Protein AF-A0A6V7JZY3-F1 (afdb_monomer_lite)

Foldseek 3Di:
DKDDDFDFPDPVPDDDQFDDRFFIKDFAQDKDKDKDQAQQAFAWWKKKWFWAFPDAFKLFWKKKAKDWPDDDDCVDNCVVPDNVQRIWTWMDHNVAGMTIIPDIDTDHGRTMIIIMIGRHDTDPPDDDRPGIITTRDMDTHGDLCRPVCLDDPDRNVVLVCQCVVVVLVCVVRTPDDDDPVPDPSSVVVCQVVCCVRNVHDDQLQADQQFAPDSQADPPPSAGHGAPQFDDSRSPAGHFQWADRGNRHTHGLQADPLFAPDSGADRHQSAGHGDPQFDDSRSQFGDFQWADPPVTDGQQQLPQARGADRYQSAGDPGHQQFDDRNSQAHHFQWEFGSHPPRRGGTDGQPLVHGVVLVQHQARHWYQDPPPRDIAGPGDQQFDDRSSQFGDFQWAWGSVDSPIDTDGQQLLPQADSVDGPQADRHPSFGDGGHLQFDDRNSQFHHFQWADGSNVSPTDGLQADQLFADVVVGGADRHQSQGHGAPQQDDSNSPHGHPQWDDSNVSRHTDGVPDDPVPDPPD

InterPro domains:
  IPR000742 EGF-like domain [SM00181] (205-250)
  IPR000742 EGF-like domain [SM00181] (251-296)
  IPR000742 EGF-like domain [SM00181] (363-405)
  IPR000742 EGF-like domain [SM00181] (420-457)
  IPR002049 Laminin-type EGF domain [PF00053] (204-249)
  IPR002049 Laminin-type EGF domain [PF00053] (252-294)
  IPR002049 Laminin-type EGF domain [PF00053] (348-404)
  IPR002049 Laminin-type EGF domain [PF00053] (407-456)
  IPR002049 Laminin-type EGF domain [PF00053] (459-507)
  IPR002049 Laminin-type EGF domain [PS01248] (223-254)
  IPR002049 Laminin-type EGF domain [PS01248] (480-512)
  IPR002049 Laminin-type EGF domain [PS50027] (204-251)
  IPR002049 Laminin-type EGF domain [PS50027] (252-297)
  IPR002049 Laminin-type EGF domain [PS50027] (298-347)
  IPR002049 Laminin-type EGF domain [PS50027] (407-458)
  IPR002049 Laminin-type EGF domain [PS50027] (459-509)
  IPR002049 Laminin-type EGF domain [SM00180] (204-249)
  IPR002049 Laminin-type EGF domain [SM00180] (252-295)
  IPR002049 Laminin-type EGF domain [SM00180] (298-345)
  IPR002049 Laminin-type EGF domain [SM00180] (348-404)

Organism: NCBI:txid1563983

Radius of gyration: 58.04 Å; chains: 1; bounding box: 140×50×166 Å

Structure (mmCIF, N/CA/C/O backbone):
data_AF-A0A6V7JZY3-F1
#
_entry.id   AF-A0A6V7JZY3-F1
#
loop_
_atom_site.group_PDB
_atom_site.id
_atom_site.type_symbol
_atom_site.label_atom_id
_atom_site.label_alt_id
_atom_site.label_comp_id
_atom_site.label_asym_id
_atom_site.label_entity_id
_atom_site.label_seq_id
_atom_site.pdbx_PDB_ins_code
_atom_site.Cartn_x
_atom_site.Cartn_y
_atom_site.Cartn_z
_atom_site.occupancy
_atom_site.B_iso_or_equiv
_atom_site.auth_seq_id
_atom_site.auth_comp_id
_atom_site.auth_asym_id
_atom_site.auth_atom_id
_atom_site.pdbx_PDB_model_num
ATOM 1 N N . ASN A 1 1 ? -30.242 6.341 15.946 1.00 65.25 1 ASN A N 1
ATOM 2 C CA . ASN A 1 1 ? -28.999 7.103 15.671 1.00 65.25 1 ASN A CA 1
ATOM 3 C C . ASN A 1 1 ? -27.957 6.971 16.783 1.00 65.25 1 ASN A C 1
ATOM 5 O O . ASN A 1 1 ? -27.212 7.913 17.013 1.00 65.25 1 ASN A O 1
ATOM 9 N N . ALA A 1 2 ? -27.869 5.820 17.454 1.00 80.12 2 ALA A N 1
ATOM 10 C CA . ALA A 1 2 ? -26.758 5.533 18.356 1.00 80.12 2 ALA A CA 1
ATOM 11 C C . ALA A 1 2 ? -25.673 4.773 17.576 1.00 80.12 2 ALA A C 1
ATOM 13 O O . ALA A 1 2 ? -26.003 3.981 16.690 1.00 80.12 2 ALA A O 1
ATOM 14 N N . GLN A 1 3 ? -24.401 5.042 17.860 1.00 87.38 3 GLN A N 1
ATOM 15 C CA . GLN A 1 3 ? -23.265 4.433 17.169 1.00 87.38 3 GLN A CA 1
ATOM 16 C C . GLN A 1 3 ? -22.332 3.770 18.177 1.00 87.38 3 GLN A C 1
ATOM 18 O O . GLN A 1 3 ? -21.899 4.404 19.136 1.00 87.38 3 GLN A O 1
ATOM 23 N N . VAL A 1 4 ? -21.960 2.514 17.934 1.00 88.75 4 VAL A N 1
ATOM 24 C CA . VAL A 1 4 ? -20.946 1.834 18.747 1.00 88.75 4 VAL A CA 1
ATOM 25 C C . VAL A 1 4 ? -19.587 2.499 18.522 1.00 88.75 4 VAL A C 1
ATOM 27 O O . VAL A 1 4 ? -19.129 2.636 17.388 1.00 88.75 4 VAL A O 1
ATOM 30 N N . VAL A 1 5 ? -18.935 2.893 19.611 1.00 90.56 5 VAL A N 1
ATOM 31 C CA . VAL A 1 5 ? -17.578 3.437 19.640 1.00 90.56 5 VAL A CA 1
ATOM 32 C C . VAL A 1 5 ? -16.693 2.440 20.363 1.00 90.56 5 VAL A C 1
ATOM 34 O O . VAL A 1 5 ? -16.683 2.366 21.589 1.00 90.56 5 VAL A O 1
ATOM 37 N N . ILE A 1 6 ? -15.948 1.661 19.589 1.00 87.38 6 ILE A N 1
ATOM 38 C CA . ILE A 1 6 ? -14.990 0.695 20.121 1.00 87.38 6 ILE A CA 1
ATOM 39 C C . ILE A 1 6 ? -13.747 1.451 20.608 1.00 87.38 6 ILE A C 1
ATOM 41 O O . ILE A 1 6 ? -13.269 2.364 19.932 1.00 87.38 6 ILE A O 1
ATOM 45 N N . ARG A 1 7 ? -13.223 1.082 21.778 1.00 86.50 7 ARG A N 1
ATOM 46 C CA . ARG A 1 7 ? -12.003 1.654 22.362 1.00 86.50 7 ARG A CA 1
ATOM 47 C C . ARG A 1 7 ? -10.981 0.557 22.604 1.00 86.50 7 ARG A C 1
ATOM 49 O O . ARG A 1 7 ? -11.302 -0.508 23.126 1.00 86.50 7 ARG A O 1
ATOM 56 N N . GLU A 1 8 ? -9.741 0.844 22.237 1.00 83.38 8 GLU A N 1
ATOM 57 C CA . GLU A 1 8 ? -8.616 -0.023 22.564 1.00 83.38 8 GLU A CA 1
ATOM 58 C C . GLU A 1 8 ? -8.284 0.097 24.053 1.00 83.38 8 GLU A C 1
ATOM 60 O O . GLU A 1 8 ? -8.273 1.216 24.583 1.00 83.38 8 GLU A O 1
ATOM 65 N N . PRO A 1 9 ? -7.984 -1.020 24.733 1.00 80.38 9 PRO A N 1
ATOM 66 C CA . PRO A 1 9 ? -7.388 -0.962 26.052 1.00 80.38 9 PRO A CA 1
ATOM 67 C C . PRO A 1 9 ? -6.079 -0.184 26.029 1.00 80.38 9 PRO A C 1
ATOM 69 O O . PRO A 1 9 ? -5.369 -0.109 25.021 1.00 80.38 9 PRO A O 1
ATOM 72 N N . TYR A 1 10 ? -5.742 0.390 27.169 1.00 80.25 10 TYR A N 1
ATOM 73 C CA . TYR A 1 10 ? -4.535 1.180 27.272 1.00 80.25 10 TYR A CA 1
ATOM 74 C C . TYR A 1 10 ? -3.269 0.316 27.202 1.00 80.25 10 TYR A C 1
ATOM 76 O O . TYR A 1 10 ? -3.097 -0.645 27.950 1.00 80.25 10 TYR A O 1
ATOM 84 N N . ARG A 1 11 ? -2.358 0.679 26.290 1.00 72.06 11 ARG A N 1
ATOM 85 C CA . ARG A 1 11 ? -1.138 -0.095 25.996 1.00 72.06 11 ARG A CA 1
ATOM 86 C C . ARG A 1 11 ? -0.109 -0.100 27.129 1.00 72.06 11 ARG A C 1
ATOM 88 O O . ARG A 1 11 ? 0.740 -0.981 27.166 1.00 72.06 11 ARG A O 1
ATOM 95 N N . ASP A 1 12 ? -0.169 0.878 28.028 1.00 76.12 12 ASP A N 1
ATOM 96 C CA . ASP A 1 12 ? 0.697 0.994 29.208 1.00 76.12 12 ASP A CA 1
ATOM 97 C C . ASP A 1 12 ? 0.248 0.094 30.374 1.00 76.12 12 ASP A C 1
ATOM 99 O O . ASP A 1 12 ? 0.868 0.108 31.435 1.00 76.12 12 ASP A O 1
ATOM 103 N N . GLY A 1 13 ? -0.811 -0.702 30.183 1.00 68.19 13 GLY A N 1
ATOM 104 C CA . GLY A 1 13 ? -1.324 -1.632 31.185 1.00 68.19 13 GLY A CA 1
ATOM 105 C C . GLY A 1 13 ? -2.178 -0.974 32.268 1.00 68.19 13 GLY A C 1
ATOM 106 O O . GLY A 1 13 ? -2.549 -1.649 33.227 1.00 68.19 13 GLY A O 1
ATOM 107 N N . ARG A 1 14 ? -2.513 0.319 32.144 1.00 76.38 14 ARG A N 1
ATOM 108 C CA . ARG A 1 14 ? -3.457 0.964 33.068 1.00 76.38 14 ARG A CA 1
ATOM 109 C C . ARG A 1 14 ? -4.869 0.397 32.873 1.00 76.38 14 ARG A C 1
ATOM 111 O O . ARG A 1 14 ? -5.276 0.080 31.755 1.00 76.38 14 ARG A O 1
ATOM 118 N N . ASN A 1 15 ? -5.633 0.317 33.961 1.00 75.31 15 ASN A N 1
ATOM 119 C CA . ASN A 1 15 ? -7.009 -0.178 33.919 1.00 75.31 15 ASN A CA 1
ATOM 120 C C . ASN A 1 15 ? -7.896 0.703 33.026 1.00 75.31 15 ASN A C 1
ATOM 122 O O . ASN A 1 15 ? -7.790 1.932 33.028 1.00 75.31 15 ASN A O 1
ATOM 126 N N . ASN A 1 16 ? -8.799 0.064 32.283 1.00 80.50 16 ASN A N 1
ATOM 127 C CA . ASN A 1 16 ? -9.787 0.768 31.472 1.00 80.50 16 ASN A CA 1
ATOM 128 C C . ASN A 1 16 ? -10.822 1.458 32.371 1.00 80.50 16 ASN A C 1
ATOM 130 O O . ASN A 1 16 ? -11.194 0.943 33.424 1.00 80.50 16 ASN A O 1
ATOM 134 N N . SER A 1 17 ? -11.324 2.609 31.925 1.00 83.56 17 SER A N 1
ATOM 135 C CA . SER A 1 17 ? -12.398 3.352 32.598 1.00 83.56 17 SER A CA 1
ATOM 136 C C . SER A 1 17 ? -13.801 2.979 32.100 1.00 83.56 17 SER A C 1
ATOM 138 O O . SER A 1 17 ? -14.762 3.661 32.439 1.00 83.56 17 SER A O 1
ATOM 140 N N . TRP A 1 18 ? -13.915 1.933 31.278 1.00 87.88 18 TRP A N 1
ATOM 141 C CA . TRP A 1 18 ? -15.155 1.451 30.662 1.00 87.88 18 TRP A CA 1
ATOM 142 C C . TRP A 1 18 ? -15.192 -0.077 30.640 1.00 87.88 18 TRP A C 1
ATOM 144 O O . TRP A 1 18 ? -14.163 -0.747 30.789 1.00 87.88 18 TRP A O 1
ATOM 154 N N . THR A 1 19 ? -16.384 -0.626 30.454 1.00 83.50 19 THR A N 1
ATOM 155 C CA . THR A 1 19 ? -16.645 -2.060 30.384 1.00 83.50 19 THR A CA 1
ATOM 156 C C . THR A 1 19 ? -16.825 -2.527 28.940 1.00 83.50 19 THR A C 1
ATOM 158 O O . THR A 1 19 ? -17.140 -1.763 28.031 1.00 83.50 19 THR A O 1
ATOM 161 N N . GLY A 1 20 ? -16.595 -3.817 28.691 1.00 81.31 20 GLY A N 1
ATOM 162 C CA . GLY A 1 20 ? -16.756 -4.382 27.352 1.00 81.31 20 GLY A CA 1
ATOM 163 C C . GLY A 1 20 ? -15.797 -3.776 26.318 1.00 81.31 20 GLY A C 1
ATOM 164 O O . GLY A 1 20 ? -14.619 -3.553 26.590 1.00 81.31 20 GLY A O 1
ATOM 165 N N . THR A 1 21 ? -16.288 -3.574 25.095 1.00 82.06 21 THR A N 1
ATOM 166 C CA . THR A 1 21 ? -15.469 -3.167 23.939 1.00 82.06 21 THR A CA 1
ATOM 167 C C . THR A 1 21 ? -15.359 -1.654 23.754 1.00 82.06 21 THR A C 1
ATOM 169 O O . THR A 1 21 ? -14.651 -1.212 22.852 1.00 82.06 21 THR A O 1
ATOM 172 N N . GLY A 1 22 ? -16.061 -0.847 24.549 1.00 89.06 22 GLY A N 1
ATOM 173 C CA . GLY A 1 22 ? -16.101 0.604 24.380 1.00 89.06 22 GLY A CA 1
ATOM 174 C C . GLY A 1 22 ? -17.412 1.195 24.876 1.00 89.06 22 GLY A C 1
ATOM 175 O O . GLY A 1 22 ? -17.882 0.839 25.946 1.00 89.06 22 GLY A O 1
ATOM 176 N N . PHE A 1 23 ? -17.999 2.085 24.083 1.00 93.56 23 PHE A N 1
ATOM 177 C CA . PHE A 1 23 ? -19.175 2.865 24.450 1.00 93.56 23 PHE A CA 1
ATOM 178 C C . PHE A 1 23 ? -20.228 2.856 23.344 1.00 93.56 23 PHE A C 1
ATOM 180 O O . PHE A 1 23 ? -19.940 2.588 22.177 1.00 93.56 23 PHE A O 1
ATOM 187 N N . MET A 1 24 ? -21.443 3.256 23.689 1.00 94.31 24 MET A N 1
ATOM 188 C CA . MET A 1 24 ? -22.460 3.686 22.745 1.00 94.31 24 MET A CA 1
ATOM 189 C C . MET A 1 24 ? -22.457 5.214 22.671 1.00 94.31 24 MET A C 1
ATOM 191 O O . MET A 1 24 ? -22.797 5.887 23.641 1.00 94.31 24 MET A O 1
ATOM 195 N N . LYS A 1 25 ? -22.086 5.782 21.522 1.00 94.06 25 LYS A N 1
ATOM 196 C CA . LYS A 1 25 ? -22.244 7.214 21.265 1.00 94.06 25 LYS A CA 1
ATOM 197 C C . LYS A 1 25 ? -23.699 7.512 20.960 1.00 94.06 25 LYS A C 1
ATOM 199 O O . LYS A 1 25 ? -24.256 6.999 19.988 1.00 94.06 25 LYS A O 1
ATOM 204 N N . VAL A 1 26 ? -24.278 8.382 21.767 1.00 92.81 26 VAL A N 1
ATOM 205 C CA . VAL A 1 26 ? -25.650 8.858 21.627 1.00 92.81 26 VAL A CA 1
ATOM 206 C C . VAL A 1 26 ? -25.636 10.362 21.415 1.00 92.81 26 VAL A C 1
ATOM 208 O O . VAL A 1 26 ? -24.728 11.060 21.867 1.00 92.81 26 VAL A O 1
ATOM 211 N N . VAL A 1 27 ? -26.629 10.838 20.681 1.00 91.06 27 VAL A N 1
ATOM 212 C CA . VAL A 1 27 ? -26.871 12.257 20.406 1.00 91.06 27 VAL A CA 1
ATOM 213 C C . VAL A 1 27 ? -28.239 12.650 20.950 1.00 91.06 27 VAL A C 1
ATOM 215 O O . VAL A 1 27 ? -29.023 11.794 21.372 1.00 91.06 27 VAL A O 1
ATOM 218 N N . GLU A 1 28 ? -28.547 13.936 20.933 1.00 88.44 28 GLU A N 1
ATOM 219 C CA . GLU A 1 28 ? -29.862 14.424 21.332 1.00 88.44 28 GLU A CA 1
ATOM 220 C C . GLU A 1 28 ? -30.980 13.792 20.481 1.00 88.44 28 GLU A C 1
ATOM 222 O O . GLU A 1 28 ? -30.800 13.472 19.304 1.00 88.44 28 GLU A O 1
ATOM 227 N N . SER A 1 29 ? -32.136 13.548 21.099 1.00 86.44 29 SER A N 1
ATOM 228 C CA . SER A 1 29 ? -33.280 12.818 20.533 1.00 86.44 29 SER A CA 1
ATOM 229 C C . SER A 1 29 ? -33.006 11.360 20.125 1.00 86.44 29 SER A C 1
ATOM 231 O O . SER A 1 29 ? -33.809 10.755 19.412 1.00 86.44 29 SER A O 1
ATOM 233 N N . SER A 1 30 ? -31.897 10.760 20.569 1.00 90.81 30 SER A N 1
ATOM 234 C CA . SER A 1 30 ? -31.626 9.329 20.379 1.00 90.81 30 SER A CA 1
ATOM 235 C C . SER A 1 30 ? -31.935 8.506 21.632 1.00 90.81 30 SER A C 1
ATOM 237 O O . SER A 1 30 ? -32.090 9.044 22.731 1.00 90.81 30 SER A O 1
ATOM 239 N N . SER A 1 31 ? -32.039 7.188 21.463 1.00 92.81 31 SER A N 1
ATOM 240 C CA . SER A 1 31 ? -32.268 6.250 22.557 1.00 92.81 31 SER A CA 1
ATOM 241 C C . SER A 1 31 ? -31.349 5.033 22.484 1.00 92.81 31 SER A C 1
ATOM 243 O O . SER A 1 31 ? -30.860 4.663 21.412 1.00 92.81 31 SER A O 1
ATOM 245 N N . VAL A 1 32 ? -31.113 4.423 23.645 1.00 94.56 32 VAL A N 1
ATOM 246 C CA . VAL A 1 32 ? -30.383 3.161 23.817 1.00 94.56 32 VAL A CA 1
ATOM 247 C C . VAL A 1 32 ? -31.254 2.215 24.622 1.00 94.56 32 VAL A C 1
ATOM 249 O O . VAL A 1 32 ? -31.833 2.621 25.625 1.00 94.56 32 VAL A O 1
ATOM 252 N N . ASN A 1 33 ? -31.338 0.966 24.178 1.00 95.38 33 ASN A N 1
ATOM 253 C CA . ASN A 1 33 ? -32.081 -0.085 24.857 1.00 95.38 33 ASN A CA 1
ATOM 254 C C . ASN A 1 33 ? -31.105 -1.094 25.475 1.00 95.38 33 ASN A C 1
ATOM 256 O O . ASN A 1 33 ? -30.229 -1.604 24.773 1.00 95.38 33 ASN A O 1
ATOM 260 N N . PHE A 1 34 ? -31.279 -1.381 26.762 1.00 95.69 34 PHE A N 1
ATOM 261 C CA . PHE A 1 34 ? -30.606 -2.465 27.468 1.00 95.69 34 PHE A CA 1
ATOM 262 C C . PHE A 1 34 ? -31.623 -3.551 27.808 1.00 95.69 34 PHE A C 1
ATOM 264 O O . PHE A 1 34 ? -32.587 -3.295 28.525 1.00 95.69 34 PHE A O 1
ATOM 271 N N . THR A 1 35 ? -31.383 -4.772 27.343 1.00 96.50 35 THR A N 1
ATOM 272 C CA . THR A 1 35 ? -32.160 -5.937 27.774 1.00 96.50 35 THR A CA 1
ATOM 273 C C . THR A 1 35 ? -31.565 -6.486 29.066 1.00 96.50 35 THR A C 1
ATOM 275 O O . THR A 1 35 ? -30.360 -6.723 29.148 1.00 96.50 35 THR A O 1
ATOM 278 N N . VAL A 1 36 ? -32.413 -6.659 30.075 1.00 96.06 36 VAL A N 1
ATOM 279 C CA . VAL A 1 36 ? -32.071 -7.175 31.400 1.00 96.06 36 VAL A CA 1
ATOM 280 C C . VAL A 1 36 ? -32.895 -8.433 31.640 1.00 96.06 36 VAL A C 1
ATOM 282 O O . VAL A 1 36 ? -34.108 -8.349 31.790 1.00 96.06 36 VAL A O 1
ATOM 285 N N . ASP A 1 37 ? -32.244 -9.589 31.681 1.00 93.81 37 ASP A N 1
ATOM 286 C CA . ASP A 1 37 ? -32.881 -10.911 31.731 1.00 93.81 37 ASP A CA 1
ATOM 287 C C . ASP A 1 37 ? -32.385 -11.806 32.884 1.00 93.81 37 ASP A C 1
ATOM 289 O O . ASP A 1 37 ? -32.893 -12.911 33.064 1.00 93.81 37 ASP A O 1
ATOM 293 N N . ASP A 1 38 ? -31.435 -11.331 33.699 1.00 89.88 38 ASP A N 1
ATOM 294 C CA . ASP A 1 38 ? -30.834 -12.094 34.807 1.00 89.88 38 ASP A CA 1
ATOM 295 C C . ASP A 1 38 ? -31.091 -11.466 36.192 1.00 89.88 38 ASP A C 1
ATOM 297 O O . ASP A 1 38 ? -30.196 -11.360 37.036 1.00 89.88 38 ASP A O 1
ATOM 301 N N . ILE A 1 39 ? -32.324 -11.016 36.453 1.00 93.56 39 ILE A N 1
ATOM 302 C CA . ILE A 1 39 ? -32.715 -10.566 37.798 1.00 93.56 39 ILE A CA 1
ATOM 303 C C . ILE A 1 39 ? -32.845 -11.783 38.719 1.00 93.56 39 ILE A C 1
ATOM 305 O O . ILE A 1 39 ? -33.678 -12.663 38.501 1.00 93.56 39 ILE A O 1
ATOM 309 N N . ARG A 1 40 ? -32.026 -11.830 39.776 1.00 91.06 40 ARG A N 1
ATOM 310 C CA . ARG A 1 40 ? -31.981 -12.959 40.728 1.00 91.06 40 ARG A CA 1
ATOM 311 C C . ARG A 1 40 ? -32.935 -12.829 41.905 1.00 91.06 40 ARG A C 1
ATOM 313 O O . ARG A 1 40 ? -33.388 -13.841 42.434 1.00 91.06 40 ARG A O 1
ATOM 320 N N . ARG A 1 41 ? -33.249 -11.602 42.318 1.00 93.81 41 ARG A N 1
ATOM 321 C CA . ARG A 1 41 ? -34.089 -11.331 43.485 1.00 93.81 41 ARG A CA 1
ATOM 322 C C . ARG A 1 41 ? -35.138 -10.285 43.146 1.00 93.81 41 ARG A C 1
ATOM 324 O O . ARG A 1 41 ? -34.818 -9.269 42.549 1.00 93.81 41 ARG A O 1
ATOM 331 N N . SER A 1 42 ? -36.377 -10.521 43.567 1.00 95.06 42 SER A N 1
ATOM 332 C CA . SER A 1 42 ? -37.427 -9.508 43.475 1.00 95.06 42 SER A CA 1
ATOM 333 C C . SER A 1 42 ? -37.236 -8.455 44.567 1.00 95.06 42 SER A C 1
ATOM 335 O O . SER A 1 42 ? -37.345 -8.802 45.744 1.00 95.06 42 SER A O 1
ATOM 337 N N . MET A 1 43 ? -36.918 -7.212 44.197 1.00 94.94 43 MET A N 1
ATOM 338 C CA . MET A 1 43 ? -36.718 -6.083 45.121 1.00 94.94 43 MET A CA 1
ATOM 339 C C . MET A 1 43 ? -36.613 -4.742 44.372 1.00 94.94 43 MET A C 1
ATOM 341 O O . MET A 1 43 ? -36.633 -4.698 43.140 1.00 94.94 43 MET A O 1
ATOM 345 N N . TRP A 1 44 ? -36.441 -3.649 45.119 1.00 95.44 44 TRP A N 1
ATOM 346 C CA . TRP A 1 44 ? -36.134 -2.331 44.566 1.00 95.44 44 TRP A CA 1
ATOM 347 C C . TRP A 1 44 ? -34.643 -2.164 44.246 1.00 95.44 44 TRP A C 1
ATOM 349 O O . TRP A 1 44 ? -33.762 -2.496 45.047 1.00 95.44 44 TRP A O 1
ATOM 359 N N . TYR A 1 45 ? -34.370 -1.593 43.077 1.00 95.31 45 TYR A N 1
ATOM 360 C CA . TYR A 1 45 ? -33.046 -1.321 42.537 1.00 95.31 45 TYR A CA 1
ATOM 361 C C . TYR A 1 45 ? -32.910 0.153 42.160 1.00 95.31 45 TYR A C 1
ATOM 363 O O . TYR A 1 45 ? -33.821 0.758 41.592 1.00 95.31 45 TYR A O 1
ATOM 371 N N . ASP A 1 46 ? -31.734 0.716 42.415 1.00 95.44 46 ASP A N 1
ATOM 372 C CA . ASP A 1 46 ? -31.318 1.973 41.806 1.00 95.44 46 ASP A CA 1
ATOM 373 C C . ASP A 1 46 ? -30.635 1.680 40.467 1.00 95.44 46 ASP A C 1
ATOM 375 O O . ASP A 1 46 ? -29.765 0.805 40.383 1.00 95.44 46 ASP A O 1
ATOM 379 N N . ILE A 1 47 ? -30.990 2.432 39.423 1.00 96.19 47 ILE A N 1
ATOM 380 C CA . ILE A 1 47 ? -30.306 2.359 38.129 1.00 96.19 47 ILE A CA 1
ATOM 381 C C . ILE A 1 47 ? -29.193 3.402 38.107 1.00 96.19 47 ILE A C 1
ATOM 383 O O . ILE A 1 47 ? -29.449 4.605 38.108 1.00 96.19 47 ILE A O 1
ATOM 387 N N . LEU A 1 48 ? -27.948 2.941 38.058 1.00 95.25 48 LEU A N 1
ATOM 388 C CA . LEU A 1 48 ? -26.781 3.784 37.831 1.00 95.25 48 LEU A CA 1
ATOM 389 C C . LEU A 1 48 ? -26.409 3.740 36.346 1.00 95.25 48 LEU A C 1
ATOM 391 O O . LEU A 1 48 ? -26.185 2.668 35.793 1.00 95.25 48 LEU A O 1
ATOM 395 N N . VAL A 1 49 ? -26.283 4.901 35.715 1.00 95.81 49 VAL A N 1
ATOM 396 C CA . VAL A 1 49 ? -25.802 5.039 34.336 1.00 95.81 49 VAL A CA 1
ATOM 397 C C . VAL A 1 49 ? -24.334 5.441 34.370 1.00 95.81 49 VAL A C 1
ATOM 399 O O . VAL A 1 49 ? -24.007 6.473 34.955 1.00 95.81 49 VAL A O 1
ATOM 402 N N . ARG A 1 50 ? -23.451 4.658 33.741 1.00 94.69 50 ARG A N 1
ATOM 403 C CA . ARG A 1 50 ? -22.026 4.979 33.557 1.00 94.69 50 ARG A CA 1
ATOM 404 C C . ARG A 1 50 ? -21.791 5.575 32.174 1.00 94.69 50 ARG A C 1
ATOM 406 O O . ARG A 1 50 ? -22.312 5.073 31.176 1.00 94.69 50 ARG A O 1
ATOM 413 N N . TYR A 1 51 ? -21.016 6.652 32.109 1.00 94.62 51 TYR A N 1
ATOM 414 C CA . TYR A 1 51 ? -20.839 7.427 30.886 1.00 94.62 51 TYR A CA 1
ATOM 415 C C . TYR A 1 51 ? -19.526 8.221 30.858 1.00 94.62 51 TYR A C 1
ATOM 417 O O . TYR A 1 51 ? -18.905 8.496 31.884 1.00 94.62 51 TYR A O 1
ATOM 425 N N . GLU A 1 52 ? -19.127 8.639 29.659 1.00 94.56 52 GLU A N 1
ATOM 426 C CA . GLU A 1 52 ? -18.021 9.560 29.413 1.00 94.56 52 GLU A CA 1
ATOM 427 C C . GLU A 1 52 ? -18.543 10.820 28.688 1.00 94.56 52 GLU A C 1
ATOM 429 O O . GLU A 1 52 ? -19.051 10.733 27.562 1.00 94.56 52 GLU A O 1
ATOM 434 N N . PRO A 1 53 ? -18.453 12.002 29.328 1.00 92.62 53 PRO A N 1
ATOM 435 C CA . PRO A 1 53 ? -18.781 13.283 28.707 1.00 92.62 53 PRO A CA 1
ATOM 436 C C . PRO A 1 53 ? -17.870 13.592 27.516 1.00 92.62 53 PRO A C 1
ATOM 438 O O . PRO A 1 53 ? -16.655 13.433 27.608 1.00 92.62 53 PRO A O 1
ATOM 441 N N . VAL A 1 54 ? -18.452 14.087 26.420 1.00 91.19 54 VAL A N 1
ATOM 442 C CA . VAL A 1 54 ? -17.703 14.520 25.219 1.00 91.19 54 VAL A CA 1
ATOM 443 C C . VAL A 1 54 ? -17.626 16.044 25.117 1.00 91.19 54 VAL A C 1
ATOM 445 O O . VAL A 1 54 ? -16.644 16.583 24.609 1.00 91.19 54 VAL A O 1
ATOM 448 N N . HIS A 1 55 ? -18.644 16.743 25.617 1.00 85.56 55 HIS A N 1
ATOM 449 C CA . HIS A 1 55 ? -18.751 18.199 25.586 1.00 85.56 55 HIS A CA 1
ATOM 450 C C . HIS A 1 55 ? -18.898 18.748 27.011 1.00 85.56 55 HIS A C 1
ATOM 452 O O . HIS A 1 55 ? -19.511 18.071 27.842 1.00 85.56 55 HIS A O 1
ATOM 458 N N . PRO A 1 56 ? -18.368 19.951 27.300 1.00 86.38 56 PRO A N 1
ATOM 459 C CA . PRO A 1 56 ? -18.649 20.637 28.556 1.00 86.38 56 PRO A CA 1
ATOM 460 C C . PRO A 1 56 ? -20.140 20.990 28.620 1.00 86.38 56 PRO A C 1
ATOM 462 O O . PRO A 1 56 ? -20.694 21.484 27.638 1.00 86.38 56 PRO A O 1
ATOM 465 N N . GLY A 1 57 ? -20.786 20.721 29.751 1.00 85.62 57 GLY A N 1
ATOM 466 C CA . GLY A 1 57 ? -22.226 20.900 29.930 1.00 85.62 57 GLY A CA 1
ATOM 467 C C . GLY A 1 57 ? -22.921 19.756 30.671 1.00 85.62 57 GLY A C 1
ATOM 468 O O . GLY A 1 57 ? -22.301 18.876 31.266 1.00 85.62 57 GLY A O 1
ATOM 469 N N . LEU A 1 58 ? -24.253 19.783 30.649 1.00 89.12 58 LEU A N 1
ATOM 470 C CA . LEU A 1 58 ? -25.108 18.871 31.407 1.00 89.12 58 LEU A CA 1
ATOM 471 C C . LEU A 1 58 ? -26.195 18.293 30.503 1.00 89.12 58 LEU A C 1
ATOM 473 O O . LEU A 1 58 ? -26.998 19.038 29.938 1.00 89.12 58 LEU A O 1
ATOM 477 N N . TRP A 1 59 ? -26.296 16.965 30.444 1.00 89.88 59 TRP A N 1
ATOM 478 C CA . TRP A 1 59 ? -27.515 16.328 29.943 1.00 89.88 59 TRP A CA 1
ATOM 479 C C . TRP A 1 59 ? -28.593 16.430 31.014 1.00 89.88 59 TRP A C 1
ATOM 481 O O . TRP A 1 59 ? -28.525 15.747 32.038 1.00 89.88 59 TRP A O 1
ATOM 491 N N . GLN A 1 60 ? -29.552 17.328 30.797 1.00 86.00 60 GLN A N 1
ATOM 492 C CA . GLN A 1 60 ? -30.559 17.682 31.798 1.00 86.00 60 GLN A CA 1
ATOM 493 C C . GLN A 1 60 ? -31.733 16.707 31.832 1.00 86.00 60 GLN A C 1
ATOM 495 O O . GLN A 1 60 ? -32.275 16.446 32.903 1.00 86.00 60 GLN A O 1
ATOM 500 N N . GLU A 1 61 ? -32.126 16.185 30.670 1.00 86.94 61 GLU A N 1
ATOM 501 C CA . GLU A 1 61 ? -33.294 15.317 30.533 1.00 86.94 61 GLU A CA 1
ATOM 502 C C . GLU A 1 61 ? -32.905 14.009 29.845 1.00 86.94 61 GLU A C 1
ATOM 504 O O . GLU A 1 61 ? -33.056 13.846 28.630 1.00 86.94 61 GLU A O 1
ATOM 509 N N . VAL A 1 62 ? -32.409 13.058 30.635 1.00 94.75 62 VAL A N 1
ATOM 510 C CA . VAL A 1 62 ? -32.303 11.661 30.209 1.00 94.75 62 VAL A CA 1
ATOM 511 C C . VAL A 1 62 ? -33.422 10.886 30.884 1.00 94.75 62 VAL A C 1
ATOM 513 O O . VAL A 1 62 ? -33.427 10.701 32.101 1.00 94.75 62 VAL A O 1
ATOM 516 N N . GLN A 1 63 ? -34.399 10.471 30.082 1.00 96.25 63 GLN A N 1
ATOM 517 C CA . GLN A 1 63 ? -35.534 9.689 30.552 1.00 96.25 63 GLN A CA 1
ATOM 518 C C . GLN A 1 63 ? -35.216 8.203 30.430 1.00 96.25 63 GLN A C 1
ATOM 520 O O . GLN A 1 63 ? -34.785 7.760 29.369 1.00 96.25 63 GLN A O 1
ATOM 525 N N . ILE A 1 64 ? -35.486 7.432 31.475 1.00 97.31 64 ILE A N 1
ATOM 526 C CA . ILE A 1 64 ? -35.403 5.975 31.457 1.00 97.31 64 ILE A CA 1
ATOM 527 C C . ILE A 1 64 ? -36.819 5.415 31.538 1.00 97.31 64 ILE A C 1
ATOM 529 O O . ILE A 1 64 ? -37.583 5.783 32.429 1.00 97.31 64 ILE A O 1
ATOM 533 N N . ILE A 1 65 ? -37.170 4.545 30.597 1.00 97.25 65 ILE A N 1
ATOM 534 C CA . ILE A 1 65 ? -38.444 3.827 30.577 1.00 97.25 65 ILE A CA 1
ATOM 535 C C . ILE A 1 65 ? -38.156 2.342 30.752 1.00 97.25 65 ILE A C 1
ATOM 537 O O . ILE A 1 65 ? -37.302 1.793 30.055 1.00 97.25 65 ILE A O 1
ATOM 541 N N . ILE A 1 66 ? -38.873 1.712 31.675 1.00 97.31 66 ILE A N 1
ATOM 542 C CA . ILE A 1 66 ? -38.820 0.271 31.910 1.00 97.31 66 ILE A CA 1
ATOM 543 C C . ILE A 1 66 ? -40.012 -0.367 31.205 1.00 97.31 66 ILE A C 1
ATOM 545 O O . ILE A 1 66 ? -41.162 -0.082 31.531 1.00 97.31 66 ILE A O 1
ATOM 549 N N . GLU A 1 67 ? -39.746 -1.227 30.228 1.00 96.94 67 GLU A N 1
ATOM 550 C CA . GLU A 1 67 ? -40.773 -2.074 29.628 1.00 96.94 67 GLU A CA 1
ATOM 551 C C . GLU A 1 67 ? -40.711 -3.461 30.263 1.00 96.94 67 GLU A C 1
ATOM 553 O O . GLU A 1 67 ? -39.664 -4.116 30.251 1.00 96.94 67 GLU A O 1
ATOM 558 N N . ARG A 1 68 ? -41.841 -3.896 30.825 1.00 95.19 68 ARG A N 1
ATOM 559 C CA . ARG A 1 68 ? -42.003 -5.203 31.470 1.00 95.19 68 ARG A CA 1
ATOM 560 C C . ARG A 1 68 ? -42.566 -6.217 30.478 1.00 95.19 68 ARG A C 1
ATOM 562 O O . ARG A 1 68 ? -43.446 -5.882 29.686 1.00 95.19 68 ARG A O 1
ATOM 569 N N . ASP A 1 69 ? -42.108 -7.460 30.561 1.00 89.94 69 ASP A N 1
ATOM 570 C CA . ASP A 1 69 ? -42.604 -8.584 29.755 1.00 89.94 69 ASP A CA 1
ATOM 571 C C . ASP A 1 69 ? -43.943 -9.176 30.249 1.00 89.94 69 ASP A C 1
ATOM 573 O O . ASP A 1 69 ? -44.581 -9.955 29.538 1.00 89.94 69 ASP A O 1
ATOM 577 N N . GLY A 1 70 ? -44.406 -8.784 31.439 1.00 89.38 70 GLY A N 1
ATOM 578 C CA . GLY A 1 70 ? -45.637 -9.279 32.048 1.00 89.38 70 GLY A CA 1
ATOM 579 C C . GLY A 1 70 ? -46.122 -8.445 33.241 1.00 89.38 70 GLY A C 1
ATOM 580 O O . GLY A 1 70 ? -45.481 -7.463 33.627 1.00 89.38 70 GLY A O 1
ATOM 581 N N . PRO A 1 71 ? -47.276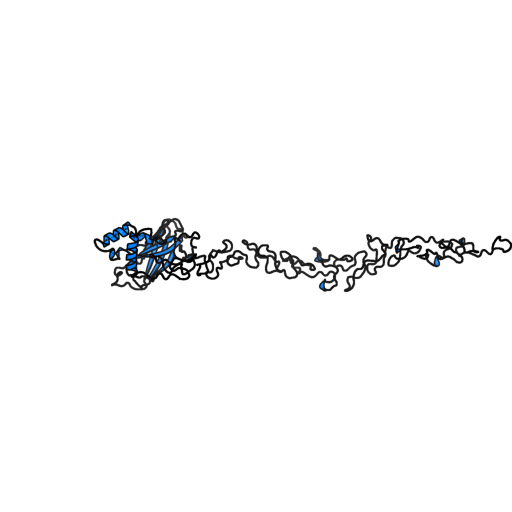 -8.812 33.833 1.00 91.06 71 PRO A N 1
ATOM 582 C CA . PRO A 1 71 ? -47.824 -8.121 34.998 1.00 91.06 71 PRO A CA 1
ATOM 583 C C . PRO A 1 71 ? -46.946 -8.334 36.236 1.00 91.06 71 PRO A C 1
ATOM 585 O O . PRO A 1 71 ? -46.293 -9.372 36.361 1.00 91.06 71 PRO A O 1
ATOM 588 N N . VAL A 1 72 ? -46.961 -7.370 37.158 1.00 93.44 72 VAL A N 1
ATOM 589 C CA . VAL A 1 72 ? -46.299 -7.475 38.469 1.00 93.44 72 VAL A CA 1
ATOM 590 C C . VAL A 1 72 ? -47.068 -8.444 39.369 1.00 93.44 72 VAL A C 1
ATOM 592 O O . VAL A 1 72 ? -48.299 -8.464 39.335 1.00 93.44 72 VAL A O 1
ATOM 595 N N . ASP A 1 73 ? -46.349 -9.261 40.141 1.00 93.94 73 ASP A N 1
ATOM 596 C CA . ASP A 1 73 ? -46.938 -10.172 41.123 1.00 93.94 73 ASP A CA 1
ATOM 597 C C . ASP A 1 73 ? -47.606 -9.381 42.269 1.00 93.94 73 ASP A C 1
ATOM 599 O O . ASP A 1 73 ? -46.907 -8.664 42.994 1.00 93.94 73 ASP A O 1
ATOM 603 N N . PRO A 1 74 ? -48.938 -9.489 42.453 1.00 92.75 74 PRO A N 1
ATOM 604 C CA . PRO A 1 74 ? -49.662 -8.731 43.472 1.00 92.75 74 PRO A CA 1
ATOM 605 C C . PRO A 1 74 ? -49.342 -9.162 44.909 1.00 92.75 74 PRO A C 1
ATOM 607 O O . PRO A 1 74 ? -49.593 -8.387 45.826 1.00 92.75 74 PRO A O 1
ATOM 610 N N . ASP A 1 75 ? -48.796 -10.364 45.113 1.00 94.00 75 ASP A N 1
ATOM 611 C CA . ASP A 1 75 ? -48.420 -10.883 46.435 1.00 94.00 75 ASP A CA 1
ATOM 612 C C . ASP A 1 75 ? -46.894 -10.822 46.669 1.00 94.00 75 ASP A C 1
ATOM 614 O O . ASP A 1 75 ? -46.384 -11.265 47.703 1.00 94.00 75 ASP A O 1
ATOM 618 N N . GLY A 1 76 ? -46.148 -10.285 45.697 1.00 92.00 76 GLY A N 1
ATOM 619 C CA . GLY A 1 76 ? -44.691 -10.235 45.701 1.00 92.00 76 GLY A CA 1
ATOM 620 C C . GLY A 1 76 ? -44.097 -8.965 46.333 1.00 92.00 76 GLY A C 1
ATOM 621 O O . GLY A 1 76 ? -44.808 -8.018 46.667 1.00 92.00 76 GLY A O 1
ATOM 622 N N . PRO A 1 77 ? -42.755 -8.876 46.437 1.00 92.38 77 PRO A N 1
ATOM 623 C CA . PRO A 1 77 ? -42.058 -7.694 46.967 1.00 92.38 77 PRO A CA 1
ATOM 624 C C . PRO A 1 77 ? -42.297 -6.396 46.179 1.00 92.38 77 PRO A C 1
ATOM 626 O O . PRO A 1 77 ? -42.022 -5.312 46.681 1.00 92.38 77 PRO A O 1
ATOM 629 N N . CYS A 1 78 ? -42.795 -6.506 44.945 1.00 94.81 78 CYS A N 1
ATOM 630 C CA . CYS A 1 78 ? -43.135 -5.377 44.086 1.00 94.81 78 CYS A CA 1
ATOM 631 C C . CYS A 1 78 ? -44.633 -5.028 44.103 1.00 94.81 78 CYS A C 1
ATOM 633 O O . CYS A 1 78 ? -45.062 -4.258 43.254 1.00 94.81 78 CYS A O 1
ATOM 635 N N . ALA A 1 79 ? -45.435 -5.553 45.038 1.00 93.12 79 ALA A N 1
ATOM 636 C CA . ALA A 1 79 ? -46.884 -5.319 45.082 1.00 93.12 79 ALA A CA 1
ATOM 637 C C . ALA A 1 79 ? -47.278 -3.828 45.155 1.00 93.12 79 ALA A C 1
ATOM 639 O O . ALA A 1 79 ? -48.294 -3.427 44.590 1.00 93.12 79 ALA A O 1
ATOM 640 N N . ASP A 1 80 ? -46.452 -3.000 45.803 1.00 91.81 80 ASP A N 1
ATOM 641 C CA . ASP A 1 80 ? -46.681 -1.554 45.948 1.00 91.81 80 ASP A CA 1
ATOM 642 C C . ASP A 1 80 ? -46.240 -0.724 44.725 1.00 91.81 80 ASP A C 1
ATOM 644 O O . ASP A 1 80 ? -46.409 0.500 44.713 1.00 91.81 80 ASP A O 1
ATOM 648 N N . TRP A 1 81 ? -45.674 -1.368 43.696 1.00 94.38 81 TRP A N 1
ATOM 649 C CA . TRP A 1 81 ? -45.238 -0.717 42.460 1.00 94.38 81 TRP A CA 1
ATOM 650 C C . TRP A 1 81 ? -46.398 -0.036 41.724 1.00 94.38 81 TRP A C 1
ATOM 652 O O . TRP A 1 81 ? -47.525 -0.540 41.665 1.00 94.38 81 TRP A O 1
ATOM 662 N N . ARG A 1 82 ? -46.103 1.098 41.084 1.00 93.56 82 ARG A N 1
ATOM 663 C CA . ARG A 1 82 ? -47.031 1.838 40.225 1.00 93.56 82 ARG A CA 1
ATOM 664 C C . ARG A 1 82 ? -46.443 2.021 38.825 1.00 93.56 82 ARG A C 1
ATOM 666 O O . ARG A 1 82 ? -45.240 2.215 38.696 1.00 93.56 82 ARG A O 1
ATOM 673 N N . PRO A 1 83 ? -47.274 2.120 37.767 1.00 92.25 83 PRO A N 1
ATOM 674 C CA . PRO A 1 83 ? -46.800 2.400 36.404 1.00 92.25 83 PRO A CA 1
ATOM 675 C C . PRO A 1 83 ? -45.945 3.669 36.247 1.00 92.25 83 PRO A C 1
ATOM 677 O O . PRO A 1 83 ? -45.225 3.818 35.262 1.00 92.25 83 PRO A O 1
ATOM 680 N N . GLU A 1 84 ? -46.045 4.608 37.186 1.00 93.69 84 GLU A N 1
ATOM 681 C CA . GLU A 1 84 ? -45.228 5.824 37.221 1.00 93.69 84 GLU A CA 1
ATOM 682 C C . GLU A 1 84 ? -43.781 5.549 37.662 1.00 93.69 84 GLU A C 1
ATOM 684 O O . GLU A 1 84 ? -42.881 6.252 37.206 1.00 93.69 84 GLU A O 1
ATOM 689 N N . ASP A 1 85 ? -43.543 4.500 38.457 1.00 93.06 85 ASP A N 1
ATOM 690 C CA . ASP A 1 85 ? -42.214 4.109 38.953 1.00 93.06 85 ASP A CA 1
ATOM 691 C C . ASP A 1 85 ? -41.319 3.534 37.839 1.00 93.06 85 ASP A C 1
ATOM 693 O O . ASP A 1 85 ? -40.098 3.498 37.968 1.00 93.06 85 ASP A O 1
ATOM 697 N N . ASP A 1 86 ? -41.908 3.145 36.703 1.00 95.88 86 ASP A N 1
ATOM 698 C CA . ASP A 1 86 ? -41.186 2.704 35.499 1.00 95.88 86 ASP A CA 1
ATOM 699 C C . ASP A 1 86 ? -40.699 3.874 34.625 1.00 95.88 86 ASP A C 1
ATOM 701 O O . ASP A 1 86 ? -40.133 3.660 33.548 1.00 95.88 86 ASP A O 1
ATOM 705 N N . ARG A 1 87 ? -40.910 5.123 35.066 1.00 97.19 87 ARG A N 1
ATOM 706 C CA . ARG A 1 87 ? -40.431 6.344 34.403 1.00 97.19 87 ARG A CA 1
ATOM 707 C C . ARG A 1 87 ? -39.426 7.066 35.292 1.00 97.19 87 ARG A C 1
ATOM 709 O O . ARG A 1 87 ? -39.797 7.900 36.115 1.00 97.19 87 ARG A O 1
ATOM 716 N N . LEU A 1 88 ? -38.147 6.787 35.074 1.00 96.38 88 LEU A N 1
ATOM 717 C CA . LEU A 1 88 ? -37.058 7.384 35.836 1.00 96.38 88 LEU A CA 1
ATOM 718 C C . LEU A 1 88 ? -36.406 8.525 35.051 1.00 96.38 88 LEU A C 1
ATOM 720 O O . LEU A 1 88 ? -36.491 8.608 33.822 1.00 96.38 88 LEU A O 1
ATOM 724 N N . TRP A 1 89 ? -35.709 9.391 35.774 1.00 96.12 89 TRP A N 1
ATOM 725 C CA . TRP A 1 89 ? -34.965 10.514 35.223 1.00 96.12 89 TRP A CA 1
ATOM 726 C C . TRP A 1 89 ? -33.553 10.533 35.784 1.00 96.12 89 TRP A C 1
ATOM 728 O O . TRP A 1 89 ? -33.329 10.231 36.956 1.00 96.12 89 TRP A O 1
ATOM 738 N N . VAL A 1 90 ? -32.590 10.908 34.948 1.00 95.88 90 VAL A N 1
ATOM 739 C CA . VAL A 1 90 ? -31.201 11.082 35.364 1.00 95.88 90 VAL A CA 1
ATOM 740 C C . VAL A 1 90 ? -30.594 12.311 34.697 1.00 95.88 90 VAL A C 1
ATOM 742 O O . VAL A 1 90 ? -30.874 12.623 33.539 1.00 95.88 90 VAL A O 1
ATOM 745 N N . GLN A 1 91 ? -29.760 13.015 35.456 1.00 95.38 91 GLN A N 1
ATOM 746 C CA . GLN A 1 91 ? -28.943 14.123 34.977 1.00 95.38 91 GLN A CA 1
ATOM 747 C C . GLN A 1 91 ? -27.495 13.653 34.849 1.00 95.38 91 GLN A C 1
ATOM 749 O O . GLN A 1 91 ? -26.963 13.067 35.792 1.00 95.38 91 GLN A O 1
ATOM 754 N N . LEU A 1 92 ? -26.859 13.904 33.700 1.00 95.25 92 LEU A N 1
ATOM 755 C CA . LEU A 1 92 ? -25.487 13.453 33.426 1.00 95.25 92 LEU A CA 1
ATOM 756 C C . LEU A 1 92 ? -24.543 14.663 33.319 1.00 95.25 92 LEU A C 1
ATOM 758 O O . LEU A 1 92 ? -24.384 15.211 32.222 1.00 95.25 92 LEU A O 1
ATOM 762 N N . PRO A 1 93 ? -23.956 15.135 34.437 1.00 93.81 93 PRO A N 1
ATOM 763 C CA . PRO A 1 93 ? -23.006 16.247 34.425 1.00 93.81 93 PRO A CA 1
ATOM 764 C C . PRO A 1 93 ? -21.656 15.863 33.806 1.00 93.81 93 PRO A C 1
ATOM 766 O O . PRO A 1 93 ? -21.211 14.716 33.907 1.00 93.81 93 PRO A O 1
ATOM 769 N N . ASP A 1 94 ? -20.975 16.838 33.207 1.00 92.19 94 ASP A N 1
ATOM 770 C CA . ASP A 1 94 ? -19.650 16.701 32.581 1.00 92.19 94 ASP A CA 1
ATOM 771 C C . ASP A 1 94 ? -18.493 16.428 33.560 1.00 92.19 94 ASP A C 1
ATOM 773 O O . ASP A 1 94 ? -17.448 15.888 33.180 1.00 92.19 94 ASP A O 1
ATOM 777 N N . ASN A 1 95 ? -18.669 16.755 34.837 1.00 92.44 95 ASN A N 1
ATOM 778 C CA . ASN A 1 95 ? -17.681 16.513 35.886 1.00 92.44 95 ASN A CA 1
ATOM 779 C C . ASN A 1 95 ? -17.801 15.132 36.558 1.00 92.44 95 ASN A C 1
ATOM 781 O O . ASN A 1 95 ? -17.017 14.829 37.457 1.00 92.44 95 ASN A O 1
ATOM 785 N N . ALA A 1 96 ? -18.740 14.287 36.124 1.00 92.25 96 ALA A N 1
ATOM 786 C CA . ALA A 1 96 ? -18.914 12.933 36.639 1.00 92.25 96 ALA A CA 1
ATOM 787 C C . ALA A 1 96 ? -18.741 11.873 35.539 1.00 92.25 96 ALA A C 1
ATOM 789 O O . ALA A 1 96 ? -18.587 12.171 34.351 1.00 92.25 96 ALA A O 1
ATOM 790 N N . ARG A 1 97 ? -18.688 10.608 35.961 1.00 92.12 97 ARG A N 1
ATOM 791 C CA . ARG A 1 97 ? -18.630 9.425 35.078 1.00 92.12 97 ARG A CA 1
ATOM 792 C C . ARG A 1 97 ? -19.764 8.438 35.328 1.00 92.12 97 ARG A C 1
ATOM 794 O O . ARG A 1 97 ? -19.866 7.411 34.664 1.00 92.12 97 ARG A O 1
ATOM 801 N N . SER A 1 98 ? -20.613 8.744 36.298 1.00 94.19 98 SER A N 1
ATOM 802 C CA . SER A 1 98 ? -21.756 7.925 36.651 1.00 94.19 98 SER A CA 1
ATOM 803 C C . SER A 1 98 ? -22.811 8.772 37.347 1.00 94.19 98 SER A C 1
ATOM 805 O O . SER A 1 98 ? -22.452 9.667 38.114 1.00 94.19 98 SER A O 1
ATOM 807 N N . ALA A 1 99 ? -24.086 8.464 37.137 1.00 94.94 99 ALA A N 1
ATOM 808 C CA . ALA A 1 99 ? -25.197 9.135 37.803 1.00 94.94 99 ALA A CA 1
ATOM 809 C C . ALA A 1 99 ? -26.326 8.147 38.106 1.00 94.94 99 ALA A C 1
ATOM 811 O O . ALA A 1 99 ? -26.543 7.194 37.358 1.00 94.94 99 ALA A O 1
ATOM 812 N N . ILE A 1 100 ? -27.026 8.367 39.218 1.00 95.06 100 ILE A N 1
ATOM 813 C CA . ILE A 1 100 ? -28.115 7.505 39.687 1.00 95.06 100 ILE A CA 1
ATOM 814 C C . ILE A 1 100 ? -29.443 8.098 39.217 1.00 95.06 100 ILE A C 1
ATOM 816 O O . ILE A 1 100 ? -29.688 9.289 39.413 1.00 95.06 100 ILE A O 1
ATOM 820 N N . ALA A 1 101 ? -30.284 7.273 38.602 1.00 96.31 101 ALA A N 1
ATOM 821 C CA . ALA A 1 101 ? -31.626 7.651 38.186 1.00 96.31 101 ALA A CA 1
ATOM 822 C C . ALA A 1 101 ? -32.608 7.643 39.367 1.00 96.31 101 ALA A C 1
ATOM 824 O O . ALA A 1 101 ? -32.456 6.860 40.305 1.00 96.31 101 ALA A O 1
ATOM 825 N N . THR A 1 102 ? -33.621 8.507 39.308 1.00 94.81 102 THR A N 1
ATOM 826 C CA . THR A 1 102 ? -34.686 8.597 40.315 1.00 94.81 102 THR A CA 1
ATOM 827 C C . THR A 1 102 ? -36.076 8.593 39.659 1.00 94.81 102 THR A C 1
ATOM 829 O O . THR A 1 102 ? -36.222 9.149 38.565 1.00 94.81 102 THR A O 1
ATOM 832 N N . PRO A 1 103 ? -37.111 8.002 40.292 1.00 95.00 103 PRO A N 1
ATOM 833 C CA . PRO A 1 103 ? -37.071 7.188 41.520 1.00 95.00 103 PRO A CA 1
ATOM 834 C C . PRO A 1 103 ? -36.390 5.817 41.299 1.00 95.00 103 PRO A C 1
ATOM 836 O O . PRO A 1 103 ? -35.871 5.553 40.222 1.00 95.00 103 PRO A O 1
ATOM 839 N N . SER A 1 104 ? -36.332 4.964 42.326 1.00 95.06 104 SER A N 1
ATOM 840 C CA . SER A 1 104 ? -35.886 3.564 42.193 1.00 95.06 104 SER A CA 1
ATOM 841 C C . SER A 1 104 ? -36.930 2.730 41.437 1.00 95.06 104 SER A C 1
ATOM 843 O O . SER A 1 104 ? -38.099 3.102 41.401 1.00 95.06 104 SER A O 1
ATOM 845 N N . VAL A 1 105 ? -36.543 1.567 40.906 1.00 96.25 105 VAL A N 1
ATOM 846 C CA . VAL A 1 105 ? -37.457 0.639 40.213 1.00 96.25 105 VAL A CA 1
ATOM 847 C C . VAL A 1 105 ? -37.536 -0.708 40.929 1.00 96.25 105 VAL A C 1
ATOM 849 O O . VAL A 1 105 ? -36.515 -1.240 41.357 1.00 96.25 105 VAL A O 1
ATOM 852 N N . CYS A 1 106 ? -38.729 -1.297 41.030 1.00 96.06 106 CYS A N 1
ATOM 853 C CA . CYS A 1 106 ? -38.887 -2.671 41.509 1.00 96.06 106 CYS A CA 1
ATOM 854 C C . CYS A 1 106 ? -38.822 -3.675 40.353 1.00 96.06 106 CYS A C 1
ATOM 856 O O . CYS A 1 106 ? -39.635 -3.608 39.428 1.00 96.06 106 CYS A O 1
ATOM 858 N N . LEU A 1 107 ? -37.873 -4.609 40.401 1.00 96.19 107 LEU A N 1
ATOM 859 C CA . LEU A 1 107 ? -37.687 -5.658 39.392 1.00 96.19 107 LEU A CA 1
ATOM 860 C C . LEU A 1 107 ? -37.873 -7.024 40.049 1.00 96.19 107 LEU A C 1
ATOM 862 O O . LEU A 1 107 ? -37.497 -7.205 41.205 1.00 96.19 107 LEU A O 1
ATOM 866 N N . GLU A 1 108 ? -38.451 -7.977 39.324 1.00 95.56 108 GLU A N 1
ATOM 867 C CA . GLU A 1 108 ? -38.800 -9.309 39.816 1.00 95.56 108 GLU A CA 1
ATOM 868 C C . GLU A 1 108 ? -37.860 -10.373 39.254 1.00 95.56 108 GLU A C 1
ATOM 870 O O . GLU A 1 108 ? -37.428 -10.313 38.101 1.00 95.56 108 GLU A O 1
ATOM 875 N N . ALA A 1 109 ? -37.555 -11.370 40.082 1.00 94.56 109 ALA A N 1
ATOM 876 C CA . ALA A 1 109 ? -36.679 -12.464 39.708 1.00 94.56 109 ALA A CA 1
ATOM 877 C C . ALA A 1 109 ? -37.231 -13.268 38.519 1.00 94.56 109 ALA A C 1
ATOM 879 O O . ALA A 1 109 ? -38.413 -13.611 38.484 1.00 94.56 109 ALA A O 1
ATOM 880 N N . GLY A 1 110 ? -36.354 -13.602 37.570 1.00 91.44 110 GLY A N 1
ATOM 881 C CA . GLY A 1 110 ? -36.683 -14.429 36.404 1.00 91.44 110 GLY A CA 1
ATOM 882 C C . GLY A 1 110 ? -37.524 -13.752 35.315 1.00 91.44 110 GLY A C 1
ATOM 883 O O . GLY A 1 110 ? -37.925 -14.440 34.378 1.00 91.44 110 GLY A O 1
ATOM 884 N N . LYS A 1 111 ? -37.792 -12.443 35.419 1.00 94.00 111 LYS A N 1
ATOM 885 C CA . LYS A 1 111 ? -38.455 -11.652 34.368 1.00 94.00 111 LYS A CA 1
ATOM 886 C C . LYS A 1 111 ? -37.450 -10.906 33.498 1.00 94.00 111 LYS A C 1
ATOM 888 O O . LYS A 1 111 ? -36.335 -10.612 33.935 1.00 94.00 111 LYS A O 1
ATOM 893 N N . VAL A 1 112 ? -37.872 -10.582 32.278 1.00 95.94 112 VAL A N 1
ATOM 894 C CA . VAL A 1 112 ? -37.091 -9.819 31.305 1.00 95.94 112 VAL A CA 1
ATOM 895 C C . VAL A 1 112 ? -37.621 -8.391 31.208 1.00 95.94 112 VAL A C 1
ATOM 897 O O . VAL A 1 112 ? -38.824 -8.150 31.112 1.00 95.94 112 VAL A O 1
ATOM 900 N N . TYR A 1 113 ? -36.702 -7.432 31.193 1.00 96.88 113 TYR A N 1
ATOM 901 C CA . TYR A 1 113 ? -36.997 -6.008 31.107 1.00 96.88 113 TYR A CA 1
ATOM 902 C C . TYR A 1 113 ? -36.213 -5.363 29.966 1.00 96.88 113 TYR A C 1
ATOM 904 O O . TYR A 1 113 ? -35.033 -5.660 29.771 1.00 96.88 113 TYR A O 1
ATOM 912 N N . ASN A 1 114 ? -36.841 -4.428 29.254 1.00 97.56 114 ASN A N 1
ATOM 913 C CA . ASN A 1 114 ? -36.123 -3.498 28.382 1.00 97.56 114 ASN A CA 1
ATOM 914 C C . ASN A 1 114 ? -36.000 -2.151 29.090 1.00 97.56 114 ASN A C 1
ATOM 916 O O . ASN A 1 114 ? -36.998 -1.522 29.439 1.00 97.56 114 ASN A O 1
ATOM 920 N N . VAL A 1 115 ? -34.767 -1.707 29.301 1.00 97.38 115 VAL A N 1
ATOM 921 C CA . VAL A 1 115 ? -34.440 -0.432 29.936 1.00 97.38 115 VAL A CA 1
ATOM 922 C C . VAL A 1 115 ? -34.030 0.544 28.840 1.00 97.38 115 VAL A C 1
ATOM 924 O O . VAL A 1 115 ? -32.923 0.476 28.302 1.00 97.38 115 VAL A O 1
ATOM 927 N N . ILE A 1 116 ? -34.943 1.446 28.486 1.00 97.12 116 ILE A N 1
ATOM 928 C CA . ILE A 1 116 ? -34.790 2.367 27.359 1.00 97.12 116 ILE A CA 1
ATOM 929 C C . ILE A 1 116 ? -34.401 3.747 27.878 1.00 97.12 116 ILE A C 1
ATOM 931 O O . ILE A 1 116 ? -35.211 4.449 28.479 1.00 97.12 116 ILE A O 1
ATOM 935 N N . LEU A 1 117 ? -33.167 4.164 27.602 1.00 96.81 117 LEU A N 1
ATOM 936 C CA . LEU A 1 117 ? -32.662 5.499 27.913 1.00 96.81 117 LEU A CA 1
ATOM 937 C C . LEU A 1 117 ? -32.894 6.402 26.704 1.00 96.81 117 LEU A C 1
ATOM 939 O O . LEU A 1 117 ? -32.385 6.118 25.624 1.00 96.81 117 LEU A O 1
ATOM 943 N N . THR A 1 118 ? -33.628 7.496 26.882 1.00 95.06 118 THR A N 1
ATOM 944 C CA . THR A 1 118 ? -33.922 8.500 25.852 1.00 95.06 118 THR A CA 1
ATOM 945 C C . THR A 1 118 ? -33.278 9.831 26.222 1.00 95.06 118 THR A C 1
ATOM 947 O O . THR A 1 118 ? -33.609 10.429 27.247 1.00 95.06 118 THR A O 1
ATOM 950 N N . PHE A 1 119 ? -32.377 10.311 25.367 1.00 93.06 119 PHE A N 1
ATOM 951 C CA . PHE A 1 119 ? -31.585 11.523 25.574 1.00 93.06 119 PHE A CA 1
ATOM 952 C C . PHE A 1 119 ? -32.319 12.715 24.971 1.00 93.06 119 PHE A C 1
ATOM 954 O O . PHE A 1 119 ? -32.185 12.988 23.782 1.00 93.06 119 PHE A O 1
ATOM 961 N N . ARG A 1 120 ? -33.152 13.395 25.762 1.00 88.62 120 ARG A N 1
ATOM 962 C CA . ARG A 1 120 ? -34.068 14.416 25.238 1.00 88.62 120 ARG A CA 1
ATOM 963 C C . ARG A 1 120 ? -33.417 15.779 25.069 1.00 88.62 120 ARG A C 1
ATOM 965 O O . ARG A 1 120 ? -33.734 16.443 24.090 1.00 88.62 120 ARG A O 1
ATOM 972 N N . ARG A 1 121 ? -32.559 16.186 26.014 1.00 85.12 121 ARG A N 1
ATOM 973 C CA . ARG A 1 121 ? -32.006 17.545 26.035 1.00 85.12 121 ARG A CA 1
ATOM 974 C C . ARG A 1 121 ? -30.577 17.649 26.571 1.00 85.12 121 ARG A C 1
ATOM 976 O O . ARG A 1 121 ? -30.320 17.202 27.696 1.00 85.12 121 ARG A O 1
ATOM 983 N N . PHE A 1 122 ? -29.687 18.296 25.815 1.00 84.12 122 PHE A N 1
ATOM 984 C CA . PHE A 1 122 ? -28.355 18.719 26.274 1.00 84.12 122 PHE A CA 1
ATOM 985 C C . PHE A 1 122 ? -28.319 20.233 26.500 1.00 84.12 122 PHE A C 1
ATOM 987 O O . PHE A 1 122 ? -28.432 20.993 25.550 1.00 84.12 122 PHE A O 1
ATOM 994 N N . ASP A 1 123 ? -28.129 20.646 27.758 1.00 79.12 123 ASP A N 1
ATOM 995 C CA . ASP A 1 123 ? -28.249 22.032 28.239 1.00 79.12 123 ASP A CA 1
ATOM 996 C C . ASP A 1 123 ? -29.615 22.703 27.937 1.00 79.12 123 ASP A C 1
ATOM 998 O O . ASP A 1 123 ? -30.215 22.604 26.870 1.00 79.12 123 ASP A O 1
ATOM 1002 N N . ALA A 1 124 ? -30.157 23.436 28.909 1.00 67.31 124 ALA A N 1
ATOM 1003 C CA . ALA A 1 124 ? -31.354 24.239 28.673 1.00 67.31 124 ALA A CA 1
ATOM 1004 C C . ALA A 1 124 ? -31.069 25.523 27.889 1.00 67.31 124 ALA A C 1
ATOM 1006 O O . ALA A 1 124 ? -31.990 26.078 27.285 1.00 67.31 124 ALA A O 1
ATOM 1007 N N . HIS A 1 125 ? -29.835 26.018 27.932 1.00 72.56 125 HIS A N 1
ATOM 1008 C CA . HIS A 1 125 ? -29.523 27.402 27.580 1.00 72.56 125 HIS A CA 1
ATOM 1009 C C . HIS A 1 125 ? -28.905 27.558 26.188 1.00 72.56 125 HIS A C 1
ATOM 1011 O O . HIS A 1 125 ? -28.780 28.686 25.712 1.00 72.56 125 HIS A O 1
ATOM 1017 N N . ALA A 1 126 ? -28.545 26.455 25.530 1.00 69.56 126 ALA A N 1
ATOM 1018 C CA . ALA A 1 126 ? -27.971 26.453 24.193 1.00 69.56 126 ALA A CA 1
ATOM 1019 C C . ALA A 1 126 ? -28.507 25.270 23.382 1.00 69.56 126 ALA A C 1
ATOM 1021 O O . ALA A 1 126 ? -28.503 24.140 23.856 1.00 69.56 126 ALA A O 1
ATOM 1022 N N . ASP A 1 127 ? -28.937 25.534 22.149 1.00 69.50 127 ASP A N 1
ATOM 1023 C CA . ASP A 1 127 ? -29.241 24.477 21.186 1.00 69.50 127 ASP A CA 1
ATOM 1024 C C . ASP A 1 127 ? -27.921 23.966 20.596 1.00 69.50 127 ASP A C 1
ATOM 1026 O O . ASP A 1 127 ? -27.136 24.732 20.024 1.00 69.50 127 ASP A O 1
ATOM 1030 N N . THR A 1 128 ? -27.636 22.683 20.793 1.00 71.19 128 THR A N 1
ATOM 1031 C CA . THR A 1 128 ? -26.375 22.063 20.374 1.00 71.19 128 THR A CA 1
ATOM 1032 C C . THR A 1 128 ? -26.666 20.732 19.683 1.00 71.19 128 THR A C 1
ATOM 1034 O O . THR A 1 128 ? -26.403 19.662 20.223 1.00 71.19 128 THR A O 1
ATOM 1037 N N . PRO A 1 129 ? -27.137 20.763 18.425 1.00 70.88 129 PRO A N 1
ATOM 1038 C CA . PRO A 1 129 ? -27.556 19.559 17.701 1.00 70.88 129 PRO A CA 1
ATOM 1039 C C . PRO A 1 129 ? -26.417 18.552 17.445 1.00 70.88 129 PRO A C 1
ATOM 1041 O O . PRO A 1 129 ? -26.655 17.425 17.016 1.00 70.88 129 PRO A O 1
ATOM 1044 N N . THR A 1 130 ? -25.161 18.943 17.685 1.00 80.00 130 THR A N 1
ATOM 1045 C CA . THR A 1 130 ? -23.978 18.072 17.618 1.00 80.00 130 THR A CA 1
ATOM 1046 C C . THR A 1 130 ? -23.588 17.461 18.966 1.00 80.00 130 THR A C 1
ATOM 1048 O O . THR A 1 130 ? -22.647 16.662 19.006 1.00 80.00 130 THR A O 1
ATOM 1051 N N . ALA A 1 131 ? -24.281 17.810 20.055 1.00 85.38 131 ALA A N 1
ATOM 1052 C CA . ALA A 1 131 ? -23.993 17.306 21.385 1.00 85.38 131 ALA A CA 1
ATOM 1053 C C . ALA A 1 131 ? -24.127 15.786 21.424 1.00 85.38 131 ALA A C 1
ATOM 1055 O O . ALA A 1 131 ? -25.110 15.187 20.978 1.00 85.38 131 ALA A O 1
ATOM 1056 N N . SER A 1 132 ? -23.096 15.154 21.969 1.00 92.00 132 SER A N 1
ATOM 1057 C CA . SER A 1 132 ? -23.031 13.711 22.116 1.00 92.00 132 SER A CA 1
ATOM 1058 C C . SER A 1 132 ? -22.468 13.302 23.468 1.00 92.00 132 SER A C 1
ATOM 1060 O O . SER A 1 132 ? -21.794 14.073 24.152 1.00 92.00 132 SER A O 1
ATOM 1062 N N . ILE A 1 133 ? -22.762 12.071 23.861 1.00 93.62 133 ILE A N 1
ATOM 1063 C CA . ILE A 1 133 ? -22.255 11.445 25.080 1.00 93.62 133 ILE A CA 1
ATOM 1064 C C . ILE A 1 133 ? -21.978 9.974 24.806 1.00 93.62 133 ILE A C 1
ATOM 1066 O O . ILE A 1 133 ? -22.584 9.364 23.924 1.00 93.62 133 ILE A O 1
ATOM 1070 N N . LEU A 1 134 ? -21.001 9.423 25.516 1.00 95.25 134 LEU A N 1
ATOM 1071 C CA . LEU A 1 134 ? -20.610 8.028 25.402 1.00 95.25 134 LEU A CA 1
ATOM 1072 C C . LEU A 1 134 ? -21.191 7.265 26.591 1.00 95.25 134 LEU A C 1
ATOM 1074 O O . LEU A 1 134 ? -20.787 7.497 27.725 1.00 95.25 134 LEU A O 1
ATOM 1078 N N . ILE A 1 135 ? -22.139 6.368 26.346 1.00 95.88 135 ILE A N 1
ATOM 1079 C CA . ILE A 1 135 ? -22.733 5.508 27.375 1.00 95.88 135 ILE A CA 1
ATOM 1080 C C . ILE A 1 135 ? -21.938 4.211 27.451 1.00 95.88 135 ILE A C 1
ATOM 1082 O O . ILE A 1 135 ? -21.760 3.544 26.435 1.00 95.88 135 ILE A O 1
ATOM 1086 N N . ASP A 1 136 ? -21.446 3.870 28.638 1.00 94.19 136 ASP A N 1
ATOM 1087 C CA . ASP A 1 136 ? -20.711 2.626 28.889 1.00 94.19 136 ASP A CA 1
ATOM 1088 C C . ASP A 1 136 ? -21.692 1.496 29.212 1.00 94.19 136 ASP A C 1
ATOM 1090 O O . ASP A 1 136 ? -21.875 0.560 28.437 1.00 94.19 136 ASP A O 1
ATOM 1094 N N . SER A 1 137 ? -22.365 1.611 30.356 1.00 93.31 137 SER A N 1
ATOM 1095 C CA . SER A 1 137 ? -23.200 0.550 30.909 1.00 93.31 137 SER A CA 1
ATOM 1096 C C . SER A 1 137 ? -24.259 1.109 31.859 1.00 93.31 137 SER A C 1
ATOM 1098 O O . SER A 1 137 ? -24.164 2.248 32.328 1.00 93.31 137 SER A O 1
ATOM 1100 N N . ILE A 1 138 ? -25.269 0.291 32.156 1.00 95.00 138 ILE A N 1
ATOM 1101 C CA . ILE A 1 138 ? -26.155 0.493 33.304 1.00 95.00 138 ILE A CA 1
ATOM 1102 C C . ILE A 1 138 ? -25.822 -0.533 34.387 1.00 95.00 138 ILE A C 1
ATOM 1104 O O . ILE A 1 138 ? -25.462 -1.670 34.085 1.00 95.00 138 ILE A O 1
ATOM 1108 N N . VAL A 1 139 ? -25.944 -0.134 35.649 1.00 92.94 139 VAL A N 1
ATOM 1109 C CA . VAL A 1 139 ? -25.730 -1.000 36.810 1.00 92.94 139 VAL A CA 1
ATOM 1110 C C . VAL A 1 139 ? -26.989 -0.987 37.661 1.00 92.94 139 VAL A C 1
ATOM 1112 O O . VAL A 1 139 ? -27.465 0.076 38.056 1.00 92.94 139 VAL A O 1
ATOM 1115 N N . LEU A 1 140 ? -27.513 -2.176 37.950 1.00 93.88 140 LEU A N 1
ATOM 1116 C CA . LEU A 1 140 ? -28.646 -2.365 38.849 1.00 93.88 140 LEU A CA 1
ATOM 1117 C C . LEU A 1 140 ? -28.115 -2.565 40.263 1.00 93.88 140 LEU A C 1
ATOM 1119 O O . LEU A 1 140 ? -27.560 -3.617 40.586 1.00 93.88 140 LEU A O 1
ATOM 1123 N N . ARG A 1 141 ? -28.250 -1.538 41.101 1.00 92.19 141 ARG A N 1
ATOM 1124 C CA . ARG A 1 141 ? -27.777 -1.566 42.485 1.00 92.19 141 ARG A CA 1
ATOM 1125 C C . ARG A 1 141 ? -28.936 -1.921 43.423 1.00 92.19 141 ARG A C 1
ATOM 1127 O O . ARG A 1 141 ? -29.882 -1.142 43.502 1.00 92.19 141 ARG A O 1
ATOM 1134 N N . PRO A 1 142 ? -28.868 -3.044 44.159 1.00 92.62 142 PRO A N 1
ATOM 1135 C CA . PRO A 1 142 ? -29.871 -3.394 45.164 1.00 92.62 142 PRO A CA 1
ATOM 1136 C C . PRO A 1 142 ? -30.012 -2.294 46.219 1.00 92.62 142 PRO A C 1
ATOM 1138 O O . PRO A 1 142 ? -29.002 -1.826 46.754 1.00 92.62 142 PRO A O 1
ATOM 1141 N N . ARG A 1 143 ? -31.244 -1.907 46.559 1.00 92.12 143 ARG A N 1
ATOM 1142 C CA . ARG A 1 143 ? -31.479 -0.979 47.667 1.00 92.12 143 ARG A CA 1
ATOM 1143 C C . ARG A 1 143 ? -31.297 -1.667 49.008 1.00 92.12 143 ARG A C 1
ATOM 1145 O O . ARG A 1 143 ? -31.944 -2.670 49.295 1.00 92.12 143 ARG A O 1
ATOM 1152 N N . ILE A 1 144 ? -30.429 -1.105 49.846 1.00 91.00 144 ILE A N 1
ATOM 1153 C CA . ILE A 1 144 ? -30.101 -1.694 51.148 1.00 91.00 144 ILE A CA 1
ATOM 1154 C C . ILE A 1 144 ? -31.282 -1.660 52.123 1.00 91.00 144 ILE A C 1
ATOM 1156 O O . ILE A 1 144 ? -31.339 -2.502 53.011 1.00 91.00 144 ILE A O 1
ATOM 1160 N N . GLU A 1 145 ? -32.239 -0.743 51.943 1.00 89.00 145 GLU A N 1
ATOM 1161 C CA . GLU A 1 145 ? -33.456 -0.673 52.766 1.00 89.00 145 GLU A CA 1
ATOM 1162 C C . GLU A 1 145 ? -34.410 -1.849 52.541 1.00 89.00 145 GLU A C 1
ATOM 1164 O O . GLU A 1 145 ? -35.286 -2.086 53.359 1.00 89.00 145 GLU A O 1
ATOM 1169 N N . GLU A 1 146 ? -34.243 -2.614 51.466 1.00 89.25 146 GLU A N 1
ATOM 1170 C CA . GLU A 1 146 ? -35.041 -3.819 51.209 1.00 89.25 146 GLU A CA 1
ATOM 1171 C C . GLU A 1 146 ? -34.397 -5.076 51.812 1.00 89.25 146 GLU A C 1
ATOM 1173 O O . GLU A 1 146 ? -34.956 -6.173 51.774 1.00 89.25 146 GLU A O 1
ATOM 1178 N N . ILE A 1 147 ? -33.191 -4.940 52.367 1.00 91.56 147 ILE A N 1
ATOM 1179 C CA . ILE A 1 147 ? -32.382 -6.064 52.816 1.00 91.56 147 ILE A CA 1
ATOM 1180 C C . ILE A 1 147 ? -32.599 -6.282 54.325 1.00 91.56 147 ILE A C 1
ATOM 1182 O O . ILE A 1 147 ? -32.243 -5.420 55.134 1.00 91.56 147 ILE A O 1
ATOM 1186 N N . PRO A 1 148 ? -33.095 -7.459 54.759 1.00 90.81 148 PRO A N 1
ATOM 1187 C CA . PRO A 1 148 ? -33.538 -7.683 56.136 1.00 90.81 148 PRO A CA 1
ATOM 1188 C C . PRO A 1 148 ? -32.500 -7.389 57.222 1.00 90.81 148 PRO A C 1
ATOM 1190 O O . PRO A 1 148 ? -32.861 -6.975 58.316 1.00 90.81 148 PRO A O 1
ATOM 1193 N N . PHE A 1 149 ? -31.207 -7.591 56.950 1.00 90.75 149 PHE A N 1
ATOM 1194 C CA . PHE A 1 149 ? -30.153 -7.377 57.947 1.00 90.75 149 PHE A CA 1
ATOM 1195 C C . PHE A 1 149 ? -29.699 -5.916 58.092 1.00 90.75 149 PHE A C 1
ATOM 1197 O O . PHE A 1 149 ? -28.925 -5.636 59.014 1.00 90.75 149 PHE A O 1
ATOM 1204 N N . PHE A 1 150 ? -30.172 -5.014 57.226 1.00 91.38 150 PHE A N 1
ATOM 1205 C CA . PHE A 1 150 ? -30.099 -3.559 57.403 1.00 91.38 150 PHE A CA 1
ATOM 1206 C C . PHE A 1 150 ? -31.374 -2.983 58.035 1.00 91.38 150 PHE A C 1
ATOM 1208 O O . PHE A 1 150 ? -31.334 -1.884 58.580 1.00 91.38 150 PHE A O 1
ATOM 1215 N N . ASN A 1 151 ? -32.473 -3.739 58.023 1.00 85.19 151 ASN A N 1
ATOM 1216 C CA . ASN A 1 151 ? -33.747 -3.333 58.604 1.00 85.19 151 ASN A CA 1
ATOM 1217 C C . ASN A 1 151 ? -33.874 -3.716 60.086 1.00 85.19 151 ASN A C 1
ATOM 1219 O O . ASN A 1 151 ? -33.277 -4.683 60.565 1.00 85.19 151 ASN A O 1
ATOM 1223 N N . GLY A 1 152 ? -34.705 -2.959 60.806 1.00 79.25 152 GLY A N 1
ATOM 1224 C CA . GLY A 1 152 ? -35.038 -3.193 62.213 1.00 79.25 152 GLY A CA 1
ATOM 1225 C C . GLY A 1 152 ? -34.244 -2.342 63.210 1.00 79.25 152 GLY A C 1
ATOM 1226 O O . GLY A 1 152 ? -33.179 -1.800 62.911 1.00 79.25 152 GLY A O 1
ATOM 1227 N N . GLU A 1 153 ? -34.784 -2.228 64.424 1.00 80.94 153 GLU A N 1
ATOM 1228 C CA . GLU A 1 153 ? -34.190 -1.429 65.499 1.00 80.94 153 GLU A CA 1
ATOM 1229 C C . GLU A 1 153 ? -32.913 -2.074 66.066 1.00 80.94 153 GLU A C 1
ATOM 1231 O O . GLU A 1 153 ? -32.793 -3.296 66.182 1.00 80.94 153 GLU A O 1
ATOM 1236 N N . GLY A 1 154 ? -31.944 -1.238 66.451 1.00 87.62 154 GLY A N 1
ATOM 1237 C CA . GLY A 1 154 ? -30.695 -1.667 67.078 1.00 87.62 154 GLY A CA 1
ATOM 1238 C C . GLY A 1 154 ? -29.641 -2.143 66.064 1.00 87.62 154 GLY A C 1
ATOM 1239 O O . GLY A 1 154 ? -29.026 -1.295 65.415 1.00 87.62 154 GLY A O 1
ATOM 1240 N N . PRO A 1 155 ? -29.358 -3.458 65.923 1.00 88.00 155 PRO A N 1
ATOM 1241 C CA . PRO A 1 155 ? -28.249 -3.935 65.088 1.00 88.00 155 PRO A CA 1
ATOM 1242 C C . PRO A 1 155 ? -28.381 -3.640 63.587 1.00 88.00 155 PRO A C 1
ATOM 1244 O O . PRO A 1 155 ? -27.356 -3.469 62.930 1.00 88.00 155 PRO A O 1
ATOM 1247 N N . GLY A 1 156 ? -29.602 -3.617 63.036 1.00 89.00 156 GLY A N 1
ATOM 1248 C CA . GLY A 1 156 ? -29.848 -3.308 61.619 1.00 89.00 156 GLY A CA 1
ATOM 1249 C C . GLY A 1 156 ? -29.496 -1.857 61.296 1.00 89.00 156 GLY A C 1
ATOM 1250 O O . GLY A 1 156 ? -28.627 -1.599 60.463 1.00 89.00 156 GLY A O 1
ATOM 1251 N N . GLU A 1 157 ? -30.065 -0.931 62.069 1.00 90.06 157 GLU A N 1
ATOM 1252 C CA . GLU A 1 157 ? -29.781 0.504 61.974 1.00 90.06 157 GLU A CA 1
ATOM 1253 C C . GLU A 1 157 ? -28.285 0.829 62.140 1.00 90.06 157 GLU A C 1
ATOM 1255 O O . GLU A 1 157 ? -27.723 1.592 61.357 1.00 90.06 157 GLU A O 1
ATOM 1260 N N . LEU A 1 158 ? -27.586 0.189 63.088 1.00 92.12 158 LEU A N 1
ATOM 1261 C CA . LEU A 1 158 ? -26.135 0.368 63.248 1.00 92.12 158 LEU A CA 1
ATOM 1262 C C . LEU A 1 158 ? -25.346 -0.058 62.001 1.00 92.12 158 LEU A C 1
ATOM 1264 O O . LEU A 1 158 ? -24.388 0.614 61.615 1.00 92.12 158 LEU A O 1
ATOM 1268 N N . ARG A 1 159 ? -25.742 -1.162 61.352 1.00 93.00 159 ARG A N 1
ATOM 1269 C CA . ARG A 1 159 ? -25.107 -1.608 60.103 1.00 93.00 159 ARG A CA 1
ATOM 1270 C C . ARG A 1 159 ? -25.380 -0.637 58.964 1.00 93.00 159 ARG A C 1
ATOM 1272 O O . ARG A 1 159 ? -24.468 -0.373 58.186 1.00 93.00 159 ARG A O 1
ATOM 1279 N N . LYS A 1 160 ? -26.606 -0.115 58.875 1.00 92.31 160 LYS A N 1
ATOM 1280 C CA . LYS A 1 160 ? -26.994 0.867 57.859 1.00 92.31 160 LYS A CA 1
ATOM 1281 C C . LYS A 1 160 ? -26.162 2.141 57.998 1.00 92.31 160 LYS A C 1
ATOM 1283 O O . LYS A 1 160 ? -25.519 2.555 57.037 1.00 92.31 160 LYS A O 1
ATOM 1288 N N . GLN A 1 161 ? -26.070 2.681 59.213 1.00 92.00 161 GLN A N 1
ATOM 1289 C CA . GLN A 1 161 ? -25.261 3.863 59.508 1.00 92.00 161 GLN A CA 1
ATOM 1290 C C . GLN A 1 161 ? -23.776 3.650 59.199 1.00 92.00 161 GLN A C 1
ATOM 1292 O O . GLN A 1 161 ? -23.138 4.542 58.647 1.00 92.00 161 GLN A O 1
ATOM 1297 N N . GLU A 1 162 ? -23.204 2.485 59.524 1.00 92.50 162 GLU A N 1
ATOM 1298 C CA . GLU A 1 162 ? -21.808 2.186 59.181 1.00 92.50 162 GLU A CA 1
ATOM 1299 C C . GLU A 1 162 ? -21.607 2.106 57.659 1.00 92.50 162 GLU A C 1
ATOM 1301 O O . GLU A 1 162 ? -20.680 2.718 57.125 1.00 92.50 162 GLU A O 1
ATOM 1306 N N . TYR A 1 163 ? -22.502 1.420 56.947 1.00 91.06 163 TYR A N 1
ATOM 1307 C CA . TYR A 1 163 ? -22.450 1.281 55.493 1.00 91.06 163 TYR A CA 1
ATOM 1308 C C . TYR A 1 163 ? -22.538 2.634 54.763 1.00 91.06 163 TYR A C 1
ATOM 1310 O O . TYR A 1 163 ? -21.765 2.899 53.837 1.00 91.06 163 TYR A O 1
ATOM 1318 N N . GLU A 1 164 ? -23.433 3.517 55.211 1.00 91.31 164 GLU A N 1
ATOM 1319 C CA . GLU A 1 164 ? -23.582 4.878 54.686 1.00 91.31 164 GLU A CA 1
ATOM 1320 C C . GLU A 1 164 ? -22.396 5.775 55.062 1.00 91.31 164 GLU A C 1
ATOM 1322 O O . GLU A 1 164 ? -21.861 6.483 54.206 1.00 91.31 164 GLU A O 1
ATOM 1327 N N . ARG A 1 165 ? -21.925 5.709 56.315 1.00 92.00 165 ARG A N 1
ATOM 1328 C CA . ARG A 1 165 ? -20.784 6.497 56.811 1.00 92.00 165 ARG A CA 1
ATOM 1329 C C . ARG A 1 165 ? -19.515 6.244 56.004 1.00 92.00 165 ARG A C 1
ATOM 1331 O O . ARG A 1 165 ? -18.784 7.190 55.717 1.00 92.00 165 ARG A O 1
ATOM 1338 N N . TYR A 1 166 ? -19.257 4.987 55.652 1.00 88.81 166 TYR A N 1
ATOM 1339 C CA . TYR A 1 166 ? -18.110 4.593 54.830 1.00 88.81 166 TYR A CA 1
ATOM 1340 C C . TYR A 1 166 ? -18.397 4.626 53.327 1.00 88.81 166 TYR A C 1
ATOM 1342 O O . TYR A 1 166 ? -17.534 4.238 52.543 1.00 88.81 166 TYR A O 1
ATOM 1350 N N . ARG A 1 167 ? -19.577 5.117 52.918 1.00 88.38 167 ARG A N 1
ATOM 1351 C CA . ARG A 1 167 ? -19.971 5.290 51.514 1.00 88.38 167 ARG A CA 1
ATOM 1352 C C . ARG A 1 167 ? -19.797 4.012 50.694 1.00 88.38 167 ARG A C 1
ATOM 1354 O O . ARG A 1 167 ? -19.417 4.053 49.528 1.00 88.38 167 ARG A O 1
ATOM 1361 N N . CYS A 1 168 ? -20.128 2.863 51.277 1.00 87.06 168 CYS A N 1
ATOM 1362 C CA . CYS A 1 168 ? -19.928 1.565 50.630 1.00 87.06 168 CYS A CA 1
ATOM 1363 C C . CYS A 1 168 ? -20.751 1.390 49.334 1.00 87.06 168 CYS A C 1
ATOM 1365 O O . CYS A 1 168 ? -20.443 0.517 48.522 1.00 87.06 168 CYS A O 1
ATOM 1367 N N . ASN A 1 169 ? -21.764 2.236 49.115 1.00 84.12 169 ASN A N 1
ATOM 1368 C CA . ASN A 1 169 ? -22.517 2.346 47.863 1.00 84.12 169 ASN A CA 1
ATOM 1369 C C . ASN A 1 169 ? -21.712 2.941 46.696 1.00 84.12 169 ASN A C 1
ATOM 1371 O O . ASN A 1 169 ? -22.008 2.630 45.543 1.00 84.12 169 ASN A O 1
ATOM 1375 N N . GLU A 1 170 ? -20.731 3.810 46.966 1.00 82.50 170 GLU A N 1
ATOM 1376 C CA . GLU A 1 170 ? -19.972 4.516 45.922 1.00 82.50 170 GLU A CA 1
ATOM 1377 C C . GLU A 1 170 ? -19.036 3.578 45.148 1.00 82.50 170 GLU A C 1
ATOM 1379 O O . GLU A 1 170 ? -18.618 3.908 44.041 1.00 82.50 170 GLU A O 1
ATOM 1384 N N . LEU A 1 171 ? -18.771 2.373 45.669 1.00 77.00 171 LEU A N 1
ATOM 1385 C CA . LEU A 1 171 ? -17.949 1.363 45.001 1.00 77.00 171 LEU A CA 1
ATOM 1386 C C . LEU A 1 171 ? -18.457 1.028 43.590 1.00 77.00 171 LEU A C 1
ATOM 1388 O O . LEU A 1 171 ? -17.680 0.847 42.657 1.00 77.00 171 LEU A O 1
ATOM 1392 N N . PHE A 1 172 ? -19.778 0.983 43.421 1.00 77.50 172 PHE A N 1
ATOM 1393 C CA . PHE A 1 172 ? -20.411 0.633 42.152 1.00 77.50 172 PHE A CA 1
ATOM 1394 C C . PHE A 1 172 ? -20.380 1.780 41.134 1.00 77.50 172 PHE A C 1
ATOM 1396 O O . PHE A 1 172 ? -20.740 1.572 39.975 1.00 77.50 172 PHE A O 1
ATOM 1403 N N . ASN A 1 173 ? -19.921 2.971 41.521 1.00 81.12 173 ASN A N 1
ATOM 1404 C CA . ASN A 1 173 ? -19.855 4.128 40.632 1.00 81.12 173 ASN A CA 1
ATOM 1405 C C . ASN A 1 173 ? -18.697 4.026 39.628 1.00 81.12 173 ASN A C 1
ATOM 1407 O O . ASN A 1 173 ? -18.801 4.560 38.526 1.00 81.12 173 ASN A O 1
ATOM 1411 N N . SER A 1 174 ? -17.620 3.307 39.973 1.00 77.62 174 SER A N 1
ATOM 1412 C CA . SER A 1 174 ? -16.441 3.143 39.114 1.00 77.62 174 SER A CA 1
ATOM 1413 C C . SER A 1 174 ? -16.379 1.774 38.436 1.00 77.62 174 SER A C 1
ATOM 1415 O O . SER A 1 174 ? -16.918 0.779 38.921 1.00 77.62 174 SER A O 1
ATOM 1417 N N . VAL A 1 175 ? -15.685 1.729 37.301 1.00 76.06 175 VAL A N 1
ATOM 1418 C CA . VAL A 1 175 ? -15.367 0.502 36.559 1.00 76.06 175 VAL A CA 1
ATOM 1419 C C . VAL A 1 175 ? -14.147 -0.219 37.142 1.00 76.06 175 VAL A C 1
ATOM 1421 O O . VAL A 1 175 ? -14.015 -1.429 36.966 1.00 76.06 175 VAL A O 1
ATOM 1424 N N . THR A 1 176 ? -13.255 0.498 37.832 1.00 68.00 176 THR A N 1
ATOM 1425 C CA . THR A 1 176 ? -12.012 -0.079 38.355 1.00 68.00 176 THR A CA 1
ATOM 1426 C C . THR A 1 176 ? -12.298 -1.224 39.336 1.00 68.00 176 THR A C 1
ATOM 1428 O O . THR A 1 176 ? -13.102 -1.031 40.251 1.00 68.00 176 THR A O 1
ATOM 1431 N N . PRO A 1 177 ? -11.646 -2.396 39.179 1.00 58.69 177 PRO A N 1
ATOM 1432 C CA . PRO A 1 177 ? -11.818 -3.513 40.098 1.00 58.69 177 PRO A CA 1
ATOM 1433 C C . PRO A 1 177 ? -11.445 -3.102 41.521 1.00 58.69 177 PRO A C 1
ATOM 1435 O O . PRO A 1 177 ? -10.419 -2.459 41.746 1.00 58.69 177 PRO A O 1
ATOM 1438 N N . TYR A 1 178 ? -12.292 -3.487 42.470 1.00 57.69 178 TYR A N 1
ATOM 1439 C CA . TYR A 1 178 ? -12.079 -3.280 43.895 1.00 57.69 178 TYR A CA 1
ATOM 1440 C C . TYR A 1 178 ? -10.834 -4.041 44.355 1.00 57.69 178 TYR A C 1
ATOM 1442 O O . TYR A 1 178 ? -10.825 -5.273 44.344 1.00 57.69 178 TYR A O 1
ATOM 1450 N N . SER A 1 179 ? -9.785 -3.329 44.774 1.00 54.03 179 SER A N 1
ATOM 1451 C CA . SER A 1 179 ? -8.652 -3.982 45.427 1.00 54.03 179 SER A CA 1
ATOM 1452 C C . SER A 1 179 ? -8.982 -4.201 46.905 1.00 54.03 179 SER A C 1
ATOM 1454 O O . SER A 1 179 ? -9.481 -3.312 47.597 1.00 54.03 179 SER A O 1
ATOM 1456 N N . ARG A 1 180 ? -8.716 -5.412 47.406 1.00 46.59 180 ARG A N 1
ATOM 1457 C CA . ARG A 1 180 ? -8.985 -5.815 48.799 1.00 46.59 180 ARG A CA 1
ATOM 1458 C C . ARG A 1 180 ? -8.309 -4.900 49.831 1.00 46.59 180 ARG A C 1
ATOM 1460 O O . ARG A 1 180 ? -8.753 -4.849 50.974 1.00 46.59 180 ARG A O 1
ATOM 1467 N N . ASP A 1 181 ? -7.267 -4.182 49.419 1.00 51.50 181 ASP A N 1
ATOM 1468 C CA . ASP A 1 181 ? -6.492 -3.280 50.266 1.00 51.50 181 ASP A CA 1
ATOM 1469 C C . ASP A 1 181 ? -7.253 -1.993 50.643 1.00 51.50 181 ASP A C 1
ATOM 1471 O O . ASP A 1 181 ? -6.814 -1.277 51.542 1.00 51.50 181 ASP A O 1
ATOM 1475 N N . GLU A 1 182 ? -8.404 -1.697 50.020 1.00 57.84 182 GLU A N 1
ATOM 1476 C CA . GLU A 1 182 ? -9.034 -0.378 50.156 1.00 57.84 182 GLU A CA 1
ATOM 1477 C C . GLU A 1 182 ? -10.078 -0.226 51.279 1.00 57.84 182 GLU A C 1
ATOM 1479 O O . GLU A 1 182 ? -10.179 0.888 51.790 1.00 57.84 182 GLU A O 1
ATOM 1484 N N . ASN A 1 183 ? -10.821 -1.258 51.741 1.00 65.00 183 ASN A N 1
ATOM 1485 C CA . ASN A 1 183 ? -11.628 -1.142 52.985 1.00 65.00 183 ASN A CA 1
ATOM 1486 C C . ASN A 1 183 ? -12.279 -2.456 53.497 1.00 65.00 183 ASN A C 1
ATOM 1488 O O . ASN A 1 183 ? -13.361 -2.830 53.037 1.00 65.00 183 ASN A O 1
ATOM 1492 N N . ASP A 1 184 ? -11.730 -3.096 54.537 1.00 77.69 184 ASP A N 1
ATOM 1493 C CA . ASP A 1 184 ? -12.305 -4.316 55.155 1.00 77.69 184 ASP A CA 1
ATOM 1494 C C . ASP A 1 184 ? -13.751 -4.115 55.693 1.00 77.69 184 ASP A C 1
ATOM 1496 O O . ASP A 1 184 ? -14.542 -5.054 55.807 1.00 77.69 184 ASP A O 1
ATOM 1500 N N . ILE A 1 185 ? -14.154 -2.863 55.956 1.00 86.75 185 ILE A N 1
ATOM 1501 C CA . ILE A 1 185 ? -15.494 -2.517 56.462 1.00 86.75 185 ILE A CA 1
ATOM 1502 C C . ILE A 1 185 ? -16.580 -2.696 55.395 1.00 86.75 185 ILE A C 1
ATOM 1504 O O . ILE A 1 185 ? -17.653 -3.211 55.703 1.00 86.75 185 ILE A O 1
ATOM 1508 N N . CYS A 1 186 ? -16.340 -2.285 54.148 1.00 86.38 186 CYS A N 1
ATOM 1509 C CA . CYS A 1 186 ? -17.340 -2.439 53.085 1.00 86.38 186 CYS A CA 1
ATOM 1510 C C . CYS A 1 186 ? -17.386 -3.881 52.564 1.00 86.38 186 CYS A C 1
ATOM 1512 O O . CYS A 1 186 ? -18.467 -4.404 52.287 1.00 86.38 186 CYS A O 1
ATOM 1514 N N . ALA A 1 187 ? -16.231 -4.549 52.545 1.00 83.94 187 ALA A N 1
ATOM 1515 C CA . ALA A 1 187 ? -16.060 -5.933 52.123 1.00 83.94 187 ALA A CA 1
ATOM 1516 C C . ALA A 1 187 ? -17.034 -6.909 52.818 1.00 83.94 187 ALA A C 1
ATOM 1518 O O . ALA A 1 187 ? -17.681 -7.721 52.149 1.00 83.94 187 ALA A O 1
ATOM 1519 N N . LYS A 1 188 ? -17.206 -6.806 54.148 1.00 86.94 188 LYS A N 1
ATOM 1520 C CA . LYS A 1 188 ? -18.162 -7.646 54.906 1.00 86.94 188 LYS A CA 1
ATOM 1521 C C . LYS A 1 188 ? -19.620 -7.434 54.478 1.00 86.94 188 LYS A C 1
ATOM 1523 O O . LYS A 1 188 ? -20.394 -8.393 54.419 1.00 86.94 188 LYS A O 1
ATOM 1528 N N . TYR A 1 189 ? -19.999 -6.195 54.163 1.00 89.44 189 TYR A N 1
ATOM 1529 C CA . TYR A 1 189 ? -21.358 -5.860 53.751 1.00 89.44 189 TYR A CA 1
ATOM 1530 C C . TYR A 1 189 ? -21.622 -6.322 52.330 1.00 89.44 189 TYR A C 1
ATOM 1532 O O . TYR A 1 189 ? -22.629 -6.979 52.095 1.00 89.44 189 TYR A O 1
ATOM 1540 N N . HIS A 1 190 ? -20.701 -6.064 51.401 1.00 87.31 190 HIS A N 1
ATOM 1541 C CA . HIS A 1 190 ? -20.832 -6.519 50.018 1.00 87.31 190 HIS A CA 1
ATOM 1542 C C . HIS A 1 190 ? -20.909 -8.042 49.914 1.00 87.31 190 HIS A C 1
ATOM 1544 O O . HIS A 1 190 ? -21.727 -8.537 49.148 1.00 87.31 190 HIS A O 1
ATOM 1550 N N . ASN A 1 191 ? -20.164 -8.786 50.740 1.00 86.44 191 ASN A N 1
ATOM 1551 C CA . ASN A 1 191 ? -20.298 -10.245 50.824 1.00 86.44 191 ASN A CA 1
ATOM 1552 C C . ASN A 1 191 ? -21.700 -10.676 51.272 1.00 86.44 191 ASN A C 1
ATOM 1554 O O . ASN A 1 191 ? -22.298 -11.567 50.675 1.00 86.44 191 ASN A O 1
ATOM 1558 N N . SER A 1 192 ? -22.231 -10.034 52.316 1.00 89.94 192 SER A N 1
ATOM 1559 C CA . SER A 1 192 ? -23.550 -10.367 52.871 1.00 89.94 192 SER A CA 1
ATOM 1560 C C . SER A 1 192 ? -24.683 -10.004 51.904 1.00 89.94 192 SER A C 1
ATOM 1562 O O . SER A 1 192 ? -25.622 -10.776 51.730 1.00 89.94 192 SER A O 1
ATOM 1564 N N . ILE A 1 193 ? -24.576 -8.845 51.244 1.00 90.38 193 ILE A N 1
ATOM 1565 C CA . ILE A 1 193 ? -25.510 -8.391 50.204 1.00 90.38 193 ILE A CA 1
ATOM 1566 C C . ILE A 1 193 ? -25.439 -9.332 49.006 1.00 90.38 193 ILE A C 1
ATOM 1568 O O . ILE A 1 193 ? -26.474 -9.803 48.554 1.00 90.38 193 ILE A O 1
ATOM 1572 N N . GLY A 1 194 ? -24.233 -9.650 48.528 1.00 88.75 194 GLY A N 1
ATOM 1573 C CA . GLY A 1 194 ? -24.022 -10.573 47.418 1.00 88.75 194 GLY A CA 1
ATOM 1574 C C . GLY A 1 194 ? -24.659 -11.933 47.687 1.00 88.75 194 GLY A C 1
ATOM 1575 O O . GLY A 1 194 ? -25.476 -12.390 46.896 1.00 88.75 194 GLY A O 1
ATOM 1576 N N . TYR A 1 195 ? -24.383 -12.521 48.853 1.00 89.75 195 TYR A N 1
ATOM 1577 C CA . TYR A 1 195 ? -24.994 -13.782 49.272 1.00 89.75 195 TYR A CA 1
ATOM 1578 C C . TYR A 1 195 ? -26.529 -13.718 49.265 1.00 89.75 195 TYR A C 1
ATOM 1580 O O . TYR A 1 195 ? -27.177 -14.624 48.755 1.00 89.75 195 TYR A O 1
ATOM 1588 N N . TRP A 1 196 ? -27.117 -12.647 49.804 1.00 91.38 196 TRP A N 1
ATOM 1589 C CA . TRP A 1 196 ? -28.571 -12.516 49.913 1.00 91.38 196 TRP A CA 1
ATOM 1590 C C . TRP A 1 196 ? -29.270 -12.232 48.573 1.00 91.38 196 TRP A C 1
ATOM 1592 O O . TRP A 1 196 ? -30.347 -12.770 48.321 1.00 91.38 196 TRP A O 1
ATOM 1602 N N . VAL A 1 197 ? -28.668 -11.411 47.705 1.00 90.81 197 VAL A N 1
ATOM 1603 C CA . VAL A 1 197 ? -29.232 -11.051 46.391 1.00 90.81 197 VAL A CA 1
ATOM 1604 C C . VAL A 1 197 ? -29.078 -12.191 45.383 1.00 90.81 197 VAL A C 1
ATOM 1606 O O . VAL A 1 197 ? -29.990 -12.440 44.600 1.00 90.81 197 VAL A O 1
ATOM 1609 N N . PHE A 1 198 ? -27.938 -12.879 45.396 1.00 88.44 198 PHE A N 1
ATOM 1610 C CA . PHE A 1 198 ? -27.571 -13.868 44.378 1.00 88.44 198 PHE A CA 1
ATOM 1611 C C . PHE A 1 198 ? -27.702 -15.328 44.849 1.00 88.44 198 PHE A C 1
ATOM 1613 O O . PHE A 1 198 ? -27.345 -16.241 44.109 1.00 88.44 198 PHE A O 1
ATOM 1620 N N . ASP A 1 199 ? -28.236 -15.549 46.056 1.00 88.44 199 ASP A N 1
ATOM 1621 C CA . ASP A 1 199 ? -28.383 -16.867 46.696 1.00 88.44 199 ASP A CA 1
ATOM 1622 C C . ASP A 1 199 ? -27.054 -17.639 46.801 1.00 88.44 199 ASP A C 1
ATOM 1624 O O . ASP A 1 199 ? -26.939 -18.831 46.511 1.00 88.44 199 ASP A O 1
ATOM 1628 N N . GLY A 1 200 ? -26.008 -16.918 47.206 1.00 87.88 200 GLY A N 1
ATOM 1629 C CA . GLY A 1 200 ? -24.667 -17.460 47.382 1.00 87.88 200 GLY A CA 1
ATOM 1630 C C . GLY A 1 200 ? -23.621 -16.866 46.447 1.00 87.88 200 GLY A C 1
ATOM 1631 O O . GLY A 1 200 ? -23.692 -15.710 46.035 1.00 87.88 200 GLY A O 1
ATOM 1632 N N . ALA A 1 201 ? -22.585 -17.663 46.187 1.00 86.88 201 ALA A N 1
ATOM 1633 C CA . ALA A 1 201 ? -21.490 -17.319 45.291 1.00 86.88 201 ALA A CA 1
ATOM 1634 C C . ALA A 1 201 ? -21.590 -18.136 43.999 1.00 86.88 201 ALA A C 1
ATOM 1636 O O . ALA A 1 201 ? -22.009 -19.294 44.013 1.00 86.88 201 ALA A O 1
ATOM 1637 N N . HIS A 1 202 ? -21.151 -17.547 42.890 1.00 86.50 202 HIS A N 1
ATOM 1638 C CA . HIS A 1 202 ? -21.177 -18.191 41.580 1.00 86.50 202 HIS A CA 1
ATOM 1639 C C . HIS A 1 202 ? -19.811 -18.743 41.174 1.00 86.50 202 HIS A C 1
ATOM 1641 O O . HIS A 1 202 ? -18.762 -18.275 41.619 1.00 86.50 202 HIS A O 1
ATOM 1647 N N . SER A 1 203 ? -19.837 -19.742 40.290 1.00 91.31 203 SER A N 1
ATOM 1648 C CA . SER A 1 203 ? -18.626 -20.290 39.683 1.00 91.31 203 SER A CA 1
ATOM 1649 C C . SER A 1 203 ? -17.917 -19.233 38.833 1.00 91.31 203 SER A C 1
ATOM 1651 O O . SER A 1 203 ? -18.552 -18.485 38.089 1.00 91.31 203 SER A O 1
ATOM 1653 N N . CYS A 1 204 ? -16.586 -19.200 38.908 1.00 93.31 204 CYS A N 1
ATOM 1654 C CA . CYS A 1 204 ? -15.772 -18.266 38.135 1.00 93.31 204 CYS A CA 1
ATOM 1655 C C . CYS A 1 204 ? -15.928 -18.462 36.619 1.00 93.31 204 CYS A C 1
ATOM 1657 O O . CYS A 1 204 ? -15.997 -17.484 35.876 1.00 93.31 204 CYS A O 1
ATOM 1659 N N . GLU A 1 205 ? -15.978 -19.717 36.160 1.00 96.12 205 GLU A N 1
ATOM 1660 C CA . GLU A 1 205 ? -16.013 -20.082 34.734 1.00 96.12 205 GLU A CA 1
ATOM 1661 C C . GLU A 1 205 ? -14.892 -19.441 33.891 1.00 96.12 205 GLU A C 1
ATOM 1663 O O . GLU A 1 205 ? -15.098 -19.071 32.737 1.00 96.12 205 GLU A O 1
ATOM 1668 N N . CYS A 1 206 ? -13.693 -19.274 34.451 1.00 96.62 206 CYS A N 1
ATOM 1669 C CA . CYS A 1 206 ? -12.572 -18.721 33.694 1.00 96.62 206 CYS A CA 1
ATOM 1670 C C . CYS A 1 206 ? -12.221 -19.611 32.497 1.00 96.62 206 CYS A C 1
ATOM 1672 O O . CYS A 1 206 ? -12.120 -20.833 32.617 1.00 96.62 206 CYS A O 1
ATOM 1674 N N . ASN A 1 207 ? -11.989 -18.993 31.341 1.00 97.50 207 ASN A N 1
ATOM 1675 C CA . ASN A 1 207 ? -11.581 -19.691 30.135 1.00 97.50 207 ASN A CA 1
ATOM 1676 C C . ASN A 1 207 ? -10.160 -20.256 30.327 1.00 97.50 207 ASN A C 1
ATOM 1678 O O . ASN A 1 207 ? -9.231 -19.477 30.561 1.00 97.50 207 ASN A O 1
ATOM 1682 N N . PRO A 1 208 ? -9.942 -21.576 30.198 1.00 96.94 208 PRO A N 1
ATOM 1683 C CA . PRO A 1 208 ? -8.646 -22.199 30.480 1.00 96.94 208 PRO A CA 1
ATOM 1684 C C . PRO A 1 208 ? -7.535 -21.753 29.518 1.00 96.94 208 PRO A C 1
ATOM 1686 O O . PRO A 1 208 ? -6.354 -21.803 29.857 1.00 96.94 208 PRO A O 1
ATOM 1689 N N . THR A 1 209 ? -7.895 -21.307 28.314 1.00 96.75 209 THR A N 1
ATOM 1690 C CA . THR A 1 209 ? -6.949 -20.826 27.307 1.00 96.75 209 THR A CA 1
ATOM 1691 C C . THR A 1 209 ? -6.574 -19.372 27.558 1.00 96.75 209 THR A C 1
ATOM 1693 O O . THR A 1 209 ? -5.386 -19.053 27.545 1.00 96.75 209 THR A O 1
ATOM 1696 N N . GLY A 1 210 ? -7.558 -18.506 27.810 1.00 95.50 210 GLY A N 1
ATOM 1697 C CA . GLY A 1 210 ? -7.359 -17.059 27.924 1.00 95.50 210 GLY A CA 1
ATOM 1698 C C . GLY A 1 210 ? -7.014 -16.546 29.324 1.00 95.50 210 GLY A C 1
ATOM 1699 O O . GLY A 1 210 ? -6.582 -15.404 29.453 1.00 95.50 210 GLY A O 1
ATOM 1700 N N . SER A 1 211 ? -7.171 -17.357 30.373 1.00 96.56 211 SER A N 1
ATOM 1701 C CA . SER A 1 211 ? -6.844 -16.981 31.757 1.00 96.56 211 SER A CA 1
ATOM 1702 C C . SER A 1 211 ? -5.521 -17.593 32.237 1.00 96.56 211 SER A C 1
ATOM 1704 O O . SER A 1 211 ? -5.092 -18.649 31.772 1.00 96.56 211 SER A O 1
ATOM 1706 N N . HIS A 1 212 ? -4.854 -16.918 33.174 1.00 94.94 212 HIS A N 1
ATOM 1707 C CA . HIS A 1 212 ? -3.687 -17.433 33.898 1.00 94.94 212 HIS A CA 1
ATOM 1708 C C . HIS A 1 212 ? -4.065 -18.461 34.972 1.00 94.94 212 HIS A C 1
ATOM 1710 O O . HIS A 1 212 ? -3.235 -19.282 35.356 1.00 94.94 212 HIS A O 1
ATOM 1716 N N . SER A 1 213 ? -5.300 -18.404 35.474 1.00 95.25 213 SER A N 1
ATOM 1717 C CA . SER A 1 213 ? -5.813 -19.266 36.534 1.00 95.25 213 SER A CA 1
ATOM 1718 C C . SER A 1 213 ? -7.319 -19.445 36.385 1.00 95.25 213 SER A C 1
ATOM 1720 O O . SER A 1 213 ? -8.020 -18.527 35.964 1.00 95.25 213 SER A O 1
ATOM 1722 N N . LEU A 1 214 ? -7.813 -20.613 36.801 1.00 95.31 214 LEU A N 1
ATOM 1723 C CA . LEU A 1 214 ? -9.249 -20.873 36.934 1.00 95.31 214 LEU A CA 1
ATOM 1724 C C . LEU A 1 214 ? -9.856 -20.246 38.200 1.00 95.31 214 LEU A C 1
ATOM 1726 O O . LEU A 1 214 ? -11.077 -20.227 38.352 1.00 95.31 214 LEU A O 1
ATOM 1730 N N . LEU A 1 215 ? -9.009 -19.738 39.100 1.00 94.94 215 LEU A N 1
ATOM 1731 C CA . LEU A 1 215 ? -9.417 -18.969 40.268 1.00 94.94 215 LEU A CA 1
ATOM 1732 C C . LEU A 1 215 ? -9.580 -17.497 39.871 1.00 94.94 215 LEU A C 1
ATOM 1734 O O . LEU A 1 215 ? -8.603 -16.842 39.504 1.00 94.94 215 LEU A O 1
ATOM 1738 N N . CYS A 1 216 ? -10.810 -16.996 39.950 1.00 91.62 216 CYS A N 1
ATOM 1739 C CA . CYS A 1 216 ? -11.129 -15.587 39.761 1.00 91.62 216 CYS A CA 1
ATOM 1740 C C . CYS A 1 216 ? -10.965 -14.784 41.056 1.00 91.62 216 CYS A C 1
ATOM 1742 O O . CYS A 1 216 ? -10.856 -15.339 42.152 1.00 91.62 216 CYS A O 1
ATOM 1744 N N . GLU A 1 217 ? -10.971 -13.462 40.923 1.00 86.00 217 GLU A N 1
ATOM 1745 C CA . GLU A 1 217 ? -11.039 -12.546 42.054 1.00 86.00 217 GLU A CA 1
ATOM 1746 C C . GLU A 1 217 ? -12.281 -12.817 42.910 1.00 86.00 217 GLU A C 1
ATOM 1748 O O . GLU A 1 217 ? -13.383 -13.028 42.400 1.00 86.00 217 GLU A O 1
ATOM 1753 N N . HIS A 1 218 ? -12.102 -12.778 44.234 1.00 79.56 218 HIS A N 1
ATOM 1754 C CA . HIS A 1 218 ? -13.178 -13.036 45.194 1.00 79.56 218 HIS A CA 1
ATOM 1755 C C . HIS A 1 218 ? -14.346 -12.047 45.063 1.00 79.56 218 HIS A C 1
ATOM 1757 O O . HIS A 1 218 ? -15.488 -12.412 45.325 1.00 79.56 218 HIS A O 1
ATOM 1763 N N . TYR A 1 219 ? -14.058 -10.810 44.648 1.00 76.12 219 TYR A N 1
ATOM 1764 C CA . TYR A 1 219 ? -15.048 -9.768 44.393 1.00 76.12 219 TYR A CA 1
ATOM 1765 C C . TYR A 1 219 ? -15.224 -9.585 42.886 1.00 76.12 219 TYR A C 1
ATOM 1767 O O . TYR A 1 219 ? -14.250 -9.489 42.148 1.00 76.12 219 TYR A O 1
ATOM 1775 N N . GLY A 1 220 ? -16.471 -9.570 42.412 1.00 77.94 220 GLY A N 1
ATOM 1776 C CA . GLY A 1 220 ? -16.803 -9.384 40.991 1.00 77.94 220 GLY A CA 1
ATOM 1777 C C . GLY A 1 220 ? -16.536 -10.595 40.085 1.00 77.94 220 GLY A C 1
ATOM 1778 O O . GLY A 1 220 ? -17.109 -10.676 38.999 1.00 77.94 220 GLY A O 1
ATOM 1779 N N . GLY A 1 221 ? -15.728 -11.565 40.523 1.00 87.25 221 GLY A N 1
ATOM 1780 C CA . GLY A 1 221 ? -15.485 -12.801 39.782 1.00 87.25 221 GLY A CA 1
ATOM 1781 C C . GLY A 1 221 ? -14.673 -12.603 38.501 1.00 87.25 221 GLY A C 1
ATOM 1782 O O . GLY A 1 221 ? -14.840 -13.370 37.549 1.00 87.25 221 GLY A O 1
ATOM 1783 N N . THR A 1 222 ? -13.831 -11.568 38.447 1.00 87.50 222 THR A N 1
ATOM 1784 C CA . THR A 1 222 ? -12.950 -11.278 37.308 1.00 87.50 222 THR A CA 1
ATOM 1785 C C . THR A 1 222 ? -11.813 -12.290 37.259 1.00 87.50 222 THR A C 1
ATOM 1787 O O . THR A 1 222 ? -11.091 -12.490 38.233 1.00 87.50 222 THR A O 1
ATOM 1790 N N . CYS A 1 223 ? -11.656 -12.965 36.128 1.00 92.19 223 CYS A N 1
ATOM 1791 C CA . CYS A 1 223 ? -10.569 -13.907 35.917 1.00 92.19 223 CYS A CA 1
ATOM 1792 C C . CYS A 1 223 ? -9.260 -13.171 35.574 1.00 92.19 223 CYS A C 1
ATOM 1794 O O . CYS A 1 223 ? -9.296 -12.154 34.879 1.00 92.19 223 CYS A O 1
ATOM 1796 N N . PRO A 1 224 ? -8.092 -13.684 36.002 1.00 92.06 224 PRO A N 1
ATOM 1797 C CA . PRO A 1 224 ? -6.806 -13.086 35.659 1.00 92.06 224 PRO A CA 1
ATOM 1798 C C . PRO A 1 224 ? -6.476 -13.375 34.190 1.00 92.06 224 PRO A C 1
ATOM 1800 O O . PRO A 1 224 ? -5.983 -14.454 33.851 1.00 92.06 224 PRO A O 1
ATOM 1803 N N . CYS A 1 225 ? -6.792 -12.435 33.303 1.00 91.81 225 CYS A N 1
ATOM 1804 C CA . CYS A 1 225 ? -6.643 -12.618 31.862 1.00 91.81 225 CYS A CA 1
ATOM 1805 C C . CYS A 1 225 ? -5.188 -12.537 31.402 1.00 91.81 225 CYS A C 1
ATOM 1807 O O . CYS A 1 225 ? -4.388 -11.770 31.934 1.00 91.81 225 CYS A O 1
ATOM 1809 N N . LYS A 1 226 ? -4.863 -13.335 30.383 1.00 93.88 226 LYS A N 1
ATOM 1810 C CA . LYS A 1 226 ? -3.592 -13.267 29.656 1.00 93.88 226 LYS A CA 1
ATOM 1811 C C . LYS A 1 226 ? -3.468 -11.958 28.871 1.00 93.88 226 LYS A C 1
ATOM 1813 O O . LYS A 1 226 ? -4.475 -11.279 28.657 1.00 93.88 226 LYS A O 1
ATOM 1818 N N . PRO A 1 227 ? -2.256 -11.600 28.403 1.00 92.38 227 PRO A N 1
ATOM 1819 C CA . PRO A 1 227 ? -2.051 -10.379 27.635 1.00 92.38 227 PRO A CA 1
ATOM 1820 C C . PRO A 1 227 ? -3.045 -10.246 26.478 1.00 92.38 227 PRO A C 1
ATOM 1822 O O . PRO A 1 227 ? -3.262 -11.196 25.723 1.00 92.38 227 PRO A O 1
ATOM 1825 N N . ASN A 1 228 ? -3.642 -9.058 26.346 1.00 89.88 228 ASN A N 1
ATOM 1826 C CA . ASN A 1 228 ? -4.621 -8.721 25.308 1.00 89.88 228 ASN A CA 1
ATOM 1827 C C . ASN A 1 228 ? -5.904 -9.573 25.302 1.00 89.88 228 ASN A C 1
ATOM 1829 O O . ASN A 1 228 ? -6.641 -9.565 24.319 1.00 89.88 228 ASN A O 1
ATOM 1833 N N . VAL A 1 229 ? -6.200 -10.297 26.379 1.00 91.19 229 VAL A N 1
ATOM 1834 C CA . VAL A 1 229 ? -7.467 -11.014 26.558 1.00 91.19 229 VAL A CA 1
ATOM 1835 C C . VAL A 1 229 ? -8.357 -10.216 27.505 1.00 91.19 229 VAL A C 1
ATOM 1837 O O . VAL A 1 229 ? -7.885 -9.691 28.510 1.00 91.19 229 VAL A O 1
ATOM 1840 N N . VAL A 1 230 ? -9.648 -10.113 27.189 1.00 88.44 230 VAL A N 1
ATOM 1841 C CA . VAL A 1 230 ? -10.619 -9.325 27.964 1.00 88.44 230 VAL A CA 1
ATOM 1842 C C . VAL A 1 230 ? -11.899 -10.111 28.247 1.00 88.44 230 VAL A C 1
ATOM 1844 O O . VAL A 1 230 ? -12.141 -11.187 27.699 1.00 88.44 230 VAL A O 1
ATOM 1847 N N . GLY A 1 231 ? -12.744 -9.533 29.101 1.00 88.19 231 GLY A N 1
ATOM 1848 C CA . GLY A 1 231 ? -14.001 -10.118 29.560 1.00 88.19 231 GLY A CA 1
ATOM 1849 C C . GLY A 1 231 ? -13.848 -10.807 30.913 1.00 88.19 231 GLY A C 1
ATOM 1850 O O . GLY A 1 231 ? -12.774 -11.295 31.251 1.00 88.19 231 GLY A O 1
ATOM 1851 N N . ARG A 1 232 ? -14.941 -10.879 31.685 1.00 89.44 232 ARG A N 1
ATOM 1852 C CA . ARG A 1 232 ? -14.938 -11.449 33.045 1.00 89.44 232 ARG A CA 1
ATOM 1853 C C . ARG A 1 232 ? -14.333 -12.858 33.091 1.00 89.44 232 ARG A C 1
ATOM 1855 O O . ARG A 1 232 ? -13.639 -13.185 34.042 1.00 89.44 232 ARG A O 1
ATOM 1862 N N . ARG A 1 233 ? -14.572 -13.663 32.048 1.00 94.19 233 ARG A N 1
ATOM 1863 C CA . ARG A 1 233 ? -14.073 -15.041 31.899 1.00 94.19 233 ARG A CA 1
ATOM 1864 C C . ARG A 1 233 ? -12.811 -15.162 31.038 1.00 94.19 233 ARG A C 1
ATOM 1866 O O . ARG A 1 233 ? -12.366 -16.279 30.810 1.00 94.19 233 ARG A O 1
ATOM 1873 N N . CYS A 1 234 ? -12.233 -14.062 30.555 1.00 93.81 234 CYS A N 1
ATOM 1874 C CA . CYS A 1 234 ? -11.083 -14.068 29.643 1.00 93.81 234 CYS A CA 1
ATOM 1875 C C . CYS A 1 234 ? -11.320 -14.894 28.365 1.00 93.81 234 CYS A C 1
ATOM 1877 O O . CYS A 1 234 ? -10.491 -15.714 27.976 1.00 93.81 234 CYS A O 1
ATOM 1879 N N . ASP A 1 235 ? -12.485 -14.729 27.743 1.00 94.50 235 ASP A N 1
ATOM 1880 C CA . ASP A 1 235 ? -12.981 -15.587 26.663 1.00 94.50 235 ASP A CA 1
ATOM 1881 C C . ASP A 1 235 ? -12.870 -14.971 25.260 1.00 94.50 235 ASP A C 1
ATOM 1883 O O . ASP A 1 235 ? -13.301 -15.590 24.289 1.00 94.50 235 ASP A O 1
ATOM 1887 N N . ARG A 1 236 ? -12.284 -13.774 25.130 1.00 92.88 236 ARG A N 1
ATOM 1888 C CA . ARG A 1 236 ? -12.122 -13.082 23.842 1.00 92.88 236 ARG A CA 1
ATOM 1889 C C . ARG A 1 236 ? -10.944 -12.111 23.832 1.00 92.88 236 ARG A C 1
ATOM 1891 O O . ARG A 1 236 ? -10.503 -11.640 24.879 1.00 92.88 236 ARG A O 1
ATOM 1898 N N . CYS A 1 237 ? -10.473 -11.771 22.638 1.00 92.62 237 CYS A N 1
ATOM 1899 C CA . CYS A 1 237 ? -9.430 -10.768 22.453 1.00 92.62 237 CYS A CA 1
ATOM 1900 C C . CYS A 1 237 ? -9.920 -9.345 22.745 1.00 92.62 237 CYS A C 1
ATOM 1902 O O . CYS A 1 237 ? -11.079 -8.997 22.501 1.00 92.62 237 CYS A O 1
ATOM 1904 N N . ALA A 1 238 ? -9.010 -8.517 23.253 1.00 90.25 238 ALA A N 1
ATOM 1905 C CA . ALA A 1 238 ? -9.171 -7.074 23.333 1.00 90.25 238 ALA A CA 1
ATOM 1906 C C . ALA A 1 238 ? -9.416 -6.479 21.935 1.00 90.25 238 ALA A C 1
ATOM 1908 O O . ALA A 1 238 ? -8.802 -6.941 20.966 1.00 90.25 238 ALA A O 1
ATOM 1909 N N . PRO A 1 239 ? -10.229 -5.416 21.805 1.00 91.31 239 PRO A N 1
ATOM 1910 C CA . PRO A 1 239 ? -10.270 -4.639 20.572 1.00 91.31 239 PRO A CA 1
ATOM 1911 C C . PRO A 1 239 ? -8.869 -4.191 20.134 1.00 91.31 239 PRO A C 1
ATOM 1913 O O . PRO A 1 239 ? -8.085 -3.731 20.962 1.00 91.31 239 PRO A O 1
ATOM 1916 N N . GLY A 1 240 ? -8.566 -4.334 18.842 1.00 92.31 240 GLY A N 1
ATOM 1917 C CA . GLY A 1 240 ? -7.237 -4.036 18.287 1.00 92.31 240 GLY A CA 1
ATOM 1918 C C . GLY A 1 240 ? -6.236 -5.191 18.410 1.00 92.31 240 GLY A C 1
ATOM 1919 O O . GLY A 1 240 ? -5.035 -5.000 18.199 1.00 92.31 240 GLY A O 1
ATOM 1920 N N . THR A 1 241 ? -6.712 -6.397 18.743 1.00 94.00 241 THR A N 1
ATOM 1921 C CA . THR A 1 241 ? -5.897 -7.614 18.869 1.00 94.00 241 THR A CA 1
ATOM 1922 C C . THR A 1 241 ? -6.626 -8.831 18.282 1.00 94.00 241 THR A C 1
ATOM 1924 O O . THR A 1 241 ? -7.849 -8.810 18.137 1.00 94.00 241 THR A O 1
ATOM 1927 N N . TYR A 1 242 ? -5.887 -9.879 17.914 1.00 95.81 242 TYR A N 1
ATOM 1928 C CA . TYR A 1 242 ? -6.399 -11.049 17.191 1.00 95.81 242 TYR A CA 1
ATOM 1929 C C . TYR A 1 242 ? -5.690 -12.347 17.613 1.00 95.81 242 TYR A C 1
ATOM 1931 O O . TYR A 1 242 ? -4.699 -12.316 18.346 1.00 95.81 242 TYR A O 1
ATOM 1939 N N . GLY A 1 243 ? -6.181 -13.496 17.141 1.00 95.69 243 GLY A N 1
ATOM 1940 C CA . GLY A 1 243 ? -5.508 -14.788 17.310 1.00 95.69 243 GLY A CA 1
ATOM 1941 C C . GLY A 1 243 ? -5.550 -15.313 18.746 1.00 95.69 243 GLY A C 1
ATOM 1942 O O . GLY A 1 243 ? -4.503 -15.567 19.342 1.00 95.69 243 GLY A O 1
ATOM 1943 N N . PHE A 1 244 ? -6.756 -15.467 19.301 1.00 96.38 244 PHE A N 1
ATOM 1944 C CA . PHE A 1 244 ? -6.968 -15.980 20.657 1.00 96.38 244 PHE A CA 1
ATOM 1945 C C . PHE A 1 244 ? -6.285 -17.339 20.862 1.00 96.38 244 PHE A C 1
ATOM 1947 O O . PHE A 1 244 ? -6.591 -18.315 20.175 1.00 96.38 244 PHE A O 1
ATOM 1954 N N . GLY A 1 245 ? -5.372 -17.420 21.831 1.00 95.12 245 GLY A N 1
ATOM 1955 C CA . GLY A 1 245 ? -4.586 -18.627 22.053 1.00 95.12 245 GLY A CA 1
ATOM 1956 C C . GLY A 1 245 ? -3.974 -18.737 23.451 1.00 95.12 245 GLY A C 1
ATOM 1957 O O . GLY A 1 245 ? -4.227 -17.915 24.333 1.00 95.12 245 GLY A O 1
ATOM 1958 N N . PRO A 1 246 ? -3.136 -19.764 23.686 1.00 94.75 246 PRO A N 1
ATOM 1959 C CA . PRO A 1 246 ? -2.574 -20.053 25.005 1.00 94.75 246 PRO A CA 1
ATOM 1960 C C . PRO A 1 246 ? -1.629 -18.965 25.532 1.00 94.75 246 PRO A C 1
ATOM 1962 O O . PRO A 1 246 ? -1.372 -18.942 26.732 1.00 94.75 246 PRO A O 1
ATOM 1965 N N . ASN A 1 247 ? -1.144 -18.061 24.677 1.00 94.44 247 ASN A N 1
ATOM 1966 C CA . ASN A 1 247 ? -0.297 -16.927 25.058 1.00 94.44 247 ASN A CA 1
ATOM 1967 C C . ASN A 1 247 ? -1.073 -15.598 25.140 1.00 94.44 247 ASN A C 1
ATOM 1969 O O . ASN A 1 247 ? -0.460 -14.545 25.288 1.00 94.44 247 ASN A O 1
ATOM 1973 N N . GLY A 1 248 ? -2.405 -15.639 25.050 1.00 94.44 248 GLY A N 1
ATOM 1974 C CA . GLY A 1 248 ? -3.252 -14.453 24.952 1.00 94.44 248 GLY A CA 1
ATOM 1975 C C . GLY A 1 248 ? -3.579 -14.100 23.500 1.00 94.44 248 GLY A C 1
ATOM 1976 O O . GLY A 1 248 ? -3.764 -15.004 22.684 1.00 94.44 248 GLY A O 1
ATOM 1977 N N . CYS A 1 249 ? -3.656 -12.803 23.195 1.00 95.12 249 CYS A N 1
ATOM 1978 C CA . CYS A 1 249 ? -3.913 -12.292 21.844 1.00 95.12 249 CYS A CA 1
ATOM 1979 C C . CYS A 1 249 ? -2.760 -11.424 21.324 1.00 95.12 249 CYS A C 1
ATOM 1981 O O . CYS A 1 249 ? -1.992 -10.829 22.086 1.00 95.12 249 CYS A O 1
ATOM 1983 N N . ILE A 1 250 ? -2.647 -11.341 20.003 1.00 95.06 250 ILE A N 1
ATOM 1984 C CA . ILE A 1 250 ? -1.583 -10.633 19.291 1.00 95.06 250 ILE A CA 1
ATOM 1985 C C . ILE A 1 250 ? -2.094 -9.246 18.876 1.00 95.06 250 ILE A C 1
ATOM 1987 O O . ILE A 1 250 ? -3.196 -9.155 18.335 1.00 95.06 250 ILE A O 1
ATOM 1991 N N . PRO A 1 251 ? -1.330 -8.159 19.085 1.00 94.44 251 PRO A N 1
ATOM 1992 C CA . PRO A 1 251 ? -1.696 -6.841 18.573 1.00 94.44 251 PRO A CA 1
ATOM 1993 C C . PRO A 1 251 ? -1.857 -6.823 17.047 1.00 94.44 251 PRO A C 1
ATOM 1995 O O . PRO A 1 251 ? -1.081 -7.446 16.318 1.00 94.44 251 PRO A O 1
ATOM 1998 N N . CYS A 1 252 ? -2.854 -6.088 16.548 1.00 95.50 252 CYS A N 1
ATOM 1999 C CA . CYS A 1 252 ? -3.062 -5.936 15.106 1.00 95.50 252 CYS A CA 1
ATOM 2000 C C . CYS A 1 252 ? -1.885 -5.216 14.424 1.00 95.50 252 CYS A C 1
ATOM 2002 O O . CYS A 1 252 ? -1.446 -5.636 13.349 1.00 95.50 252 CYS A O 1
ATOM 2004 N N . ASP A 1 253 ? -1.368 -4.161 15.068 1.00 95.19 253 ASP A N 1
ATOM 2005 C CA . ASP A 1 253 ? -0.305 -3.275 14.573 1.00 95.19 253 ASP A CA 1
ATOM 2006 C C . ASP A 1 253 ? -0.550 -2.782 13.138 1.00 95.19 253 ASP A C 1
ATOM 2008 O O . ASP A 1 253 ? 0.319 -2.830 12.263 1.00 95.19 253 ASP A O 1
ATOM 2012 N N . CYS A 1 254 ? -1.770 -2.308 12.888 1.00 96.56 254 CYS A N 1
ATOM 2013 C CA . CYS A 1 254 ? -2.131 -1.687 11.626 1.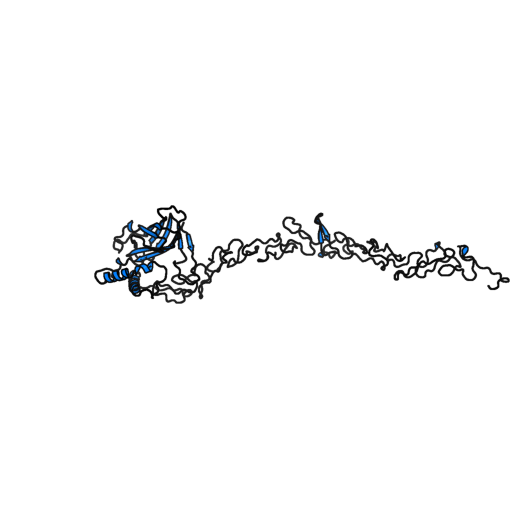00 96.56 254 CYS A CA 1
ATOM 2014 C C . CYS A 1 254 ? -1.334 -0.394 11.423 1.00 96.56 254 CYS A C 1
ATOM 2016 O O . CYS A 1 254 ? -1.144 0.406 12.341 1.00 96.56 254 CYS A O 1
ATOM 2018 N N . ASN A 1 255 ? -0.875 -0.162 10.196 1.00 96.75 255 ASN A N 1
ATOM 2019 C CA . ASN A 1 255 ? -0.144 1.042 9.847 1.00 96.75 255 ASN A CA 1
ATOM 2020 C C . ASN A 1 255 ? -1.073 2.261 9.940 1.00 96.75 255 ASN A C 1
ATOM 2022 O O . ASN A 1 255 ? -2.077 2.327 9.238 1.00 96.75 255 ASN A O 1
ATOM 2026 N N . ALA A 1 256 ? -0.711 3.248 10.761 1.00 94.81 256 ALA A N 1
ATOM 2027 C CA . ALA A 1 256 ? -1.550 4.420 11.021 1.00 94.81 256 ALA A CA 1
ATOM 2028 C C . ALA A 1 256 ? -1.858 5.268 9.771 1.00 94.81 256 ALA A C 1
ATOM 2030 O O . ALA A 1 256 ? -2.877 5.956 9.735 1.00 94.81 256 ALA A O 1
ATOM 2031 N N . VAL A 1 257 ? -0.991 5.228 8.752 1.00 95.50 257 VAL A N 1
ATOM 2032 C CA . VAL A 1 257 ? -1.201 5.948 7.489 1.00 95.50 257 VAL A CA 1
ATOM 2033 C C . VAL A 1 257 ? -1.986 5.091 6.504 1.00 95.50 257 VAL A C 1
ATOM 2035 O O . VAL A 1 257 ? -2.908 5.581 5.861 1.00 95.50 257 VAL A O 1
ATOM 2038 N N . GLY A 1 258 ? -1.635 3.810 6.392 1.00 95.25 258 GLY A N 1
ATOM 2039 C CA . GLY A 1 258 ? -2.211 2.923 5.387 1.00 95.25 258 GLY A CA 1
ATOM 2040 C C . GLY A 1 258 ? -3.532 2.258 5.776 1.00 95.25 258 GLY A C 1
ATOM 2041 O O . GLY A 1 258 ? -4.272 1.852 4.886 1.00 95.25 258 GLY A O 1
ATOM 2042 N N . ALA A 1 259 ? -3.860 2.151 7.062 1.00 96.75 259 ALA A N 1
ATOM 2043 C CA . ALA A 1 259 ? -5.112 1.575 7.550 1.00 96.75 259 ALA A CA 1
ATOM 2044 C C . ALA A 1 259 ? -6.151 2.655 7.907 1.00 96.75 259 ALA A C 1
ATOM 2046 O O . ALA A 1 259 ? -5.833 3.835 8.087 1.00 96.75 259 ALA A O 1
ATOM 2047 N N . LEU A 1 260 ? -7.420 2.250 7.989 1.00 94.12 260 LEU A N 1
ATOM 2048 C CA . LEU A 1 260 ? -8.518 3.105 8.453 1.00 94.12 260 LEU A CA 1
ATOM 2049 C C . LEU A 1 260 ? -8.477 3.311 9.973 1.00 94.12 260 LEU A C 1
ATOM 2051 O O . LEU A 1 260 ? -8.702 4.424 10.443 1.00 94.12 260 LEU A O 1
ATOM 2055 N N . ASP A 1 261 ? -8.162 2.249 10.710 1.00 91.94 261 ASP A N 1
ATOM 2056 C CA . ASP A 1 261 ? -8.042 2.188 12.165 1.00 91.94 261 ASP A CA 1
ATOM 2057 C C . ASP A 1 261 ? -7.119 1.011 12.559 1.00 91.94 261 ASP A C 1
ATOM 2059 O O . ASP A 1 261 ? -6.559 0.335 11.689 1.00 91.94 261 ASP A O 1
ATOM 2063 N N . ASN A 1 262 ? -6.919 0.782 13.862 1.00 92.38 262 ASN A N 1
ATOM 2064 C CA . ASN A 1 262 ? -6.115 -0.339 14.366 1.00 92.38 262 ASN A CA 1
ATOM 2065 C C . ASN A 1 262 ? -6.940 -1.616 14.629 1.00 92.38 262 ASN A C 1
ATOM 2067 O O . ASN A 1 262 ? -6.436 -2.566 15.226 1.00 92.38 262 ASN A O 1
ATOM 2071 N N . PHE A 1 263 ? -8.202 -1.665 14.191 1.00 92.69 263 PHE A N 1
ATOM 2072 C CA . PHE A 1 263 ? -9.033 -2.853 14.325 1.00 92.69 263 PHE A CA 1
ATOM 2073 C C . PHE A 1 263 ? -8.804 -3.785 13.137 1.00 92.69 263 PHE A C 1
ATOM 2075 O O . PHE A 1 263 ? -9.016 -3.441 11.971 1.00 92.69 263 PHE A O 1
ATOM 2082 N N . CYS A 1 264 ? -8.389 -5.007 13.448 1.00 94.38 264 CYS A N 1
ATOM 2083 C CA . CYS A 1 264 ? -8.199 -6.061 12.472 1.00 94.38 264 CYS A CA 1
ATOM 2084 C C . CYS A 1 264 ? -9.199 -7.199 12.672 1.00 94.38 264 CYS A C 1
ATOM 2086 O O . CYS A 1 264 ? -9.887 -7.290 13.689 1.00 94.38 264 CYS A O 1
ATOM 2088 N N . ASP A 1 265 ? -9.292 -8.051 11.659 1.00 94.88 265 ASP A N 1
ATOM 2089 C CA . ASP A 1 265 ? -10.040 -9.297 11.725 1.00 94.88 265 ASP A CA 1
ATOM 2090 C C . ASP A 1 265 ? -9.518 -10.196 12.863 1.00 94.88 265 ASP A C 1
ATOM 2092 O O . ASP A 1 265 ? -8.310 -10.396 12.997 1.00 94.88 265 ASP A O 1
ATOM 2096 N N . VAL A 1 266 ? -10.427 -10.718 13.692 1.00 91.06 266 VAL A N 1
ATOM 2097 C CA . VAL A 1 266 ? -10.087 -11.405 14.955 1.00 91.06 266 VAL A CA 1
ATOM 2098 C C . VAL A 1 266 ? -9.355 -12.733 14.758 1.00 91.06 266 VAL A C 1
ATOM 2100 O O . VAL A 1 266 ? -8.637 -13.163 15.663 1.00 91.06 266 VAL A O 1
ATOM 2103 N N . ASP A 1 267 ? -9.480 -13.346 13.581 1.00 91.38 267 ASP A N 1
ATOM 2104 C CA . ASP A 1 267 ? -8.863 -14.635 13.266 1.00 91.38 267 ASP A CA 1
ATOM 2105 C C . ASP A 1 267 ? -7.589 -14.456 12.432 1.00 91.38 267 ASP A C 1
ATOM 2107 O O . ASP A 1 267 ? -6.536 -15.013 12.745 1.00 91.38 267 ASP A O 1
ATOM 2111 N N . THR A 1 268 ? -7.655 -13.643 11.375 1.00 94.50 268 THR A N 1
ATOM 2112 C CA . THR A 1 268 ? -6.558 -13.466 10.408 1.00 94.50 268 THR A CA 1
ATOM 2113 C C . THR A 1 268 ? -5.598 -12.333 10.766 1.00 94.50 268 THR A C 1
ATOM 2115 O O . THR A 1 268 ? -4.475 -12.284 10.256 1.00 94.50 268 THR A O 1
ATOM 2118 N N . GLY A 1 269 ? -6.028 -11.391 11.605 1.00 95.88 269 GLY A N 1
ATOM 2119 C CA . GLY A 1 269 ? -5.263 -10.197 11.944 1.00 95.88 269 GLY A CA 1
ATOM 2120 C C . GLY A 1 269 ? -5.173 -9.167 10.821 1.00 95.88 269 GLY A C 1
ATOM 2121 O O . GLY A 1 269 ? -4.359 -8.247 10.902 1.00 95.88 269 GLY A O 1
ATOM 2122 N N . ARG A 1 270 ? -5.963 -9.312 9.746 1.00 96.69 270 ARG A N 1
ATOM 2123 C CA . ARG A 1 270 ? -5.935 -8.398 8.599 1.00 96.69 270 ARG A CA 1
ATOM 2124 C C . ARG A 1 270 ? -6.634 -7.081 8.929 1.00 96.69 270 ARG A C 1
ATOM 2126 O O . ARG A 1 270 ? -7.804 -7.062 9.304 1.00 96.69 270 ARG A O 1
ATOM 2133 N N . CYS A 1 271 ? -5.910 -5.984 8.758 1.00 96.88 271 CYS A N 1
ATOM 2134 C CA . CYS A 1 271 ? -6.399 -4.627 8.952 1.00 96.88 271 CYS A CA 1
ATOM 2135 C C . CYS A 1 271 ? -7.267 -4.158 7.779 1.00 96.88 271 CYS A C 1
ATOM 2137 O O . CYS A 1 271 ? -7.139 -4.631 6.645 1.00 96.88 271 CYS A O 1
ATOM 2139 N N . LYS A 1 272 ? -8.132 -3.177 8.046 1.00 95.62 272 LYS A N 1
ATOM 2140 C CA . LYS A 1 272 ? -8.924 -2.508 7.009 1.00 95.62 272 LYS A CA 1
ATOM 2141 C C . LYS A 1 272 ? -8.080 -1.430 6.334 1.00 95.62 272 LYS A C 1
ATOM 2143 O O . LYS A 1 272 ? -7.863 -0.359 6.900 1.00 95.62 272 LYS A O 1
ATOM 2148 N N . CYS A 1 273 ? -7.587 -1.734 5.139 1.00 96.31 273 CYS A N 1
ATOM 2149 C CA . CYS A 1 273 ? -6.701 -0.846 4.393 1.00 96.31 273 CYS A CA 1
ATOM 2150 C C . CYS A 1 273 ? -7.458 0.305 3.723 1.00 96.31 273 CYS A C 1
ATOM 2152 O O . CYS A 1 273 ? -8.622 0.172 3.341 1.00 96.31 273 CYS A O 1
ATOM 2154 N N . ARG A 1 274 ? -6.787 1.453 3.608 1.00 95.50 274 ARG A N 1
ATOM 2155 C CA . ARG A 1 274 ? -7.217 2.569 2.760 1.00 95.50 274 ARG A CA 1
ATOM 2156 C C . ARG A 1 274 ? -7.088 2.178 1.279 1.00 95.50 274 ARG A C 1
ATOM 2158 O O . ARG A 1 274 ? -6.420 1.196 0.965 1.00 95.50 274 ARG A O 1
ATOM 2165 N N . PRO A 1 275 ? -7.712 2.930 0.357 1.00 95.00 275 PRO A N 1
ATOM 2166 C CA . PRO A 1 275 ? -7.538 2.680 -1.071 1.00 95.00 275 PRO A CA 1
ATOM 2167 C C . PRO A 1 275 ? -6.057 2.643 -1.474 1.00 95.00 275 PRO A C 1
ATOM 2169 O O . PRO A 1 275 ? -5.275 3.473 -1.005 1.00 95.00 275 PRO A O 1
ATOM 2172 N N . ASN A 1 276 ? -5.697 1.710 -2.359 1.00 94.56 276 ASN A N 1
ATOM 2173 C CA . ASN A 1 276 ? -4.353 1.504 -2.911 1.00 94.56 276 ASN A CA 1
ATOM 2174 C C . ASN A 1 276 ? -3.291 0.999 -1.915 1.00 94.56 276 ASN A C 1
ATOM 2176 O O . ASN A 1 276 ? -2.128 0.858 -2.300 1.00 94.56 276 ASN A O 1
ATOM 2180 N N . THR A 1 277 ? -3.644 0.719 -0.654 1.00 96.25 277 THR A N 1
ATOM 2181 C CA . THR A 1 277 ? -2.735 0.109 0.329 1.00 96.25 277 THR A CA 1
ATOM 2182 C C . THR A 1 277 ? -3.111 -1.344 0.611 1.00 96.25 277 THR A C 1
ATOM 2184 O O . THR A 1 277 ? -4.269 -1.749 0.546 1.00 96.25 277 THR A O 1
ATOM 2187 N N . TYR A 1 278 ? -2.108 -2.162 0.922 1.00 94.00 278 TYR A N 1
ATOM 2188 C CA . TYR A 1 278 ? -2.223 -3.611 1.019 1.00 94.00 278 TYR A CA 1
ATOM 2189 C C . TYR A 1 278 ? -1.351 -4.202 2.131 1.00 94.00 278 TYR A C 1
ATOM 2191 O O . TYR A 1 278 ? -0.500 -3.542 2.734 1.00 94.00 278 TYR A O 1
ATOM 2199 N N . GLY A 1 279 ? -1.564 -5.491 2.385 1.00 94.38 279 GLY A N 1
ATOM 2200 C CA . GLY A 1 279 ? -0.856 -6.301 3.366 1.00 94.38 279 GLY A CA 1
ATOM 2201 C C . GLY A 1 279 ? -1.661 -6.467 4.650 1.00 94.38 279 GLY A C 1
ATOM 2202 O O . GLY A 1 279 ? -2.673 -5.801 4.858 1.00 94.38 279 GLY A O 1
ATOM 2203 N N . ARG A 1 280 ? -1.202 -7.356 5.542 1.00 95.62 280 ARG A N 1
ATOM 2204 C CA . ARG A 1 280 ? -1.872 -7.606 6.832 1.00 95.62 280 ARG A CA 1
ATOM 2205 C C . ARG A 1 280 ? -2.047 -6.313 7.629 1.00 95.62 280 ARG A C 1
ATOM 2207 O O . ARG A 1 280 ? -3.111 -6.084 8.184 1.00 95.62 280 ARG A O 1
ATOM 2214 N N . THR A 1 281 ? -1.010 -5.479 7.643 1.00 96.94 281 THR A N 1
ATOM 2215 C CA . THR A 1 281 ? -0.944 -4.219 8.392 1.00 96.94 281 THR A CA 1
ATOM 2216 C C . THR A 1 281 ? -1.176 -2.984 7.521 1.00 96.94 281 THR A C 1
ATOM 2218 O O . THR A 1 281 ? -1.026 -1.873 8.013 1.00 96.94 281 THR A O 1
ATOM 2221 N N . CYS A 1 282 ? -1.521 -3.135 6.236 1.00 97.06 282 CYS A N 1
ATOM 2222 C CA . CYS A 1 282 ? -1.697 -2.014 5.299 1.00 97.06 282 CYS A CA 1
ATOM 2223 C C . CYS A 1 282 ? -0.450 -1.121 5.128 1.00 97.06 282 CYS A C 1
ATOM 2225 O O . CYS A 1 282 ? -0.566 0.062 4.828 1.00 97.06 282 CYS A O 1
ATOM 2227 N N . GLY A 1 283 ? 0.749 -1.661 5.365 1.00 95.88 283 GLY A N 1
ATOM 2228 C CA . GLY A 1 283 ? 2.021 -0.930 5.283 1.00 95.88 283 GLY A CA 1
ATOM 2229 C C . GLY A 1 283 ? 2.704 -0.986 3.915 1.00 95.88 283 GLY A C 1
ATOM 2230 O O . GLY A 1 283 ? 3.905 -0.745 3.831 1.00 95.88 283 GLY A O 1
ATOM 2231 N N . GLN A 1 284 ? 1.987 -1.401 2.872 1.00 95.25 284 GLN A N 1
ATOM 2232 C CA . GLN A 1 284 ? 2.503 -1.584 1.516 1.00 95.25 284 GLN A CA 1
ATOM 2233 C C . GLN A 1 284 ? 1.488 -1.033 0.514 1.00 95.25 284 GLN A C 1
ATOM 2235 O O . GLN A 1 284 ? 0.324 -0.843 0.862 1.00 95.25 284 GLN A O 1
ATOM 2240 N N . CYS A 1 285 ? 1.912 -0.782 -0.721 1.00 95.62 285 CYS A N 1
ATOM 2241 C CA . CYS A 1 285 ? 0.979 -0.471 -1.801 1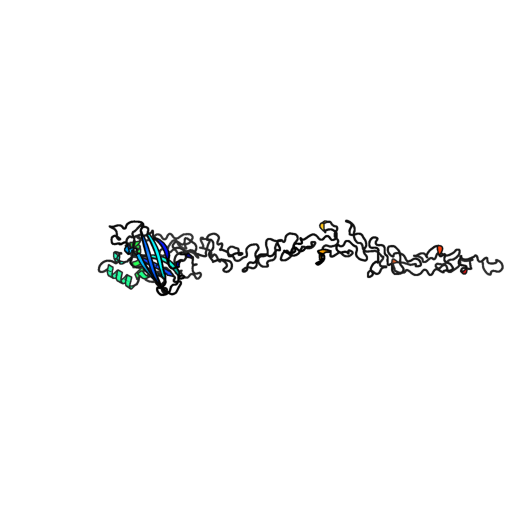.00 95.62 285 CYS A CA 1
ATOM 2242 C C . CYS A 1 285 ? 0.365 -1.750 -2.382 1.00 95.62 285 CYS A C 1
ATOM 2244 O O . CYS A 1 285 ? 0.975 -2.820 -2.327 1.00 95.62 285 CYS A O 1
ATOM 2246 N N . GLU A 1 286 ? -0.853 -1.645 -2.914 1.00 94.81 286 GLU A N 1
ATOM 2247 C CA . GLU A 1 286 ? -1.474 -2.717 -3.696 1.00 94.81 286 GLU A CA 1
ATOM 2248 C C . GLU A 1 286 ? -0.626 -3.065 -4.932 1.00 94.81 286 GLU A C 1
ATOM 2250 O O . GLU A 1 286 ? 0.072 -2.198 -5.464 1.00 94.81 286 GLU A O 1
ATOM 2255 N N . PRO A 1 287 ? -0.667 -4.321 -5.420 1.00 92.31 287 PRO A N 1
ATOM 2256 C CA . PRO A 1 287 ? -0.035 -4.677 -6.687 1.00 92.31 287 PRO A CA 1
ATOM 2257 C C . PRO A 1 287 ? -0.468 -3.727 -7.813 1.00 92.31 287 PRO A C 1
ATOM 2259 O O . PRO A 1 287 ? -1.656 -3.458 -7.980 1.00 92.31 287 PRO A O 1
ATOM 2262 N N . GLY A 1 288 ? 0.501 -3.207 -8.570 1.00 93.06 288 GLY A N 1
ATOM 2263 C CA . GLY A 1 288 ? 0.258 -2.161 -9.571 1.00 93.06 288 GLY A CA 1
ATOM 2264 C C . GLY A 1 288 ? 0.347 -0.728 -9.025 1.00 93.06 288 GLY A C 1
ATOM 2265 O O . GLY A 1 288 ? 0.080 0.215 -9.770 1.00 93.06 288 GLY A O 1
ATOM 2266 N N . PHE A 1 289 ? 0.745 -0.551 -7.760 1.00 95.38 289 PHE A N 1
ATOM 2267 C CA . PHE A 1 289 ? 1.035 0.740 -7.137 1.00 95.38 289 PHE A CA 1
ATOM 2268 C C . PHE A 1 289 ? 2.396 0.734 -6.420 1.00 95.38 289 PHE A C 1
ATOM 2270 O O . PHE A 1 289 ? 2.889 -0.309 -5.988 1.00 95.38 289 PHE A O 1
ATOM 2277 N N . TRP A 1 290 ? 2.992 1.914 -6.246 1.00 96.06 290 TRP A N 1
ATOM 2278 C CA . TRP A 1 290 ? 4.295 2.103 -5.601 1.00 96.06 290 TRP A CA 1
ATOM 2279 C C . TRP A 1 290 ? 4.342 3.398 -4.775 1.00 96.06 290 TRP A C 1
ATOM 2281 O O . TRP A 1 290 ? 3.401 4.186 -4.815 1.00 96.06 290 TRP A O 1
ATOM 2291 N N . ASN A 1 291 ? 5.434 3.620 -4.031 1.00 95.19 291 ASN A N 1
ATOM 2292 C CA . ASN A 1 291 ? 5.700 4.833 -3.233 1.00 95.19 291 ASN A CA 1
ATOM 2293 C C . ASN A 1 291 ? 4.898 4.970 -1.919 1.00 95.19 291 ASN A C 1
ATOM 2295 O O . ASN A 1 291 ? 4.353 6.030 -1.607 1.00 95.19 291 ASN A O 1
ATOM 2299 N N . PHE A 1 292 ? 4.820 3.912 -1.105 1.00 94.88 292 PHE A N 1
ATOM 2300 C CA . PHE A 1 292 ? 4.180 3.997 0.216 1.00 94.88 292 PHE A CA 1
ATOM 2301 C C . PHE A 1 292 ? 4.825 5.106 1.086 1.00 94.88 292 PHE A C 1
ATOM 2303 O O . PHE A 1 292 ? 6.053 5.138 1.194 1.00 94.88 292 PHE A O 1
ATOM 2310 N N . PRO A 1 293 ? 4.045 5.982 1.760 1.00 93.56 293 PRO A N 1
ATOM 2311 C CA . PRO A 1 293 ? 2.594 5.903 1.987 1.00 93.56 293 PRO A CA 1
ATOM 2312 C C . PRO A 1 293 ? 1.707 6.530 0.902 1.00 93.56 293 PRO A C 1
ATOM 2314 O O . PRO A 1 293 ? 0.487 6.385 0.957 1.00 93.56 293 PRO A O 1
ATOM 2317 N N . HIS A 1 294 ? 2.285 7.223 -0.074 1.00 93.62 294 HIS A N 1
ATOM 2318 C CA . HIS A 1 294 ? 1.559 7.890 -1.153 1.00 93.62 294 HIS A CA 1
ATOM 2319 C C . HIS A 1 294 ? 1.469 6.979 -2.375 1.00 93.62 294 HIS A C 1
ATOM 2321 O O . HIS A 1 294 ? 2.082 7.244 -3.404 1.00 93.62 294 HIS A O 1
ATOM 2327 N N . CYS A 1 295 ? 0.708 5.892 -2.237 1.00 95.38 295 CYS A N 1
ATOM 2328 C CA . CYS A 1 295 ? 0.606 4.871 -3.270 1.00 95.38 295 CYS A CA 1
ATOM 2329 C C . CYS A 1 295 ? 0.059 5.438 -4.587 1.00 95.38 295 CYS A C 1
ATOM 2331 O O . CYS A 1 295 ? -1.116 5.806 -4.681 1.00 95.38 295 CYS A O 1
ATOM 2333 N N . VAL A 1 296 ? 0.919 5.475 -5.603 1.00 94.62 296 VAL A N 1
ATOM 2334 C CA . VAL A 1 296 ? 0.625 5.916 -6.971 1.00 94.62 296 VAL A CA 1
ATOM 2335 C C . VAL A 1 296 ? 0.645 4.725 -7.916 1.00 94.62 296 VAL A C 1
ATOM 2337 O O . VAL A 1 296 ? 1.367 3.758 -7.685 1.00 94.62 296 VAL A O 1
ATOM 2340 N N . ARG A 1 297 ? -0.182 4.768 -8.960 1.00 95.38 297 ARG A N 1
ATOM 2341 C CA . ARG A 1 297 ? -0.275 3.682 -9.941 1.00 95.38 297 ARG A CA 1
ATOM 2342 C C . ARG A 1 297 ? 1.041 3.568 -10.718 1.00 95.38 297 ARG A C 1
ATOM 2344 O O . ARG A 1 297 ? 1.668 4.580 -11.008 1.00 95.38 297 ARG A O 1
ATOM 2351 N N . CYS A 1 298 ? 1.447 2.349 -11.059 1.00 95.25 298 CYS A N 1
ATOM 2352 C CA . CYS A 1 298 ? 2.576 2.113 -11.955 1.00 95.25 298 CYS A CA 1
ATOM 2353 C C . CYS A 1 298 ? 2.312 2.727 -13.341 1.00 95.25 298 CYS A C 1
ATOM 2355 O O . CYS A 1 298 ? 1.214 2.581 -13.888 1.00 95.25 298 CYS A O 1
ATOM 2357 N N . GLU A 1 299 ? 3.330 3.353 -13.928 1.00 95.31 299 GLU A N 1
ATOM 2358 C CA . GLU A 1 299 ? 3.263 4.014 -15.237 1.00 95.31 299 GLU A CA 1
ATOM 2359 C C . GLU A 1 299 ? 4.078 3.236 -16.279 1.00 95.31 299 GLU A C 1
ATOM 2361 O O . GLU A 1 299 ? 5.132 3.667 -16.722 1.00 95.31 299 GLU A O 1
ATOM 2366 N N . CYS A 1 300 ? 3.585 2.062 -16.680 1.00 95.88 300 CYS A N 1
ATOM 2367 C CA . CYS A 1 300 ? 4.323 1.146 -17.563 1.00 95.88 300 CYS A CA 1
ATOM 2368 C C . CYS A 1 300 ? 3.937 1.224 -19.044 1.00 95.88 300 CYS A C 1
ATOM 2370 O O . CYS A 1 300 ? 4.049 0.227 -19.753 1.00 95.88 300 CYS A O 1
ATOM 2372 N N . ASN A 1 301 ? 3.369 2.349 -19.488 1.00 94.31 301 ASN A N 1
ATOM 2373 C CA . ASN A 1 301 ? 2.878 2.561 -20.858 1.00 94.31 301 ASN A CA 1
ATOM 2374 C C . ASN A 1 301 ? 1.940 1.462 -21.420 1.00 94.31 301 ASN A C 1
ATOM 2376 O O . ASN A 1 301 ? 1.745 1.359 -22.620 1.00 94.31 301 ASN A O 1
ATOM 2380 N N . GLY A 1 302 ? 1.313 0.646 -20.561 1.00 92.88 302 GLY A N 1
ATOM 2381 C CA . GLY A 1 302 ? 0.492 -0.506 -20.972 1.00 92.88 302 GLY A CA 1
ATOM 2382 C C . GLY A 1 302 ? 1.278 -1.804 -21.215 1.00 92.88 302 GLY A C 1
ATOM 2383 O O . GLY A 1 302 ? 0.680 -2.872 -21.351 1.00 92.88 302 GLY A O 1
ATOM 2384 N N . HIS A 1 303 ? 2.608 -1.753 -21.163 1.00 94.81 303 HIS A N 1
ATOM 2385 C CA . HIS A 1 303 ? 3.489 -2.881 -21.468 1.00 94.81 303 HIS A CA 1
ATOM 2386 C C . HIS A 1 303 ? 3.896 -3.712 -20.245 1.00 94.81 303 HIS A C 1
ATOM 2388 O O . HIS A 1 303 ? 4.520 -4.757 -20.403 1.00 94.81 303 HIS A O 1
ATOM 2394 N N . ALA A 1 304 ? 3.496 -3.329 -19.032 1.00 95.38 304 ALA A N 1
ATOM 2395 C CA . ALA A 1 304 ? 3.594 -4.178 -17.844 1.00 95.38 304 ALA A CA 1
ATOM 2396 C C . ALA A 1 304 ? 2.430 -3.929 -16.875 1.00 95.38 304 ALA A C 1
ATOM 2398 O O . ALA A 1 304 ? 1.900 -2.821 -16.787 1.00 95.38 304 ALA A O 1
ATOM 2399 N N . ASP A 1 305 ? 2.055 -4.970 -16.127 1.00 91.50 305 ASP A N 1
ATOM 2400 C CA . ASP A 1 305 ? 0.943 -4.925 -15.165 1.00 91.50 305 ASP A CA 1
ATOM 2401 C C . ASP A 1 305 ? 1.418 -4.639 -13.725 1.00 91.50 305 ASP A C 1
ATOM 2403 O O . ASP A 1 305 ? 0.614 -4.367 -12.832 1.00 91.50 305 ASP A O 1
ATOM 2407 N N . SER A 1 306 ? 2.731 -4.696 -13.481 1.00 93.94 306 SER A N 1
ATOM 2408 C CA . SER A 1 306 ? 3.342 -4.529 -12.161 1.00 93.94 306 SER A CA 1
ATOM 2409 C C . SER A 1 306 ? 4.650 -3.750 -12.232 1.00 93.94 306 SER A C 1
ATOM 2411 O O . SER A 1 306 ? 5.400 -3.867 -13.201 1.00 93.94 306 SER A O 1
ATOM 2413 N N . CYS A 1 307 ? 4.957 -3.026 -11.162 1.00 95.62 307 CYS A N 1
ATOM 2414 C CA . CYS A 1 307 ? 6.226 -2.340 -10.975 1.00 95.62 307 CYS A CA 1
ATOM 2415 C C . CYS A 1 307 ? 6.785 -2.591 -9.572 1.00 95.62 307 CYS A C 1
ATOM 2417 O O . CYS A 1 307 ? 6.095 -3.091 -8.678 1.00 95.62 307 CYS A O 1
ATOM 2419 N N . ASP A 1 308 ? 8.054 -2.253 -9.381 1.00 95.44 308 ASP A N 1
ATOM 2420 C CA . ASP A 1 308 ? 8.703 -2.307 -8.085 1.00 95.44 308 ASP A CA 1
ATOM 2421 C C . ASP A 1 308 ? 8.030 -1.351 -7.089 1.00 95.44 308 ASP A C 1
ATOM 2423 O O . ASP A 1 308 ? 7.912 -0.149 -7.320 1.00 95.44 308 ASP A O 1
ATOM 2427 N N . SER A 1 309 ? 7.638 -1.891 -5.934 1.00 92.31 309 SER A N 1
ATOM 2428 C CA . SER A 1 309 ? 6.866 -1.166 -4.912 1.00 92.31 309 SER A CA 1
ATOM 2429 C C . SER A 1 309 ? 7.550 0.084 -4.335 1.00 92.31 309 SER A C 1
ATOM 2431 O O . SER A 1 309 ? 6.871 0.929 -3.744 1.00 92.31 309 SER A O 1
ATOM 2433 N N . LYS A 1 310 ? 8.878 0.212 -4.470 1.00 91.81 310 LYS A N 1
ATOM 2434 C CA . LYS A 1 310 ? 9.655 1.337 -3.926 1.00 91.81 310 LYS A CA 1
ATOM 2435 C C . LYS A 1 310 ? 10.082 2.323 -4.999 1.00 91.81 310 LYS A C 1
ATOM 2437 O O . LYS A 1 310 ? 10.010 3.523 -4.765 1.00 91.81 310 LYS A O 1
ATOM 2442 N N . THR A 1 311 ? 10.564 1.821 -6.127 1.00 94.81 311 THR A N 1
ATOM 2443 C CA . THR A 1 311 ? 11.164 2.644 -7.182 1.00 94.81 311 THR A CA 1
ATOM 2444 C C . THR A 1 311 ? 10.186 3.005 -8.290 1.00 94.81 311 THR A C 1
ATOM 2446 O O . THR A 1 311 ? 10.453 3.964 -8.999 1.00 94.81 311 THR A O 1
ATOM 2449 N N . GLY A 1 312 ? 9.092 2.254 -8.459 1.00 95.12 312 GLY A N 1
ATOM 2450 C CA . GLY A 1 312 ? 8.163 2.433 -9.576 1.00 95.12 312 GLY A CA 1
ATOM 2451 C C . GLY A 1 312 ? 8.621 1.795 -10.886 1.00 95.12 312 GLY A C 1
ATOM 2452 O O . GLY A 1 312 ? 7.870 1.821 -11.854 1.00 95.12 312 GLY A O 1
ATOM 2453 N N . ALA A 1 313 ? 9.801 1.160 -10.912 1.00 96.69 313 ALA A N 1
ATOM 2454 C CA . ALA A 1 313 ? 10.345 0.541 -12.116 1.00 96.69 313 ALA A CA 1
ATOM 2455 C C . ALA A 1 313 ? 9.490 -0.645 -12.567 1.00 96.69 313 ALA A C 1
ATOM 2457 O O . ALA A 1 313 ? 9.270 -1.590 -11.803 1.00 96.69 313 ALA A O 1
ATOM 2458 N N . CYS A 1 314 ? 9.021 -0.604 -13.804 1.00 96.75 314 CYS A N 1
ATOM 2459 C CA . CYS A 1 314 ? 8.185 -1.640 -14.383 1.00 96.75 314 CYS A CA 1
ATOM 2460 C C . CYS A 1 314 ? 8.912 -2.983 -14.459 1.00 96.75 314 CYS A C 1
ATOM 2462 O O . CYS A 1 314 ? 10.111 -3.064 -14.722 1.00 96.75 314 CYS A O 1
ATOM 2464 N N . GLN A 1 315 ? 8.171 -4.055 -14.188 1.00 95.56 315 GLN A N 1
ATOM 2465 C CA . GLN A 1 315 ? 8.699 -5.413 -14.161 1.00 95.56 315 GLN A CA 1
ATOM 2466 C C . GLN A 1 315 ? 8.093 -6.223 -15.300 1.00 95.56 315 GLN A C 1
ATOM 2468 O O . GLN A 1 315 ? 6.884 -6.182 -15.509 1.00 95.56 315 GLN A O 1
ATOM 2473 N N . ASN A 1 316 ? 8.929 -7.010 -15.982 1.00 94.75 316 ASN A N 1
ATOM 2474 C CA . ASN A 1 316 ? 8.523 -7.865 -17.100 1.00 94.75 316 ASN A CA 1
ATOM 2475 C C . ASN A 1 316 ? 7.834 -7.076 -18.228 1.00 94.75 316 ASN A C 1
ATOM 2477 O O . ASN A 1 316 ? 6.711 -7.403 -18.617 1.00 94.75 316 ASN A O 1
ATOM 2481 N N . CYS A 1 317 ? 8.508 -6.038 -18.738 1.00 96.38 317 CYS A N 1
ATOM 2482 C CA . CYS A 1 317 ? 8.056 -5.309 -19.923 1.00 96.38 317 CYS A CA 1
ATOM 2483 C C . CYS A 1 317 ? 7.774 -6.283 -21.085 1.00 96.38 317 CYS A C 1
ATOM 2485 O O . CYS A 1 317 ? 8.583 -7.164 -21.389 1.00 96.38 317 CYS A O 1
ATOM 2487 N N . ARG A 1 318 ? 6.594 -6.153 -21.695 1.00 95.69 318 ARG A N 1
ATOM 2488 C CA . ARG A 1 318 ? 6.117 -6.946 -22.838 1.00 95.69 318 ARG A CA 1
ATOM 2489 C C . ARG A 1 318 ? 6.407 -6.217 -24.150 1.00 95.69 318 ARG A C 1
ATOM 2491 O O . ARG A 1 318 ? 7.038 -5.167 -24.156 1.00 95.69 318 ARG A O 1
ATOM 2498 N N . ASP A 1 319 ? 5.970 -6.788 -25.269 1.00 95.25 319 ASP A N 1
ATOM 2499 C CA . ASP A 1 319 ? 5.965 -6.122 -26.581 1.00 95.25 319 ASP A CA 1
ATOM 2500 C C . ASP A 1 319 ? 7.338 -5.594 -27.035 1.00 95.25 319 ASP A C 1
ATOM 2502 O O . ASP A 1 319 ? 7.429 -4.594 -27.739 1.00 95.25 319 ASP A O 1
ATOM 2506 N N . TYR A 1 320 ? 8.413 -6.286 -26.632 1.00 95.12 320 TYR A N 1
ATOM 2507 C CA . TYR A 1 320 ? 9.804 -5.918 -26.930 1.00 95.12 320 TYR A CA 1
ATOM 2508 C C . TYR A 1 320 ? 10.192 -4.525 -26.409 1.00 95.12 320 TYR A C 1
ATOM 2510 O O . TYR A 1 320 ? 11.057 -3.858 -26.974 1.00 95.12 320 TYR A O 1
ATOM 2518 N N . THR A 1 321 ? 9.563 -4.098 -25.315 1.00 95.69 321 THR A N 1
ATOM 2519 C CA . THR A 1 321 ? 9.877 -2.846 -24.625 1.00 95.69 321 THR A CA 1
ATOM 2520 C C . THR A 1 321 ? 10.830 -3.062 -23.447 1.00 95.69 321 THR A C 1
ATOM 2522 O O . THR A 1 321 ? 10.990 -4.168 -22.928 1.00 95.69 321 THR A O 1
ATOM 2525 N N . THR A 1 322 ? 11.489 -1.991 -23.026 1.00 95.44 322 THR A N 1
ATOM 2526 C CA . THR A 1 322 ? 12.403 -1.910 -21.887 1.00 95.44 322 THR A CA 1
ATOM 2527 C C . THR A 1 322 ? 12.416 -0.478 -21.341 1.00 95.44 322 THR A C 1
ATOM 2529 O O . THR A 1 322 ? 11.654 0.375 -21.794 1.00 95.44 322 THR A O 1
ATOM 2532 N N . GLY A 1 323 ? 13.256 -0.213 -20.344 1.00 94.88 323 GLY A N 1
ATOM 2533 C CA . GLY A 1 323 ? 13.306 1.068 -19.642 1.00 94.88 323 GLY A CA 1
ATOM 2534 C C . GLY A 1 323 ? 12.479 1.066 -18.358 1.00 94.88 323 GLY A C 1
ATOM 2535 O O . GLY A 1 323 ? 11.800 0.094 -18.026 1.00 94.88 323 GLY A O 1
ATOM 2536 N N . HIS A 1 324 ? 12.565 2.159 -17.597 1.00 95.44 324 HIS A N 1
ATOM 2537 C CA . HIS A 1 324 ? 11.906 2.270 -16.290 1.00 95.44 324 HIS A CA 1
ATOM 2538 C C . HIS A 1 324 ? 10.382 2.158 -16.407 1.00 95.44 324 HIS A C 1
ATOM 2540 O O . HIS A 1 324 ? 9.752 1.537 -15.553 1.00 95.44 324 HIS A O 1
ATOM 2546 N N . ASN A 1 325 ? 9.828 2.700 -17.494 1.00 96.00 325 ASN A N 1
ATOM 2547 C CA . ASN A 1 325 ? 8.396 2.770 -17.760 1.00 96.00 325 ASN A CA 1
ATOM 2548 C C . ASN A 1 325 ? 7.979 1.895 -18.952 1.00 96.00 325 ASN A C 1
ATOM 2550 O O . ASN A 1 325 ? 6.889 2.087 -19.492 1.00 96.00 325 ASN A O 1
ATOM 2554 N N . CYS A 1 326 ? 8.832 0.957 -19.382 1.00 96.25 326 CYS A N 1
ATOM 2555 C CA . CYS A 1 326 ? 8.652 0.224 -20.639 1.00 96.25 326 CYS A CA 1
ATOM 2556 C C . CYS A 1 326 ? 8.460 1.180 -21.840 1.00 96.25 326 CYS A C 1
ATOM 2558 O O . CYS A 1 326 ? 7.576 0.998 -22.673 1.00 96.25 326 CYS A O 1
ATOM 2560 N N . ASP A 1 327 ? 9.236 2.263 -21.854 1.00 94.19 327 ASP A N 1
ATOM 2561 C CA . ASP A 1 327 ? 9.105 3.430 -22.726 1.00 94.19 327 ASP A CA 1
ATOM 2562 C C . ASP A 1 327 ? 10.113 3.462 -23.881 1.00 94.19 327 ASP A C 1
ATOM 2564 O O . ASP A 1 327 ? 10.056 4.358 -24.723 1.00 94.19 327 ASP A O 1
ATOM 2568 N N . THR A 1 328 ? 11.004 2.475 -23.961 1.00 93.62 328 THR A N 1
ATOM 2569 C CA . THR A 1 328 ? 11.920 2.289 -25.090 1.00 93.62 328 THR A CA 1
ATOM 2570 C C . THR A 1 328 ? 11.815 0.871 -25.630 1.00 93.62 328 THR A C 1
ATOM 2572 O O . THR A 1 328 ? 11.366 -0.035 -24.933 1.00 93.62 328 THR A O 1
ATOM 2575 N N . CYS A 1 329 ? 12.244 0.645 -26.867 1.00 93.62 329 CYS A N 1
ATOM 2576 C CA . CYS A 1 329 ? 12.396 -0.713 -27.382 1.00 93.62 329 CYS A CA 1
ATOM 2577 C C . CYS A 1 329 ? 13.677 -1.357 -26.837 1.00 93.62 329 CYS A C 1
ATOM 2579 O O . CYS A 1 329 ? 14.625 -0.656 -26.480 1.00 93.62 329 CYS A O 1
ATOM 2581 N N . ILE A 1 330 ? 13.693 -2.687 -26.735 1.00 93.75 330 ILE A N 1
ATOM 2582 C CA . ILE A 1 330 ? 14.933 -3.440 -26.505 1.00 93.75 330 ILE A CA 1
ATOM 2583 C C . ILE A 1 330 ? 15.905 -3.232 -27.672 1.00 93.75 330 ILE A C 1
ATOM 2585 O O . ILE A 1 330 ? 15.484 -2.911 -28.785 1.00 93.75 330 ILE A O 1
ATOM 2589 N N . ASP A 1 331 ? 17.189 -3.495 -27.432 1.00 88.12 331 ASP A N 1
ATOM 2590 C CA . ASP A 1 331 ? 18.204 -3.518 -28.486 1.00 88.12 331 ASP A CA 1
ATOM 2591 C C . ASP A 1 331 ? 17.733 -4.396 -29.656 1.00 88.12 331 ASP A C 1
ATOM 2593 O O . ASP A 1 331 ? 17.066 -5.414 -29.444 1.00 88.12 331 ASP A O 1
ATOM 2597 N N . THR A 1 332 ? 18.087 -4.025 -30.890 1.00 90.56 332 THR A N 1
ATOM 2598 C CA . THR A 1 332 ? 17.637 -4.654 -32.152 1.00 90.56 332 THR A CA 1
ATOM 2599 C C . THR A 1 332 ? 16.199 -4.367 -32.587 1.00 90.56 332 THR A C 1
ATOM 2601 O O . THR A 1 332 ? 15.773 -4.850 -33.642 1.00 90.56 332 THR A O 1
ATOM 2604 N N . PHE A 1 333 ? 15.453 -3.560 -31.829 1.00 93.25 333 PHE A N 1
ATOM 2605 C CA . PHE A 1 333 ? 14.109 -3.109 -32.182 1.00 93.25 333 PHE A CA 1
ATOM 2606 C C . PHE A 1 333 ? 14.039 -1.580 -32.220 1.00 93.25 333 PHE A C 1
ATOM 2608 O O . PHE A 1 333 ? 14.641 -0.897 -31.398 1.00 93.25 333 PHE A O 1
ATOM 2615 N N . TYR A 1 334 ? 13.242 -1.046 -33.143 1.00 92.44 334 TYR A N 1
ATOM 2616 C CA . TYR A 1 334 ? 12.917 0.376 -33.228 1.00 92.44 334 TYR A CA 1
ATOM 2617 C C . TYR A 1 334 ? 11.426 0.606 -33.010 1.00 92.44 334 TYR A C 1
ATOM 2619 O O . TYR A 1 334 ? 10.598 -0.266 -33.285 1.00 92.44 334 TYR A O 1
ATOM 2627 N N . GLY A 1 335 ? 11.079 1.802 -32.549 1.00 91.81 335 GLY A N 1
ATOM 2628 C CA . GLY A 1 335 ? 9.705 2.197 -32.279 1.00 91.81 335 GLY A CA 1
ATOM 2629 C C . GLY A 1 335 ? 9.638 3.315 -31.249 1.00 91.81 335 GLY A C 1
ATOM 2630 O O . GLY A 1 335 ? 10.663 3.822 -30.794 1.00 91.81 335 GLY A O 1
ATOM 2631 N N . ASP A 1 336 ? 8.415 3.675 -30.881 1.00 91.94 336 ASP A N 1
ATOM 2632 C CA . ASP A 1 336 ? 8.112 4.601 -29.795 1.00 91.94 336 ASP A CA 1
ATOM 2633 C C . ASP A 1 336 ? 6.883 4.066 -29.033 1.00 91.94 336 ASP A C 1
ATOM 2635 O O . ASP A 1 336 ? 5.743 4.367 -29.407 1.00 91.94 336 ASP A O 1
ATOM 2639 N N . PRO A 1 337 ? 7.099 3.231 -27.996 1.00 92.50 337 PRO A N 1
ATOM 2640 C CA . PRO A 1 337 ? 6.033 2.531 -27.275 1.00 92.50 337 PRO A CA 1
ATOM 2641 C C . PRO A 1 337 ? 5.304 3.418 -26.249 1.00 92.50 337 PRO A C 1
ATOM 2643 O O . PRO A 1 337 ? 4.518 2.936 -25.436 1.00 92.50 337 PRO A O 1
ATOM 2646 N N . ARG A 1 338 ? 5.563 4.730 -26.224 1.00 92.12 338 ARG A N 1
ATOM 2647 C CA . ARG A 1 338 ? 4.920 5.631 -25.260 1.00 92.12 338 ARG A CA 1
ATOM 2648 C C . ARG A 1 338 ? 3.439 5.811 -25.585 1.00 92.12 338 ARG A C 1
ATOM 2650 O O . ARG A 1 338 ? 3.050 6.006 -26.743 1.00 92.12 338 ARG A O 1
ATOM 2657 N N . ILE A 1 339 ? 2.612 5.845 -24.537 1.00 85.94 339 ILE A N 1
ATOM 2658 C CA . ILE A 1 339 ? 1.176 6.119 -24.672 1.00 85.94 339 ILE A CA 1
ATOM 2659 C C . ILE A 1 339 ? 0.980 7.489 -25.339 1.00 85.94 339 ILE A C 1
ATOM 2661 O O . ILE A 1 339 ? 1.451 8.511 -24.841 1.00 85.94 339 ILE A O 1
ATOM 2665 N N . GLY A 1 340 ? 0.248 7.507 -26.455 1.00 84.38 340 GLY A N 1
ATOM 2666 C CA . GLY A 1 340 ? -0.051 8.709 -27.243 1.00 84.38 340 GLY A CA 1
ATOM 2667 C C . GLY A 1 340 ? 0.712 8.808 -28.567 1.00 84.38 340 GLY A C 1
ATOM 2668 O O . GLY A 1 340 ? 0.244 9.513 -29.457 1.00 84.38 340 GLY A O 1
ATOM 2669 N N . VAL A 1 341 ? 1.824 8.078 -28.716 1.00 84.31 341 VAL A N 1
ATOM 2670 C CA . VAL A 1 341 ? 2.529 7.896 -30.000 1.00 84.31 341 VAL A CA 1
ATOM 2671 C C . VAL A 1 341 ? 2.211 6.515 -30.579 1.00 84.31 341 VAL A C 1
ATOM 2673 O O . VAL A 1 341 ? 1.805 6.427 -31.734 1.00 84.31 341 VAL A O 1
ATOM 2676 N N . ASP A 1 342 ? 2.313 5.472 -29.744 1.00 77.31 342 ASP A N 1
ATOM 2677 C CA . ASP A 1 342 ? 1.924 4.079 -30.031 1.00 77.31 342 ASP A CA 1
ATOM 2678 C C . ASP A 1 342 ? 2.533 3.507 -31.329 1.00 77.31 342 ASP A C 1
ATOM 2680 O O . ASP A 1 342 ? 1.863 2.854 -32.133 1.00 77.31 342 ASP A O 1
ATOM 2684 N N . ILE A 1 343 ? 3.828 3.767 -31.561 1.00 89.56 343 ILE A N 1
ATOM 2685 C CA . ILE A 1 343 ? 4.583 3.107 -32.632 1.00 89.56 343 ILE A CA 1
ATOM 2686 C C . ILE A 1 343 ? 5.180 1.822 -32.041 1.00 89.56 343 ILE A C 1
ATOM 2688 O O . ILE A 1 343 ? 6.155 1.894 -31.288 1.00 89.56 343 ILE A O 1
ATOM 2692 N N . PRO A 1 344 ? 4.640 0.637 -32.374 1.00 91.44 344 PRO A N 1
ATOM 2693 C CA . PRO A 1 344 ? 5.048 -0.608 -31.738 1.00 91.44 344 PRO A CA 1
ATOM 2694 C C . PRO A 1 344 ? 6.500 -0.950 -32.066 1.00 91.44 344 PRO A C 1
ATOM 2696 O O . PRO A 1 344 ? 6.954 -0.728 -33.192 1.00 91.44 344 PRO A O 1
ATOM 2699 N N . CYS A 1 345 ? 7.190 -1.570 -31.110 1.00 94.06 345 CYS A N 1
ATOM 2700 C CA . CYS A 1 345 ? 8.555 -2.038 -31.306 1.00 94.06 345 CYS A CA 1
ATOM 2701 C C . CYS A 1 345 ? 8.615 -3.127 -32.385 1.00 94.06 345 CYS A C 1
ATOM 2703 O O . CYS A 1 345 ? 7.950 -4.164 -32.297 1.00 94.06 345 CYS A O 1
ATOM 2705 N N . ARG A 1 346 ? 9.433 -2.898 -33.415 1.00 92.81 346 ARG A N 1
ATOM 2706 C CA . ARG A 1 346 ? 9.658 -3.817 -34.540 1.00 92.81 346 ARG A CA 1
ATOM 2707 C C . ARG A 1 346 ? 11.145 -4.055 -34.735 1.00 92.81 346 ARG A C 1
ATOM 2709 O O . ARG A 1 346 ? 11.946 -3.160 -34.507 1.00 92.81 346 ARG A O 1
ATOM 2716 N N . ALA A 1 347 ? 11.504 -5.257 -35.173 1.00 93.38 347 ALA A N 1
ATOM 2717 C CA . ALA A 1 347 ? 12.898 -5.607 -35.416 1.00 93.38 347 ALA A CA 1
ATOM 2718 C C . ALA A 1 347 ? 13.527 -4.690 -36.479 1.00 93.38 347 ALA A C 1
ATOM 2720 O O . ALA A 1 347 ? 12.893 -4.388 -37.495 1.00 93.38 347 ALA A O 1
ATOM 2721 N N . CYS A 1 348 ? 14.776 -4.289 -36.250 1.00 93.12 348 CYS A N 1
ATOM 2722 C CA . CYS A 1 348 ? 15.557 -3.452 -37.151 1.00 93.12 348 CYS A CA 1
ATOM 2723 C C . CYS A 1 348 ? 15.688 -4.093 -38.546 1.00 93.12 348 CYS A C 1
ATOM 2725 O O . CYS A 1 348 ? 16.176 -5.222 -38.643 1.00 93.12 348 CYS A O 1
ATOM 2727 N N . PRO A 1 349 ? 15.251 -3.412 -39.623 1.00 92.88 349 PRO A N 1
ATOM 2728 C CA . PRO A 1 349 ? 15.264 -3.941 -40.977 1.00 92.88 349 PRO A CA 1
ATOM 2729 C C . PRO A 1 349 ? 16.483 -3.408 -41.747 1.00 92.88 349 PRO A C 1
ATOM 2731 O O . PRO A 1 349 ? 16.327 -2.616 -42.675 1.00 92.88 349 PRO A O 1
ATOM 2734 N N . CYS A 1 350 ? 17.688 -3.823 -41.364 1.00 92.06 350 CYS A N 1
ATOM 2735 C CA . CYS A 1 350 ? 18.952 -3.237 -41.810 1.00 92.06 350 CYS A CA 1
ATOM 2736 C C . CYS A 1 350 ? 19.835 -4.212 -42.613 1.00 92.06 350 CYS A C 1
ATOM 2738 O O . CYS A 1 350 ? 20.859 -4.654 -42.081 1.00 92.06 350 CYS A O 1
ATOM 2740 N N . PRO A 1 351 ? 19.520 -4.590 -43.867 1.00 88.75 351 PRO A N 1
ATOM 2741 C CA . PRO A 1 351 ? 18.285 -4.460 -44.657 1.00 88.75 351 PRO A CA 1
ATOM 2742 C C . PRO A 1 351 ? 17.256 -5.567 -44.355 1.00 88.75 351 PRO A C 1
ATOM 2744 O O . PRO A 1 351 ? 16.054 -5.384 -44.556 1.00 88.75 351 PRO A O 1
ATOM 2747 N N . GLY A 1 352 ? 17.696 -6.710 -43.831 1.00 87.69 352 GLY A N 1
ATOM 2748 C CA . GLY A 1 352 ? 16.849 -7.720 -43.197 1.00 87.69 352 GLY A CA 1
ATOM 2749 C C . GLY A 1 352 ? 16.875 -7.600 -41.673 1.00 87.69 352 GLY A C 1
ATOM 2750 O O . GLY A 1 352 ? 17.340 -6.611 -41.115 1.00 87.69 352 GLY A O 1
ATOM 2751 N N . THR A 1 353 ? 16.360 -8.611 -40.977 1.00 89.31 353 THR A N 1
ATOM 2752 C CA . THR A 1 353 ? 16.421 -8.683 -39.507 1.00 89.31 353 THR A CA 1
ATOM 2753 C C . THR A 1 353 ? 17.547 -9.611 -39.066 1.00 89.31 353 THR A C 1
ATOM 2755 O O . THR A 1 353 ? 17.916 -10.529 -39.801 1.00 89.31 353 THR A O 1
ATOM 2758 N N . LEU A 1 354 ? 18.048 -9.471 -37.837 1.00 87.06 354 LEU A N 1
ATOM 2759 C CA . LEU A 1 354 ? 19.025 -10.419 -37.275 1.00 87.06 354 LEU A CA 1
ATOM 2760 C C . LEU A 1 354 ? 18.554 -11.881 -37.367 1.00 87.06 354 LEU A C 1
ATOM 2762 O O . LEU A 1 354 ? 19.339 -12.768 -37.693 1.00 87.06 354 LEU A O 1
ATOM 2766 N N . GLY A 1 355 ? 17.255 -12.131 -37.169 1.00 84.81 355 GLY A N 1
ATOM 2767 C CA . GLY A 1 355 ? 16.662 -13.466 -37.302 1.00 84.81 355 GLY A CA 1
ATOM 2768 C C . GLY A 1 355 ? 16.691 -14.033 -38.727 1.00 84.81 355 GLY A C 1
ATOM 2769 O O . GLY A 1 355 ? 16.618 -15.246 -38.896 1.00 84.81 355 GLY A O 1
ATOM 2770 N N . SER A 1 356 ? 16.821 -13.179 -39.746 1.00 86.56 356 SER A N 1
ATOM 2771 C CA . SER A 1 356 ? 16.965 -13.605 -41.143 1.00 86.56 356 SER A CA 1
ATOM 2772 C C . SER A 1 356 ? 18.399 -13.998 -41.520 1.00 86.56 356 SER A C 1
ATOM 2774 O O . SER A 1 356 ? 18.599 -14.624 -42.556 1.00 86.56 356 SER A O 1
ATOM 2776 N N . GLY A 1 357 ? 19.398 -13.643 -40.700 1.00 85.12 357 GLY A N 1
ATOM 2777 C CA . GLY A 1 357 ? 20.820 -13.822 -41.022 1.00 85.12 357 GLY A CA 1
ATOM 2778 C C . GLY A 1 357 ? 21.361 -12.848 -42.079 1.00 85.12 357 GLY A C 1
ATOM 2779 O O . GLY A 1 357 ? 22.523 -12.959 -42.464 1.00 85.12 357 GLY A O 1
ATOM 2780 N N . HIS A 1 358 ? 20.537 -11.899 -42.524 1.00 88.94 358 HIS A N 1
ATOM 2781 C CA . HIS A 1 358 ? 20.851 -10.880 -43.519 1.00 88.94 358 HIS A CA 1
ATOM 2782 C C . HIS A 1 358 ? 20.675 -9.487 -42.893 1.00 88.94 358 HIS A C 1
ATOM 2784 O O . HIS A 1 358 ? 19.697 -8.785 -43.143 1.00 88.94 358 HIS A O 1
ATOM 2790 N N . ALA A 1 359 ? 21.582 -9.135 -41.983 1.00 91.50 359 ALA A N 1
ATOM 2791 C CA . ALA A 1 359 ? 21.590 -7.845 -41.303 1.00 91.50 359 ALA A CA 1
ATOM 2792 C C . ALA A 1 359 ? 23.028 -7.345 -41.137 1.00 91.50 359 ALA A C 1
ATOM 2794 O O . ALA A 1 359 ? 23.917 -8.107 -40.750 1.00 91.50 359 ALA A O 1
ATOM 2795 N N . TYR A 1 360 ? 23.226 -6.060 -41.416 1.00 93.62 360 TYR A N 1
ATOM 2796 C CA . TYR A 1 360 ? 24.512 -5.360 -41.357 1.00 93.62 360 TYR A CA 1
ATOM 2797 C C . TYR A 1 360 ? 24.493 -4.196 -40.356 1.00 93.62 360 TYR A C 1
ATOM 2799 O O . TYR A 1 360 ? 25.313 -3.285 -40.436 1.00 93.62 360 TYR A O 1
ATOM 2807 N N . ALA A 1 361 ? 23.542 -4.244 -39.423 1.00 93.31 361 ALA A N 1
ATOM 2808 C CA . ALA A 1 361 ? 23.460 -3.441 -38.211 1.00 93.31 361 ALA A CA 1
ATOM 2809 C C . ALA A 1 361 ? 22.631 -4.206 -37.167 1.00 93.31 361 ALA A C 1
ATOM 2811 O O . ALA A 1 361 ? 21.703 -4.942 -37.517 1.00 93.31 361 ALA A O 1
ATOM 2812 N N . ASP A 1 362 ? 22.941 -4.012 -35.890 1.00 90.00 362 ASP A N 1
ATOM 2813 C CA . ASP A 1 362 ? 22.164 -4.491 -34.740 1.00 90.00 362 ASP A CA 1
ATOM 2814 C C . ASP A 1 362 ? 21.367 -3.373 -34.050 1.00 90.00 362 ASP A C 1
ATOM 2816 O O . ASP A 1 362 ? 20.437 -3.661 -33.300 1.00 90.00 362 ASP A O 1
ATOM 2820 N N . SER A 1 363 ? 21.681 -2.112 -34.342 1.00 90.81 363 SER A N 1
ATOM 2821 C CA . SER A 1 363 ? 21.037 -0.921 -33.788 1.00 90.81 363 SER A CA 1
ATOM 2822 C C . SER A 1 363 ? 20.387 -0.084 -34.893 1.00 90.81 363 SER A C 1
ATOM 2824 O O . SER A 1 363 ? 20.941 0.090 -35.983 1.00 90.81 363 SER A O 1
ATOM 2826 N N . CYS A 1 364 ? 19.186 0.427 -34.624 1.00 92.81 364 CYS A N 1
ATOM 2827 C CA . CYS A 1 364 ? 18.493 1.351 -35.510 1.00 92.81 364 CYS A CA 1
ATOM 2828 C C . CYS A 1 364 ? 17.532 2.261 -34.736 1.00 92.81 364 CYS A C 1
ATOM 2830 O O . CYS A 1 364 ? 17.062 1.927 -33.649 1.00 92.81 364 CYS A O 1
ATOM 2832 N N . SER A 1 365 ? 17.228 3.423 -35.309 1.00 91.25 365 SER A N 1
ATOM 2833 C CA . SER A 1 365 ? 16.369 4.442 -34.703 1.00 91.25 365 SER A CA 1
ATOM 2834 C C . SER A 1 365 ? 15.374 5.007 -35.713 1.00 91.25 365 SER A C 1
ATOM 2836 O O . SER A 1 365 ? 15.541 4.843 -36.921 1.00 91.25 365 SER A O 1
ATOM 2838 N N . LEU A 1 366 ? 14.316 5.650 -35.216 1.00 90.00 366 LEU A N 1
ATOM 2839 C CA . LEU A 1 366 ? 13.395 6.414 -36.054 1.00 90.00 366 LEU A CA 1
ATOM 2840 C C . LEU A 1 366 ? 13.915 7.831 -36.227 1.00 90.00 366 LEU A C 1
ATOM 2842 O O . LEU A 1 366 ? 14.161 8.531 -35.242 1.00 90.00 366 LEU A O 1
ATOM 2846 N N . ASP A 1 367 ? 14.007 8.274 -37.473 1.00 88.25 367 ASP A N 1
ATOM 2847 C CA . ASP A 1 367 ? 14.231 9.679 -37.763 1.00 88.25 367 ASP A CA 1
ATOM 2848 C C . ASP A 1 367 ? 13.015 10.505 -37.288 1.00 88.25 367 ASP A C 1
ATOM 2850 O O . ASP A 1 367 ? 11.875 10.203 -37.652 1.00 88.25 367 ASP A O 1
ATOM 2854 N N . PRO A 1 368 ? 13.215 11.560 -36.479 1.00 83.62 368 PRO A N 1
ATOM 2855 C CA . PRO A 1 368 ? 12.120 12.283 -35.829 1.00 83.62 368 PRO A CA 1
ATOM 2856 C C . PRO A 1 368 ? 11.253 13.108 -36.791 1.00 83.62 368 PRO A C 1
ATOM 2858 O O . PRO A 1 368 ? 10.207 13.615 -36.385 1.00 83.62 368 PRO A O 1
ATOM 2861 N N . VAL A 1 369 ? 11.683 13.301 -38.041 1.00 85.56 369 VAL A N 1
ATOM 2862 C CA . VAL A 1 369 ? 10.965 14.106 -39.037 1.00 85.56 369 VAL A CA 1
ATOM 2863 C C . VAL A 1 369 ? 10.256 13.199 -40.035 1.00 85.56 369 VAL A C 1
ATOM 2865 O O . VAL A 1 369 ? 9.049 13.314 -40.250 1.00 85.56 369 VAL A O 1
ATOM 2868 N N . THR A 1 370 ? 11.009 12.293 -40.645 1.00 87.94 370 THR A N 1
ATOM 2869 C CA . THR A 1 370 ? 10.542 11.393 -41.705 1.00 87.94 370 THR A CA 1
ATOM 2870 C C . THR A 1 370 ? 9.852 10.151 -41.153 1.00 87.94 370 THR A C 1
ATOM 2872 O O . THR A 1 370 ? 9.000 9.593 -41.837 1.00 87.94 370 THR A O 1
ATOM 2875 N N . HIS A 1 371 ? 10.141 9.771 -39.901 1.00 83.38 371 HIS A N 1
ATOM 2876 C CA . HIS A 1 371 ? 9.761 8.488 -39.297 1.00 83.38 371 HIS A CA 1
ATOM 2877 C C . HIS A 1 371 ? 10.317 7.273 -40.057 1.00 83.38 371 HIS A C 1
ATOM 2879 O O . HIS A 1 371 ? 9.828 6.154 -39.886 1.00 83.38 371 HIS A O 1
ATOM 2885 N N . ASP A 1 372 ? 11.345 7.486 -40.879 1.00 87.38 372 ASP A N 1
ATOM 2886 C CA . ASP A 1 372 ? 12.078 6.414 -41.532 1.00 87.38 372 ASP A CA 1
ATOM 2887 C C . ASP A 1 372 ? 13.076 5.785 -40.558 1.00 87.38 372 ASP A C 1
ATOM 2889 O O . ASP A 1 372 ? 13.542 6.411 -39.603 1.00 87.38 372 ASP A O 1
ATOM 2893 N N . VAL A 1 373 ? 13.397 4.514 -40.795 1.00 91.19 373 VAL A N 1
ATOM 2894 C CA . VAL A 1 373 ? 14.370 3.791 -39.977 1.00 91.19 373 VAL A CA 1
ATOM 2895 C C . VAL A 1 373 ? 15.774 4.110 -40.459 1.00 91.19 373 VAL A C 1
ATOM 2897 O O . VAL A 1 373 ? 16.074 3.952 -41.642 1.00 91.19 373 VAL A O 1
ATOM 2900 N N . VAL A 1 374 ? 16.631 4.504 -39.525 1.00 94.00 374 VAL A N 1
ATOM 2901 C CA . VAL A 1 374 ? 18.046 4.779 -39.759 1.00 94.00 374 VAL A CA 1
ATOM 2902 C C . VAL A 1 374 ? 18.875 3.810 -38.928 1.00 94.00 374 VAL A C 1
ATOM 2904 O O . VAL A 1 374 ? 18.766 3.774 -37.701 1.00 94.00 374 VAL A O 1
ATOM 2907 N N . CYS A 1 375 ? 19.681 3.004 -39.607 1.00 94.38 375 CYS A N 1
ATOM 2908 C CA . CYS A 1 375 ? 20.507 1.957 -39.023 1.00 94.38 375 CYS A CA 1
ATOM 2909 C C . CYS A 1 375 ? 21.931 2.443 -38.732 1.00 94.38 375 CYS A C 1
ATOM 2911 O O . CYS A 1 375 ? 22.509 3.213 -39.499 1.00 94.38 375 CYS A O 1
ATOM 2913 N N . GLU A 1 376 ? 22.523 1.945 -37.648 1.00 94.25 376 GLU A N 1
ATOM 2914 C CA . GLU A 1 376 ? 23.940 2.148 -37.336 1.00 94.25 376 GLU A CA 1
ATOM 2915 C C . GLU A 1 376 ? 24.765 1.038 -37.998 1.00 94.25 376 GLU A C 1
ATOM 2917 O O . GLU A 1 376 ? 24.982 -0.033 -37.433 1.00 94.25 376 GLU A O 1
ATOM 2922 N N . CYS A 1 377 ? 25.164 1.274 -39.247 1.00 95.19 377 CYS A N 1
ATOM 2923 C CA . CYS A 1 377 ? 25.806 0.261 -40.079 1.00 95.19 377 CYS A CA 1
ATOM 2924 C C . CYS A 1 377 ? 27.168 -0.199 -39.554 1.00 95.19 377 CYS A C 1
ATOM 2926 O O . CYS A 1 377 ? 27.980 0.599 -39.080 1.00 95.19 377 CYS A O 1
ATOM 2928 N N . TYR A 1 378 ? 27.444 -1.494 -39.718 1.00 95.19 378 TYR A N 1
ATOM 2929 C CA . TYR A 1 378 ? 28.777 -2.056 -39.530 1.00 95.19 378 TYR A CA 1
ATOM 2930 C C . TYR A 1 378 ? 29.791 -1.430 -40.493 1.00 95.19 378 TYR A C 1
ATOM 2932 O O . TYR A 1 378 ? 29.446 -0.880 -41.543 1.00 95.19 378 TYR A O 1
ATOM 2940 N N . GLU A 1 379 ? 31.072 -1.559 -40.149 1.00 94.75 379 GLU A N 1
ATOM 2941 C CA . GLU A 1 379 ? 32.158 -1.082 -41.000 1.00 94.75 379 GLU A CA 1
ATOM 2942 C C . GLU A 1 379 ? 32.071 -1.697 -42.407 1.00 94.75 379 GLU A C 1
ATOM 2944 O O . GLU A 1 379 ? 31.888 -2.905 -42.567 1.00 94.75 379 GLU A O 1
ATOM 2949 N N . GLY A 1 380 ? 32.187 -0.845 -43.428 1.00 93.88 380 GLY A N 1
ATOM 2950 C CA . GLY A 1 380 ? 32.092 -1.238 -44.834 1.00 93.88 380 GLY A CA 1
ATOM 2951 C C . GLY A 1 380 ? 30.693 -1.155 -45.447 1.00 93.88 380 GLY A C 1
ATOM 2952 O O . GLY A 1 380 ? 30.568 -1.313 -46.660 1.00 93.88 380 GLY A O 1
ATOM 2953 N N . TYR A 1 381 ? 29.663 -0.842 -44.659 1.00 95.38 381 TYR A N 1
ATOM 2954 C CA . TYR A 1 381 ? 28.281 -0.687 -45.119 1.00 95.38 381 TYR A CA 1
ATOM 2955 C C . TYR A 1 381 ? 27.813 0.767 -44.984 1.00 95.38 381 TYR A C 1
ATOM 2957 O O . TYR A 1 381 ? 28.299 1.526 -44.146 1.00 95.38 381 TYR A O 1
ATOM 2965 N N . SER A 1 382 ? 26.878 1.177 -45.837 1.00 94.06 382 SER A N 1
ATOM 2966 C CA . SER A 1 382 ? 26.325 2.530 -45.887 1.00 94.06 382 SER A CA 1
ATOM 2967 C C . SER A 1 382 ? 24.869 2.528 -46.373 1.00 94.06 382 SER A C 1
ATOM 2969 O O . SER A 1 382 ? 24.335 1.501 -46.793 1.00 94.06 382 SER A O 1
ATOM 2971 N N . GLY A 1 383 ? 24.206 3.684 -46.315 1.00 91.81 383 GLY A N 1
ATOM 2972 C CA . GLY A 1 383 ? 22.769 3.814 -46.583 1.00 91.81 383 GLY A CA 1
ATOM 2973 C C . GLY A 1 383 ? 21.937 3.838 -45.302 1.00 91.81 383 GLY A C 1
ATOM 2974 O O . GLY A 1 383 ? 22.446 3.571 -44.215 1.00 91.81 383 GLY A O 1
ATOM 2975 N N . ALA A 1 384 ? 20.654 4.187 -45.419 1.00 90.81 384 ALA A N 1
ATOM 2976 C CA . ALA A 1 384 ? 19.767 4.299 -44.256 1.00 90.81 384 ALA A CA 1
ATOM 2977 C C . ALA A 1 384 ? 19.490 2.932 -43.609 1.00 90.81 384 ALA A C 1
ATOM 2979 O O . ALA A 1 384 ? 19.217 2.855 -42.414 1.00 90.81 384 ALA A O 1
ATOM 2980 N N . ARG A 1 385 ? 19.587 1.853 -44.392 1.00 92.69 385 ARG A N 1
ATOM 2981 C CA . ARG A 1 385 ? 19.339 0.467 -43.989 1.00 92.69 385 ARG A CA 1
ATOM 2982 C C . ARG A 1 385 ? 20.554 -0.434 -44.206 1.00 92.69 385 ARG A C 1
ATOM 2984 O O . ARG A 1 385 ? 20.409 -1.651 -44.155 1.00 92.69 385 ARG A O 1
ATOM 2991 N N . CYS A 1 386 ? 21.740 0.140 -44.406 1.00 94.31 386 CYS A N 1
ATOM 2992 C CA . CYS A 1 386 ? 22.973 -0.603 -44.685 1.00 94.31 386 CYS A CA 1
ATOM 2993 C C . CYS A 1 386 ? 22.900 -1.434 -45.979 1.00 94.31 386 CYS A C 1
ATOM 2995 O O . CYS A 1 386 ? 23.509 -2.497 -46.091 1.00 94.31 386 CYS A O 1
ATOM 2997 N N . GLU A 1 387 ? 22.120 -0.943 -46.941 1.00 92.19 387 GLU A N 1
ATOM 2998 C CA . GLU A 1 387 ? 21.843 -1.555 -48.240 1.00 92.19 387 GLU A CA 1
ATOM 2999 C C . GLU A 1 387 ? 22.883 -1.211 -49.318 1.00 92.19 387 GLU A C 1
ATOM 3001 O O . GLU A 1 387 ? 22.816 -1.725 -50.431 1.00 92.19 387 GLU A O 1
ATOM 3006 N N . ASN A 1 388 ? 23.869 -0.372 -48.995 1.00 93.94 388 ASN A N 1
ATOM 3007 C CA . ASN A 1 388 ? 24.966 -0.009 -49.885 1.00 93.94 388 ASN A CA 1
ATOM 3008 C C . ASN A 1 388 ? 26.316 -0.342 -49.240 1.00 93.94 388 ASN A C 1
ATOM 3010 O O . ASN A 1 388 ? 26.427 -0.464 -48.020 1.00 93.94 388 ASN A O 1
ATOM 3014 N N . CYS A 1 389 ? 27.372 -0.444 -50.046 1.00 94.44 389 CYS A N 1
ATOM 3015 C CA . CYS A 1 389 ? 28.733 -0.494 -49.517 1.00 94.44 389 CYS A CA 1
ATOM 3016 C C . CYS A 1 389 ? 29.254 0.912 -49.225 1.00 94.44 389 CYS A C 1
ATOM 3018 O O . CYS A 1 389 ? 28.901 1.883 -49.895 1.00 94.44 389 CYS A O 1
ATOM 3020 N N . ALA A 1 390 ? 30.049 1.043 -48.169 1.00 94.94 390 ALA A N 1
ATOM 3021 C CA . ALA A 1 390 ? 30.749 2.280 -47.859 1.00 94.94 390 ALA A CA 1
ATOM 3022 C C . ALA A 1 390 ? 31.872 2.543 -48.878 1.00 94.94 390 ALA A C 1
ATOM 3024 O O . ALA A 1 390 ? 32.285 1.656 -49.626 1.00 94.94 390 ALA A O 1
ATOM 3025 N N . GLU A 1 391 ? 32.403 3.764 -48.886 1.00 93.12 391 GLU A N 1
ATOM 3026 C CA . GLU A 1 391 ? 33.579 4.108 -49.692 1.00 93.12 391 GLU A CA 1
ATOM 3027 C C . GLU A 1 391 ? 34.740 3.138 -49.419 1.00 93.12 391 GLU A C 1
ATOM 3029 O O . GLU A 1 391 ? 35.031 2.820 -48.266 1.00 93.12 391 GLU A O 1
ATOM 3034 N N . ASN A 1 392 ? 35.439 2.719 -50.478 1.00 92.56 392 ASN A N 1
ATOM 3035 C CA . ASN A 1 392 ? 36.498 1.694 -50.460 1.00 92.56 392 ASN A CA 1
ATOM 3036 C C . ASN A 1 392 ? 36.029 0.250 -50.214 1.00 92.56 392 ASN A C 1
ATOM 3038 O O . ASN A 1 392 ? 36.871 -0.630 -50.028 1.00 92.56 392 ASN A O 1
ATOM 3042 N N . TYR A 1 393 ? 34.725 -0.008 -50.248 1.00 95.31 393 TYR A N 1
ATOM 3043 C CA . TYR A 1 393 ? 34.152 -1.347 -50.205 1.00 95.31 393 TYR A CA 1
ATOM 3044 C C . TYR A 1 393 ? 33.314 -1.602 -51.460 1.00 95.31 393 TYR A C 1
ATOM 3046 O O . TYR A 1 393 ? 32.818 -0.668 -52.090 1.00 95.31 393 TYR A O 1
ATOM 3054 N N . PHE A 1 394 ? 33.149 -2.871 -51.824 1.00 94.88 394 PHE A N 1
ATOM 3055 C CA . PHE A 1 394 ? 32.344 -3.279 -52.969 1.00 94.88 394 PHE A CA 1
ATOM 3056 C C . PHE A 1 394 ? 31.499 -4.517 -52.668 1.00 94.88 394 PHE A C 1
ATOM 3058 O O . PHE A 1 394 ? 31.837 -5.314 -51.793 1.00 94.88 394 PHE A O 1
ATOM 3065 N N . GLY A 1 395 ? 30.401 -4.676 -53.403 1.00 93.50 395 GLY A N 1
ATOM 3066 C CA . GLY A 1 395 ? 29.488 -5.806 -53.284 1.00 93.50 395 GLY A CA 1
ATOM 3067 C C . GLY A 1 395 ? 28.034 -5.421 -53.555 1.00 93.50 395 GLY A C 1
ATOM 3068 O O . GLY A 1 395 ? 27.740 -4.372 -54.128 1.00 93.50 395 GLY A O 1
ATOM 3069 N N . ASN A 1 396 ? 27.111 -6.295 -53.151 1.00 91.25 396 ASN A N 1
ATOM 3070 C CA . ASN A 1 396 ? 25.673 -6.030 -53.210 1.00 91.25 396 ASN A CA 1
ATOM 3071 C C . ASN A 1 396 ? 24.981 -6.525 -51.930 1.00 91.25 396 ASN A C 1
ATOM 3073 O O . ASN A 1 396 ? 24.498 -7.657 -51.898 1.00 91.25 396 ASN A O 1
ATOM 3077 N N . PRO A 1 397 ? 24.955 -5.720 -50.858 1.00 91.44 397 PRO A N 1
ATOM 3078 C CA . PRO A 1 397 ? 24.383 -6.135 -49.585 1.00 91.44 397 PRO A CA 1
ATOM 3079 C C . PRO A 1 397 ? 22.848 -6.141 -49.569 1.00 91.44 397 PRO A C 1
ATOM 3081 O O . PRO A 1 397 ? 22.285 -6.530 -48.561 1.00 91.44 397 PRO A O 1
ATOM 3084 N N . ASP A 1 398 ? 22.156 -5.761 -50.645 1.00 86.25 398 ASP A N 1
ATOM 3085 C CA . ASP A 1 398 ? 20.690 -5.891 -50.735 1.00 86.25 398 ASP A CA 1
ATOM 3086 C C . ASP A 1 398 ? 20.250 -7.321 -51.131 1.00 86.25 398 ASP A C 1
ATOM 3088 O O . ASP A 1 398 ? 19.098 -7.725 -50.967 1.00 86.25 398 ASP A O 1
ATOM 3092 N N . GLU A 1 399 ? 21.179 -8.143 -51.634 1.00 87.50 399 GLU A N 1
ATOM 3093 C CA . GLU A 1 399 ? 20.931 -9.557 -51.914 1.00 87.50 399 GLU A CA 1
ATOM 3094 C C . GLU A 1 399 ? 21.132 -10.423 -50.666 1.00 87.50 399 GLU A C 1
ATOM 3096 O O . GLU A 1 399 ? 22.131 -10.290 -49.968 1.00 87.50 399 GLU A O 1
ATOM 3101 N N . MET A 1 400 ? 20.261 -11.417 -50.446 1.00 79.94 400 MET A N 1
ATOM 3102 C CA . MET A 1 400 ? 20.260 -12.306 -49.264 1.00 79.94 400 MET A CA 1
ATOM 3103 C C . MET A 1 400 ? 21.634 -12.876 -48.850 1.00 79.94 400 MET A C 1
ATOM 3105 O O . MET A 1 400 ? 21.868 -13.126 -47.669 1.00 79.94 400 MET A O 1
ATOM 3109 N N . THR A 1 401 ? 22.544 -13.108 -49.800 1.00 83.12 401 THR A N 1
ATOM 3110 C CA . THR A 1 401 ? 23.906 -13.616 -49.546 1.00 83.12 401 THR A CA 1
ATOM 3111 C C . THR A 1 401 ? 25.012 -12.596 -49.800 1.00 83.12 401 THR A C 1
ATOM 3113 O O . THR A 1 401 ? 26.177 -12.895 -49.535 1.00 83.12 401 THR A O 1
ATOM 3116 N N . GLY A 1 402 ? 24.682 -11.436 -50.361 1.00 87.56 402 GLY A N 1
ATOM 3117 C CA . GLY A 1 402 ? 25.656 -10.435 -50.763 1.00 87.56 402 GLY A CA 1
ATOM 3118 C C . GLY A 1 402 ? 26.134 -9.612 -49.574 1.00 87.56 402 GLY A C 1
ATOM 3119 O O . GLY A 1 402 ? 25.383 -9.361 -48.640 1.00 87.56 402 GLY A O 1
ATOM 3120 N N . LYS A 1 403 ? 27.414 -9.244 -49.581 1.00 92.06 403 LYS A N 1
ATOM 3121 C CA . LYS A 1 403 ? 28.117 -8.551 -48.494 1.00 92.06 403 LYS A CA 1
ATOM 3122 C C . LYS A 1 403 ? 29.054 -7.512 -49.086 1.00 92.06 403 LYS A C 1
ATOM 3124 O O . LYS A 1 403 ? 29.363 -7.584 -50.273 1.00 92.06 403 LYS A O 1
ATOM 3129 N N . CYS A 1 404 ? 29.516 -6.592 -48.250 1.00 94.94 404 CYS A N 1
ATOM 3130 C CA . CYS A 1 404 ? 30.549 -5.643 -48.631 1.00 94.94 404 CYS A CA 1
ATOM 3131 C C . CYS A 1 404 ? 31.931 -6.176 -48.261 1.00 94.94 404 CYS A C 1
ATOM 3133 O O . CYS A 1 404 ? 32.171 -6.585 -47.123 1.00 94.94 404 CYS A O 1
ATOM 3135 N N . GLU A 1 405 ? 32.838 -6.155 -49.229 1.00 94.75 405 GLU A N 1
ATOM 3136 C CA . GLU A 1 405 ? 34.239 -6.530 -49.074 1.00 94.75 405 GLU A CA 1
ATOM 3137 C C . GLU A 1 405 ? 35.131 -5.321 -49.348 1.00 94.75 405 GLU A C 1
ATOM 3139 O O . GLU A 1 405 ? 34.817 -4.477 -50.186 1.00 94.75 405 GLU A O 1
ATOM 3144 N N . ALA A 1 406 ? 36.247 -5.214 -48.628 1.00 95.00 406 ALA A N 1
ATOM 3145 C CA . ALA A 1 406 ? 37.188 -4.122 -48.837 1.00 95.00 406 ALA A CA 1
ATOM 3146 C C . ALA A 1 406 ? 37.835 -4.235 -50.224 1.00 95.00 406 ALA A C 1
ATOM 3148 O O . ALA A 1 406 ? 38.292 -5.305 -50.635 1.00 95.00 406 ALA A O 1
ATOM 3149 N N . CYS A 1 407 ? 37.923 -3.115 -50.934 1.00 93.81 407 CYS A N 1
ATOM 3150 C CA . CYS A 1 407 ? 38.577 -3.067 -52.230 1.00 93.81 407 CYS A CA 1
ATOM 3151 C C . CYS A 1 407 ? 40.074 -3.346 -52.100 1.00 93.81 407 CYS A C 1
ATOM 3153 O O . CYS A 1 407 ? 40.811 -2.638 -51.410 1.00 93.81 407 CYS A O 1
ATOM 3155 N N . ASN A 1 408 ? 40.546 -4.362 -52.819 1.00 94.94 408 ASN A N 1
ATOM 3156 C CA . ASN A 1 408 ? 41.964 -4.673 -52.880 1.00 94.94 408 ASN A CA 1
ATOM 3157 C C . ASN A 1 408 ? 42.630 -3.904 -54.026 1.00 94.94 408 ASN A C 1
ATOM 3159 O O . ASN A 1 408 ? 42.698 -4.399 -55.147 1.00 94.94 408 ASN A O 1
ATOM 3163 N N . CYS A 1 409 ? 43.135 -2.707 -53.735 1.00 94.50 409 CYS A N 1
ATOM 3164 C CA . CYS A 1 409 ? 43.896 -1.895 -54.691 1.00 94.50 409 CYS A CA 1
ATOM 3165 C C . CYS A 1 409 ? 45.409 -1.936 -54.445 1.00 94.50 409 CYS A C 1
ATOM 3167 O O . CYS A 1 409 ? 46.101 -0.962 -54.737 1.00 94.50 409 CYS A O 1
ATOM 3169 N N . ASN A 1 410 ? 45.917 -3.010 -53.821 1.00 93.19 410 ASN A N 1
ATOM 3170 C CA . ASN A 1 410 ? 47.332 -3.183 -53.458 1.00 93.19 410 ASN A CA 1
ATOM 3171 C C . ASN A 1 410 ? 47.945 -1.977 -52.721 1.00 93.19 410 ASN A C 1
ATOM 3173 O O . ASN A 1 410 ? 49.133 -1.687 -52.842 1.00 93.19 410 ASN A O 1
ATOM 3177 N N . ASN A 1 411 ? 47.122 -1.258 -51.950 1.00 92.00 411 ASN A N 1
ATOM 3178 C CA . ASN A 1 411 ? 47.500 -0.023 -51.264 1.00 92.00 411 ASN A CA 1
ATOM 3179 C C . ASN A 1 411 ? 48.046 1.072 -52.210 1.00 92.00 411 ASN A C 1
ATOM 3181 O O . ASN A 1 411 ? 48.792 1.948 -51.783 1.00 92.00 411 ASN A O 1
ATOM 3185 N N . ASN A 1 412 ? 47.703 1.032 -53.496 1.00 93.88 412 ASN A N 1
ATOM 3186 C CA . ASN A 1 412 ? 48.103 2.014 -54.505 1.00 93.88 412 ASN A CA 1
ATOM 3187 C C . ASN A 1 412 ? 47.009 3.064 -54.751 1.00 93.88 412 ASN A C 1
ATOM 3189 O O . ASN A 1 412 ? 46.932 3.657 -55.820 1.00 93.88 412 ASN A O 1
ATOM 3193 N N . THR A 1 413 ? 46.170 3.315 -53.750 1.00 92.75 413 THR A N 1
ATOM 3194 C CA . THR A 1 413 ? 45.112 4.331 -53.739 1.00 92.75 413 THR A CA 1
ATOM 3195 C C . THR A 1 413 ? 45.202 5.153 -52.452 1.00 92.75 413 THR A C 1
ATOM 3197 O O . THR A 1 413 ? 45.878 4.762 -51.499 1.00 92.75 413 THR A O 1
ATOM 3200 N N . ASP A 1 414 ? 44.536 6.305 -52.411 1.00 91.56 414 ASP A N 1
ATOM 3201 C CA . ASP A 1 414 ? 44.427 7.129 -51.203 1.00 91.56 414 ASP A CA 1
ATOM 3202 C C . ASP A 1 414 ? 43.051 6.917 -50.569 1.00 91.56 414 ASP A C 1
ATOM 3204 O O . ASP A 1 414 ? 42.059 7.457 -51.053 1.00 91.56 414 ASP A O 1
ATOM 3208 N N . LEU A 1 415 ? 42.989 6.140 -49.482 1.00 89.31 415 LEU A N 1
ATOM 3209 C CA . LEU A 1 415 ? 41.738 5.775 -48.801 1.00 89.31 415 LEU A CA 1
ATOM 3210 C C . LEU A 1 415 ? 40.920 6.981 -48.306 1.00 89.31 415 LEU A C 1
ATOM 3212 O O . LEU A 1 415 ? 39.720 6.834 -48.083 1.00 89.31 415 LEU A O 1
ATOM 3216 N N . ALA A 1 416 ? 41.533 8.162 -48.153 1.00 88.69 416 ALA A N 1
ATOM 3217 C CA . ALA A 1 416 ? 40.822 9.382 -47.774 1.00 88.69 416 ALA A CA 1
ATOM 3218 C C . ALA A 1 416 ? 40.017 9.998 -48.932 1.00 88.69 416 ALA A C 1
ATOM 3220 O O . ALA A 1 416 ? 39.191 10.886 -48.709 1.00 88.69 416 ALA A O 1
ATOM 3221 N N . ARG A 1 417 ? 40.260 9.561 -50.173 1.00 88.94 417 ARG A N 1
ATOM 3222 C CA . ARG A 1 417 ? 39.568 10.056 -51.363 1.00 88.94 417 ARG A CA 1
ATOM 3223 C C . ARG A 1 417 ? 38.394 9.145 -51.730 1.00 88.94 417 ARG A C 1
ATOM 3225 O O . ARG A 1 417 ? 38.571 7.931 -51.784 1.00 88.94 417 ARG A O 1
ATOM 3232 N N . PRO A 1 418 ? 37.215 9.713 -52.034 1.00 89.81 418 PRO A N 1
ATOM 3233 C CA . PRO A 1 418 ? 36.080 8.926 -52.496 1.00 89.81 418 PRO A CA 1
ATOM 3234 C C . PRO A 1 418 ? 36.310 8.386 -53.915 1.00 89.81 418 PRO A C 1
ATOM 3236 O O . PRO A 1 418 ? 37.024 8.991 -54.728 1.00 89.81 418 PRO A O 1
ATOM 3239 N N . GLY A 1 419 ? 35.658 7.265 -54.227 1.00 89.00 419 GLY A N 1
ATOM 3240 C CA . GLY A 1 419 ? 35.663 6.668 -55.564 1.00 89.00 419 GLY A CA 1
ATOM 3241 C C . GLY A 1 419 ? 36.974 5.978 -55.956 1.00 89.00 419 GLY A C 1
ATOM 3242 O O . GLY A 1 419 ? 37.373 6.039 -57.121 1.00 89.00 419 GLY A O 1
ATOM 3243 N N . ASN A 1 420 ? 37.665 5.344 -55.003 1.00 92.94 420 ASN A N 1
ATOM 3244 C CA . ASN A 1 420 ? 38.892 4.580 -55.269 1.00 92.94 420 ASN A CA 1
ATOM 3245 C C . ASN A 1 420 ? 38.655 3.288 -56.056 1.00 92.94 420 ASN A C 1
ATOM 3247 O O . ASN A 1 420 ? 39.535 2.868 -56.807 1.00 92.94 420 ASN A O 1
ATOM 3251 N N . CYS A 1 421 ? 37.488 2.669 -55.898 1.00 94.19 421 CYS A N 1
ATOM 3252 C CA . CYS A 1 421 ? 37.082 1.457 -56.595 1.00 94.19 421 CYS A CA 1
ATOM 3253 C C . CYS A 1 421 ? 35.599 1.514 -56.971 1.00 94.19 421 CYS A C 1
ATOM 3255 O O . CYS A 1 421 ? 34.828 2.276 -56.388 1.00 94.19 421 CYS A O 1
ATOM 3257 N N . ASP A 1 422 ? 35.215 0.708 -57.955 1.00 94.38 422 ASP A N 1
ATOM 3258 C CA . ASP A 1 422 ? 33.823 0.488 -58.328 1.00 94.38 422 ASP A CA 1
ATOM 3259 C C . ASP A 1 422 ? 33.074 -0.249 -57.195 1.00 94.38 422 ASP A C 1
ATOM 3261 O O . ASP A 1 422 ? 33.531 -1.320 -56.778 1.00 94.38 422 ASP A O 1
ATOM 3265 N N . PRO A 1 423 ? 31.935 0.277 -56.708 1.00 91.25 423 PRO A N 1
ATOM 3266 C CA . PRO A 1 423 ? 31.221 -0.273 -55.554 1.00 91.25 423 PRO A CA 1
ATOM 3267 C C . PRO A 1 423 ? 30.522 -1.613 -55.827 1.00 91.25 423 PRO A C 1
ATOM 3269 O O . PRO A 1 423 ? 30.067 -2.253 -54.885 1.00 91.25 423 PRO A O 1
ATOM 3272 N N . HIS A 1 424 ? 30.438 -2.077 -57.076 1.00 90.31 424 HIS A N 1
ATOM 3273 C CA . HIS A 1 424 ? 29.857 -3.378 -57.413 1.00 90.31 424 HIS A CA 1
ATOM 3274 C C . HIS A 1 424 ? 30.916 -4.395 -57.828 1.00 90.31 424 HIS A C 1
ATOM 3276 O O . HIS A 1 424 ? 30.827 -5.562 -57.451 1.00 90.31 424 HIS A O 1
ATOM 3282 N N . THR A 1 425 ? 31.919 -3.978 -58.604 1.00 92.62 425 THR A N 1
ATOM 3283 C CA . THR A 1 425 ? 32.923 -4.902 -59.152 1.00 92.62 425 THR A CA 1
ATOM 3284 C C . THR A 1 425 ? 34.232 -4.927 -58.368 1.00 92.62 425 THR A C 1
ATOM 3286 O O . THR A 1 425 ? 35.067 -5.784 -58.646 1.00 92.62 425 THR A O 1
ATOM 3289 N N . GLY A 1 426 ? 34.474 -3.964 -57.473 1.00 93.56 426 GLY A N 1
ATOM 3290 C CA . GLY A 1 426 ? 35.725 -3.843 -56.713 1.00 93.56 426 GLY A CA 1
ATOM 3291 C C . GLY A 1 426 ? 36.933 -3.413 -57.544 1.00 93.56 426 GLY A C 1
ATOM 3292 O O . GLY A 1 426 ? 38.063 -3.435 -57.056 1.00 93.56 426 GLY A O 1
ATOM 3293 N N . ARG A 1 427 ? 36.716 -3.015 -58.805 1.00 95.31 427 ARG A N 1
ATOM 3294 C CA . ARG A 1 427 ? 37.788 -2.596 -59.714 1.00 95.31 427 ARG A CA 1
ATOM 3295 C C . ARG A 1 427 ? 38.310 -1.235 -59.286 1.00 95.31 427 ARG A C 1
ATOM 3297 O O . ARG A 1 427 ? 37.535 -0.291 -59.198 1.00 95.31 427 ARG A O 1
ATOM 3304 N N . CYS A 1 428 ? 39.614 -1.107 -59.104 1.00 95.44 428 CYS A N 1
ATOM 3305 C CA . CYS A 1 428 ? 40.244 0.148 -58.720 1.00 95.44 428 CYS A CA 1
ATOM 3306 C C . CYS A 1 428 ? 40.205 1.170 -59.867 1.00 95.44 428 CYS A C 1
ATOM 3308 O O . CYS A 1 428 ? 40.489 0.849 -61.022 1.00 95.44 428 CYS A O 1
ATOM 3310 N N . LEU A 1 429 ? 39.819 2.405 -59.543 1.00 94.50 429 LEU A N 1
ATOM 3311 C CA . LEU A 1 429 ? 39.573 3.493 -60.495 1.00 94.50 429 LEU A CA 1
ATOM 3312 C C . LEU A 1 429 ? 40.578 4.645 -60.352 1.00 94.50 429 LEU A C 1
ATOM 3314 O O . LEU A 1 429 ? 40.759 5.416 -61.292 1.00 94.50 429 LEU A O 1
ATOM 3318 N N . GLN A 1 430 ? 41.240 4.772 -59.196 1.00 93.19 430 GLN A N 1
ATOM 3319 C CA . GLN A 1 430 ? 42.157 5.880 -58.890 1.00 93.19 430 GLN A CA 1
ATOM 3320 C C . GLN A 1 430 ? 43.567 5.397 -58.514 1.00 93.19 430 GLN A C 1
ATOM 3322 O O . GLN A 1 430 ? 44.099 5.757 -57.466 1.00 93.19 430 GLN A O 1
ATOM 3327 N N . CYS A 1 431 ? 44.190 4.593 -59.379 1.00 94.25 431 CYS A N 1
ATOM 3328 C CA . CYS A 1 431 ? 45.545 4.085 -59.153 1.00 94.25 431 CYS A CA 1
ATOM 3329 C C . CYS A 1 431 ? 46.607 5.209 -59.137 1.00 94.25 431 CYS A C 1
ATOM 3331 O O . CYS A 1 431 ? 46.806 5.950 -60.114 1.00 94.25 431 CYS A O 1
ATOM 3333 N N . LEU A 1 432 ? 47.305 5.315 -58.006 1.00 93.88 432 LEU A N 1
ATOM 3334 C CA . LEU A 1 432 ? 48.438 6.202 -57.743 1.00 93.88 432 LEU A CA 1
ATOM 3335 C C . LEU A 1 432 ? 49.769 5.520 -58.100 1.00 93.88 432 LEU A C 1
ATOM 3337 O O . LEU A 1 432 ? 49.803 4.365 -58.518 1.00 93.88 432 LEU A O 1
ATOM 3341 N N . TYR A 1 433 ? 50.880 6.244 -57.943 1.00 94.62 433 TYR A N 1
ATOM 3342 C CA . TYR A 1 433 ? 52.248 5.722 -58.125 1.00 94.62 433 TYR A CA 1
ATOM 3343 C C . TYR A 1 433 ? 52.523 5.126 -59.513 1.00 94.62 433 TYR A C 1
ATOM 3345 O O . TYR A 1 433 ? 53.251 4.146 -59.638 1.00 94.62 433 TYR A O 1
ATOM 3353 N N . ASP A 1 434 ? 51.899 5.700 -60.544 1.00 95.00 434 ASP A N 1
ATOM 3354 C CA . ASP A 1 434 ? 52.003 5.240 -61.931 1.00 95.00 434 ASP A CA 1
ATOM 3355 C C . ASP A 1 434 ? 51.683 3.750 -62.111 1.00 95.00 434 ASP A C 1
ATOM 3357 O O . ASP A 1 434 ? 52.267 3.061 -62.945 1.00 95.00 434 ASP A O 1
ATOM 3361 N N . THR A 1 435 ? 50.704 3.269 -61.338 1.00 94.75 435 THR A N 1
ATOM 3362 C CA . THR A 1 435 ? 50.165 1.907 -61.417 1.00 94.75 435 THR A CA 1
ATOM 3363 C C . THR A 1 435 ? 48.822 1.845 -62.149 1.00 94.75 435 THR A C 1
ATOM 3365 O O . THR A 1 435 ? 48.119 2.847 -62.280 1.00 94.75 435 THR A O 1
ATOM 3368 N N . ASP A 1 436 ? 48.481 0.672 -62.664 1.00 93.06 436 ASP A N 1
ATOM 3369 C CA . ASP A 1 436 ? 47.287 0.356 -63.444 1.00 93.06 436 ASP A CA 1
ATOM 3370 C C . ASP A 1 436 ? 46.903 -1.118 -63.231 1.00 93.06 436 ASP A C 1
ATOM 3372 O O . ASP A 1 436 ? 47.608 -1.870 -62.555 1.00 93.06 436 ASP A O 1
ATOM 3376 N N . GLY A 1 437 ? 45.789 -1.542 -63.817 1.00 91.62 437 GLY A N 1
ATOM 3377 C CA . GLY A 1 437 ? 45.205 -2.866 -63.623 1.00 91.62 437 GLY A CA 1
ATOM 3378 C C . GLY A 1 437 ? 43.987 -2.834 -62.694 1.00 91.62 437 GLY A C 1
ATOM 3379 O O . GLY A 1 437 ? 43.721 -1.822 -62.041 1.00 91.62 437 GLY A O 1
ATOM 3380 N N . PRO A 1 438 ? 43.191 -3.916 -62.655 1.00 93.44 438 PRO A N 1
ATOM 3381 C CA . PRO A 1 438 ? 41.962 -3.968 -61.865 1.00 93.44 438 PRO A CA 1
ATOM 3382 C C . PRO A 1 438 ? 42.188 -3.815 -60.353 1.00 93.44 438 PRO A C 1
ATOM 3384 O O . PRO A 1 438 ? 41.264 -3.397 -59.657 1.00 93.44 438 PRO A O 1
ATOM 3387 N N . HIS A 1 439 ? 43.401 -4.087 -59.874 1.00 95.31 439 HIS A N 1
ATOM 3388 C CA . HIS A 1 439 ? 43.846 -3.963 -58.489 1.00 95.31 439 HIS A CA 1
ATOM 3389 C C . HIS A 1 439 ? 45.054 -3.020 -58.340 1.00 95.31 439 HIS A C 1
ATOM 3391 O O . HIS A 1 439 ? 45.727 -3.050 -57.308 1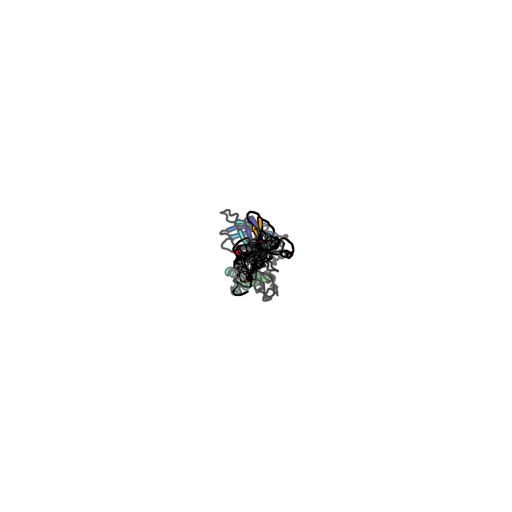.00 95.31 439 HIS A O 1
ATOM 3397 N N . CYS A 1 440 ? 45.359 -2.193 -59.347 1.00 94.69 440 CYS A N 1
ATOM 3398 C CA . CYS A 1 440 ? 46.575 -1.369 -59.391 1.00 94.69 440 CYS A CA 1
ATOM 3399 C C . CYS A 1 440 ? 47.874 -2.196 -59.227 1.00 94.69 440 CYS A C 1
ATOM 3401 O O . CYS A 1 440 ? 48.814 -1.789 -58.538 1.00 94.69 440 CYS A O 1
ATOM 3403 N N . GLU A 1 441 ? 47.896 -3.402 -59.797 1.00 93.75 441 GLU A N 1
ATOM 3404 C CA . GLU A 1 441 ? 48.948 -4.414 -59.653 1.00 93.75 441 GLU A CA 1
ATOM 3405 C C . GLU A 1 441 ? 50.023 -4.371 -60.755 1.00 93.75 441 GLU A C 1
ATOM 3407 O O . GLU A 1 441 ? 51.008 -5.114 -60.703 1.00 93.75 441 GLU A O 1
ATOM 3412 N N . HIS A 1 442 ? 49.843 -3.522 -61.764 1.00 94.12 442 HIS A N 1
ATOM 3413 C CA . HIS A 1 442 ? 50.757 -3.353 -62.890 1.00 94.12 442 HIS A CA 1
ATOM 3414 C C . HIS A 1 442 ? 51.246 -1.908 -62.970 1.00 94.12 442 HIS A C 1
ATOM 3416 O O . HIS A 1 442 ? 50.610 -1.007 -62.439 1.00 94.12 442 HIS A O 1
ATOM 3422 N N . CYS A 1 443 ? 52.381 -1.655 -63.621 1.00 94.69 443 CYS A N 1
ATOM 3423 C CA . CYS A 1 443 ? 52.758 -0.284 -63.961 1.00 94.69 443 CYS A CA 1
ATOM 3424 C C . CYS A 1 443 ? 51.909 0.206 -65.143 1.00 94.69 443 CYS A C 1
ATOM 3426 O O . CYS A 1 443 ? 51.571 -0.581 -66.032 1.00 94.69 443 CYS A O 1
ATOM 3428 N N . LYS A 1 444 ? 51.562 1.499 -65.151 1.00 94.81 444 LYS A N 1
ATOM 3429 C CA . LYS A 1 444 ? 50.849 2.146 -66.261 1.00 94.81 444 LYS A CA 1
ATOM 3430 C C . LYS A 1 444 ? 51.596 1.921 -67.580 1.00 94.81 444 LYS A C 1
ATOM 3432 O O . LYS A 1 444 ? 52.826 1.841 -67.574 1.00 94.81 444 LYS A O 1
ATOM 3437 N N . PRO A 1 445 ? 50.893 1.879 -68.726 1.00 92.94 445 PRO A N 1
ATOM 3438 C CA . PRO A 1 445 ? 51.540 1.846 -70.034 1.00 92.94 445 PRO A CA 1
ATOM 3439 C C . PRO A 1 445 ? 52.631 2.924 -70.163 1.00 92.94 445 PRO A C 1
ATOM 3441 O O . PRO A 1 445 ? 52.365 4.101 -69.928 1.00 92.94 445 PRO A O 1
ATOM 3444 N N . GLY A 1 446 ? 53.853 2.515 -70.526 1.00 91.50 446 GLY A N 1
ATOM 3445 C CA . GLY A 1 446 ? 55.029 3.398 -70.600 1.00 91.50 446 GLY A CA 1
ATOM 3446 C C . GLY A 1 446 ? 55.921 3.400 -69.351 1.00 91.50 446 GLY A C 1
ATOM 3447 O O . GLY A 1 446 ? 56.999 3.990 -69.384 1.00 91.50 446 GLY A O 1
ATOM 3448 N N . PHE A 1 447 ? 55.516 2.709 -68.283 1.00 95.19 447 PHE A N 1
ATOM 3449 C CA . PHE A 1 447 ? 56.277 2.555 -67.045 1.00 95.19 447 PHE A CA 1
ATOM 3450 C C . PHE A 1 447 ? 56.632 1.084 -66.798 1.00 95.19 447 PHE A C 1
ATOM 3452 O O . PHE A 1 447 ? 55.892 0.178 -67.184 1.00 95.19 447 PHE A O 1
ATOM 3459 N N . TYR A 1 448 ? 57.742 0.841 -66.101 1.00 94.31 448 TYR A N 1
ATOM 3460 C CA . TYR A 1 448 ? 58.178 -0.491 -65.685 1.00 94.31 448 TYR A CA 1
ATOM 3461 C C . TYR A 1 448 ? 58.700 -0.508 -64.246 1.00 94.31 448 TYR A C 1
ATOM 3463 O O . TYR A 1 448 ? 59.154 0.512 -63.719 1.00 94.31 448 TYR A O 1
ATOM 3471 N N . GLY A 1 449 ? 58.653 -1.682 -63.619 1.00 93.25 449 GLY A N 1
ATOM 3472 C CA . GLY A 1 449 ? 59.139 -1.911 -62.261 1.00 93.25 449 GLY A CA 1
ATOM 3473 C C . GLY A 1 449 ? 58.246 -2.886 -61.502 1.00 93.25 449 GLY A C 1
ATOM 3474 O O . GLY A 1 449 ? 57.610 -3.759 -62.092 1.00 93.25 449 GLY A O 1
ATOM 3475 N N . ASP A 1 450 ? 58.192 -2.728 -60.182 1.00 92.81 450 ASP A N 1
ATOM 3476 C CA . ASP A 1 450 ? 57.273 -3.457 -59.311 1.00 92.81 450 ASP A CA 1
ATOM 3477 C C . ASP A 1 450 ? 56.223 -2.497 -58.730 1.00 92.81 450 ASP A C 1
ATOM 3479 O O . ASP A 1 450 ? 56.521 -1.661 -57.865 1.00 92.81 450 ASP A O 1
ATOM 3483 N N . ALA A 1 451 ? 54.987 -2.631 -59.218 1.00 92.19 451 ALA A N 1
ATOM 3484 C CA . ALA A 1 451 ? 53.828 -1.853 -58.788 1.00 92.19 451 ALA A CA 1
ATOM 3485 C C . ALA A 1 451 ? 53.450 -2.109 -57.320 1.00 92.19 451 ALA A C 1
ATOM 3487 O O . ALA A 1 451 ? 52.996 -1.189 -56.642 1.00 92.19 451 ALA A O 1
ATOM 3488 N N . LEU A 1 452 ? 53.694 -3.312 -56.791 1.00 91.56 452 LEU A N 1
ATOM 3489 C CA . LEU A 1 452 ? 53.413 -3.644 -55.388 1.00 91.56 452 LEU A CA 1
ATOM 3490 C C . LEU A 1 452 ? 54.417 -2.976 -54.440 1.00 91.56 452 LEU A C 1
ATOM 3492 O O . LEU A 1 452 ? 54.103 -2.695 -53.286 1.00 91.56 452 LEU A O 1
ATOM 3496 N N . GLN A 1 453 ? 55.622 -2.690 -54.940 1.00 93.19 453 GLN A N 1
ATOM 3497 C CA . GLN A 1 453 ? 56.660 -1.947 -54.222 1.00 93.19 453 GLN A CA 1
ATOM 3498 C C . GLN A 1 453 ? 56.677 -0.448 -54.556 1.00 93.19 453 GLN A C 1
ATOM 3500 O O . GLN A 1 453 ? 57.516 0.276 -54.019 1.00 93.19 453 GLN A O 1
ATOM 3505 N N . ARG A 1 454 ? 55.762 0.032 -55.414 1.00 93.62 454 ARG A N 1
ATOM 3506 C CA . ARG A 1 454 ? 55.672 1.433 -55.873 1.00 93.62 454 ARG A CA 1
ATOM 3507 C C . ARG A 1 454 ? 56.957 1.932 -56.545 1.00 93.62 454 ARG A C 1
ATOM 3509 O O . ARG A 1 454 ? 57.399 3.055 -56.318 1.00 93.62 454 ARG A O 1
ATOM 3516 N N . THR A 1 455 ? 57.564 1.079 -57.367 1.00 94.19 455 THR A N 1
ATOM 3517 C CA . THR A 1 455 ? 58.822 1.368 -58.083 1.00 94.19 455 THR A CA 1
ATOM 3518 C C . THR A 1 455 ? 58.624 1.581 -59.584 1.00 94.19 455 THR A C 1
ATOM 3520 O O . THR A 1 455 ? 59.585 1.504 -60.345 1.00 94.19 455 THR A O 1
ATOM 3523 N N . CYS A 1 456 ? 57.391 1.845 -60.025 1.00 94.94 456 CYS A N 1
ATOM 3524 C CA . CYS A 1 456 ? 57.097 2.126 -61.426 1.00 94.94 456 CYS A CA 1
ATOM 3525 C C . CYS A 1 456 ? 57.833 3.390 -61.879 1.00 94.94 456 CYS A C 1
ATOM 3527 O O . CYS A 1 456 ? 57.649 4.473 -61.327 1.00 94.94 456 CYS A O 1
ATOM 3529 N N . THR A 1 457 ? 58.686 3.234 -62.885 1.00 93.88 457 THR A N 1
ATOM 3530 C CA . THR A 1 457 ? 59.484 4.312 -63.474 1.00 93.88 457 THR A CA 1
ATOM 3531 C C . THR A 1 457 ? 59.279 4.348 -64.975 1.00 93.88 457 THR A C 1
ATOM 3533 O O . THR A 1 457 ? 59.013 3.316 -65.586 1.00 93.88 457 THR A O 1
ATOM 3536 N N . ASP A 1 458 ? 59.384 5.534 -65.566 1.00 93.81 458 ASP A N 1
ATOM 3537 C CA . ASP A 1 458 ? 59.247 5.716 -67.010 1.00 93.81 458 ASP A CA 1
ATOM 3538 C C . ASP A 1 458 ? 60.291 4.868 -67.759 1.00 93.81 458 ASP A C 1
ATOM 3540 O O . ASP A 1 458 ? 61.458 4.784 -67.357 1.00 93.81 458 ASP A O 1
ATOM 3544 N N . CYS A 1 459 ? 59.867 4.198 -68.829 1.00 92.50 459 CYS A N 1
ATOM 3545 C CA . CYS A 1 459 ? 60.739 3.340 -69.622 1.00 92.50 459 CYS A CA 1
ATOM 3546 C C . CYS A 1 459 ? 61.807 4.107 -70.404 1.00 92.50 459 CYS A C 1
ATOM 3548 O O . CYS A 1 459 ? 62.810 3.504 -70.771 1.00 92.50 459 CYS A O 1
ATOM 3550 N N . PHE A 1 460 ? 61.615 5.405 -70.660 1.00 93.75 460 PHE A N 1
ATOM 3551 C CA . PHE A 1 460 ? 62.517 6.253 -71.441 1.00 93.75 460 PHE A CA 1
ATOM 3552 C C . PHE A 1 460 ? 62.867 5.680 -72.827 1.00 93.75 460 PHE A C 1
ATOM 3554 O O . PHE A 1 460 ? 64.002 5.798 -73.292 1.00 93.75 460 PHE A O 1
ATOM 3561 N N . CYS A 1 461 ? 61.895 5.057 -73.500 1.00 92.75 461 CYS A N 1
ATOM 3562 C CA . CYS A 1 461 ? 62.083 4.507 -74.841 1.00 92.75 461 CYS A CA 1
ATOM 3563 C C . CYS A 1 461 ? 62.525 5.590 -75.834 1.00 92.75 461 CYS A C 1
ATOM 3565 O O . CYS A 1 461 ? 61.888 6.641 -75.952 1.00 92.75 461 CYS A O 1
ATOM 3567 N N . ASN A 1 462 ? 63.602 5.336 -76.579 1.00 92.31 462 ASN A N 1
ATOM 3568 C CA . ASN A 1 462 ? 64.091 6.252 -77.597 1.00 92.31 462 ASN A CA 1
ATOM 3569 C C . ASN A 1 462 ? 63.103 6.291 -78.769 1.00 92.31 462 ASN A C 1
ATOM 3571 O O . ASN A 1 462 ? 62.893 5.295 -79.464 1.00 92.31 462 ASN A O 1
ATOM 3575 N N . VAL A 1 463 ? 62.529 7.470 -79.009 1.00 89.81 463 VAL A N 1
ATOM 3576 C CA . VAL A 1 463 ? 61.501 7.705 -80.034 1.00 89.81 463 VAL A CA 1
ATOM 3577 C C . VAL A 1 463 ? 61.954 7.385 -81.462 1.00 89.81 463 VAL A C 1
ATOM 3579 O O . VAL A 1 463 ? 61.106 7.179 -82.320 1.00 89.81 463 VAL A O 1
ATOM 3582 N N . LEU A 1 464 ? 63.265 7.351 -81.732 1.00 90.50 464 LEU A N 1
ATOM 3583 C CA . LEU A 1 464 ? 63.811 7.047 -83.061 1.00 90.50 464 LEU A CA 1
ATOM 3584 C C . LEU A 1 464 ? 64.019 5.545 -83.298 1.00 90.50 464 LEU A C 1
ATOM 3586 O O . LEU A 1 464 ? 64.009 5.110 -84.444 1.00 90.50 464 LEU A O 1
ATOM 3590 N N . GLY A 1 465 ? 64.222 4.765 -82.234 1.00 91.50 465 GLY A N 1
ATOM 3591 C CA . GLY A 1 465 ? 64.513 3.331 -82.319 1.00 91.50 465 GLY A CA 1
ATOM 3592 C C . GLY A 1 465 ? 63.373 2.417 -81.868 1.00 91.50 465 GLY A C 1
ATOM 3593 O O . GLY A 1 465 ? 63.509 1.201 -81.965 1.00 91.50 465 GLY A O 1
ATOM 3594 N N . THR A 1 466 ? 62.261 2.973 -81.382 1.00 93.06 466 THR A N 1
ATOM 3595 C CA . THR A 1 466 ? 61.122 2.218 -80.831 1.00 93.06 466 THR A CA 1
ATOM 3596 C C . THR A 1 466 ? 59.968 2.143 -81.830 1.00 93.06 466 THR A C 1
ATOM 3598 O O . THR A 1 466 ? 59.536 3.163 -82.367 1.00 93.06 466 THR A O 1
ATOM 3601 N N . ASP A 1 467 ? 59.417 0.949 -82.040 1.00 92.25 467 ASP A N 1
ATOM 3602 C CA . ASP A 1 467 ? 58.189 0.739 -82.802 1.00 92.25 467 ASP A CA 1
ATOM 3603 C C . ASP A 1 467 ? 56.972 1.112 -81.946 1.00 92.25 467 ASP A C 1
ATOM 3605 O O . ASP A 1 467 ? 56.454 0.318 -81.161 1.00 92.25 467 ASP A O 1
ATOM 3609 N N . VAL A 1 468 ? 56.485 2.340 -82.118 1.00 85.44 468 VAL A N 1
ATOM 3610 C CA . VAL A 1 468 ? 55.308 2.852 -81.398 1.00 85.44 468 VAL A CA 1
ATOM 3611 C C . VAL A 1 468 ? 54.020 2.072 -81.693 1.00 85.44 468 VAL A C 1
ATOM 3613 O O . VAL A 1 468 ? 53.074 2.148 -80.910 1.00 85.44 468 VAL A O 1
ATOM 3616 N N . SER A 1 469 ? 53.954 1.334 -82.807 1.00 87.94 469 SER A N 1
ATOM 3617 C CA . SER A 1 469 ? 52.772 0.551 -83.186 1.00 87.94 469 SER A CA 1
ATOM 3618 C C . SER A 1 469 ? 52.706 -0.809 -82.488 1.00 87.94 469 SER A C 1
ATOM 3620 O O . SER A 1 469 ? 51.618 -1.367 -82.336 1.00 87.94 469 SER A O 1
ATOM 3622 N N . ALA A 1 470 ? 53.846 -1.304 -81.998 1.00 89.44 470 ALA A N 1
ATOM 3623 C CA . ALA A 1 470 ? 53.956 -2.560 -81.264 1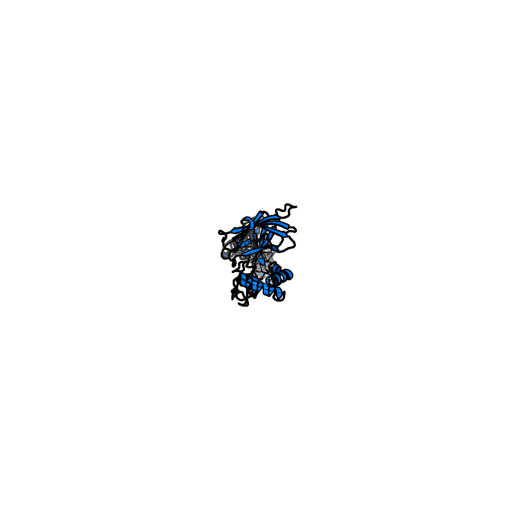.00 89.44 470 ALA A CA 1
ATOM 3624 C C . ALA A 1 470 ? 53.465 -2.466 -79.803 1.00 89.44 470 ALA A C 1
ATOM 3626 O O . ALA A 1 470 ? 53.287 -3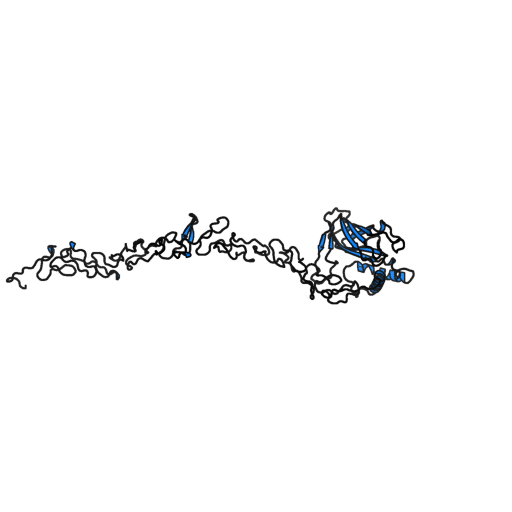.494 -79.150 1.00 89.44 470 ALA A O 1
ATOM 3627 N N . GLY A 1 471 ? 53.193 -1.254 -79.306 1.00 89.00 471 GLY A N 1
ATOM 3628 C CA . GLY A 1 471 ? 52.640 -1.002 -77.974 1.00 89.00 471 GLY A CA 1
ATOM 3629 C C . GLY A 1 471 ? 53.648 -0.398 -76.986 1.00 89.00 471 GLY A C 1
ATOM 3630 O O . GLY A 1 471 ? 54.719 0.058 -77.382 1.00 89.00 471 GLY A O 1
ATOM 3631 N N . PRO A 1 472 ? 53.293 -0.320 -75.691 1.00 90.81 472 PRO A N 1
ATOM 3632 C CA . PRO A 1 472 ? 54.185 0.192 -74.654 1.00 90.81 472 PRO A CA 1
ATOM 3633 C C . PRO A 1 472 ? 55.343 -0.780 -74.364 1.00 90.81 472 PRO A C 1
ATOM 3635 O O . PRO A 1 472 ? 55.301 -1.952 -74.733 1.00 90.81 472 PRO A O 1
ATOM 3638 N N . CYS A 1 473 ? 56.365 -0.297 -73.656 1.00 91.94 473 CYS A N 1
ATOM 3639 C CA . CYS A 1 473 ? 57.420 -1.147 -73.102 1.00 91.94 473 CYS A CA 1
ATOM 3640 C C . CYS A 1 473 ? 56.868 -2.241 -72.171 1.00 91.94 473 CYS A C 1
ATOM 3642 O O . CYS A 1 473 ? 55.787 -2.117 -71.589 1.00 91.94 473 CYS A O 1
ATOM 3644 N N . ASP A 1 474 ? 57.654 -3.299 -71.981 1.00 92.31 474 ASP A N 1
ATOM 3645 C CA . ASP A 1 474 ? 57.343 -4.352 -71.021 1.00 92.31 474 ASP A CA 1
ATOM 3646 C C . ASP A 1 474 ? 57.322 -3.806 -69.579 1.00 92.31 474 ASP A C 1
ATOM 3648 O O . ASP A 1 474 ? 58.322 -3.305 -69.065 1.00 92.31 474 ASP A O 1
ATOM 3652 N N . HIS A 1 475 ? 56.178 -3.952 -68.907 1.00 89.44 475 HIS A N 1
ATOM 3653 C CA . HIS A 1 475 ? 55.903 -3.380 -67.584 1.00 89.44 475 HIS A CA 1
ATOM 3654 C C . HIS A 1 475 ? 56.770 -3.933 -66.433 1.00 89.44 475 HIS A C 1
ATOM 3656 O O . HIS A 1 475 ? 56.734 -3.382 -65.334 1.00 89.44 475 HIS A O 1
ATOM 3662 N N . ARG A 1 476 ? 57.544 -5.012 -66.634 1.00 88.81 476 ARG A N 1
ATOM 3663 C CA . ARG A 1 476 ? 58.443 -5.580 -65.606 1.00 88.81 476 ARG A CA 1
ATOM 3664 C C . ARG A 1 476 ? 59.906 -5.285 -65.899 1.00 88.81 476 ARG A C 1
ATOM 3666 O O . ARG A 1 476 ? 60.661 -4.921 -65.004 1.00 88.81 476 ARG A O 1
ATOM 3673 N N . THR A 1 477 ? 60.316 -5.476 -67.145 1.00 91.62 477 THR A N 1
ATOM 3674 C CA . THR A 1 477 ? 61.716 -5.391 -67.583 1.00 91.62 477 THR A CA 1
ATOM 3675 C C . THR A 1 477 ? 62.088 -4.008 -68.110 1.00 91.62 477 THR A C 1
ATOM 3677 O O . THR A 1 477 ? 63.267 -3.652 -68.122 1.00 91.62 477 THR A O 1
ATOM 3680 N N . GLY A 1 478 ? 61.098 -3.219 -68.536 1.00 92.56 478 GLY A N 1
ATOM 3681 C CA . GLY A 1 478 ? 61.293 -1.931 -69.195 1.00 92.56 478 GLY A CA 1
ATOM 3682 C C . GLY A 1 478 ? 61.789 -2.048 -70.627 1.00 92.56 478 GLY A C 1
ATOM 3683 O O . GLY A 1 478 ? 62.206 -1.043 -71.192 1.00 92.56 478 GLY A O 1
ATOM 3684 N N . GLN A 1 479 ? 61.788 -3.251 -71.213 1.00 94.56 479 GLN A N 1
ATOM 3685 C CA . GLN A 1 479 ? 62.213 -3.448 -72.593 1.00 94.56 479 GLN A CA 1
ATOM 3686 C C . GLN A 1 479 ? 61.239 -2.748 -73.540 1.00 94.56 479 GLN A C 1
ATOM 3688 O O . GLN A 1 479 ? 60.064 -3.110 -73.625 1.00 94.56 479 GLN A O 1
ATOM 3693 N N . CYS A 1 480 ? 61.740 -1.750 -74.258 1.00 94.44 480 CYS A N 1
ATOM 3694 C CA . CYS A 1 480 ? 61.006 -1.070 -75.310 1.00 94.44 480 CYS A CA 1
ATOM 3695 C C . CYS A 1 480 ? 60.917 -1.969 -76.559 1.00 94.44 480 CYS A C 1
ATOM 3697 O O . CYS A 1 480 ? 61.850 -2.737 -76.829 1.00 94.44 480 CYS A O 1
ATOM 3699 N N . PRO A 1 481 ? 59.813 -1.911 -77.322 1.00 94.31 481 PRO A N 1
ATOM 3700 C CA . PRO A 1 481 ? 59.696 -2.649 -78.573 1.00 94.31 481 PRO A CA 1
ATOM 3701 C C . PRO A 1 481 ? 60.587 -2.004 -79.638 1.00 94.31 481 PRO A C 1
ATOM 3703 O O . PRO A 1 481 ? 60.231 -0.987 -80.226 1.00 94.31 481 PRO A O 1
ATOM 3706 N N . CYS A 1 482 ? 61.776 -2.559 -79.857 1.00 94.31 482 CYS A N 1
ATOM 3707 C CA . CYS A 1 482 ? 62.740 -1.976 -80.784 1.00 94.31 482 CYS A CA 1
ATOM 3708 C C . CYS A 1 482 ? 62.368 -2.242 -82.247 1.00 94.31 482 CYS A C 1
ATOM 3710 O O . CYS A 1 482 ? 61.884 -3.320 -82.596 1.00 94.31 482 CYS A O 1
ATOM 3712 N N . LEU A 1 483 ? 62.621 -1.250 -83.103 1.00 93.00 483 LEU A N 1
ATOM 3713 C CA . LEU A 1 483 ? 62.552 -1.377 -84.558 1.00 93.00 483 LEU A CA 1
ATOM 3714 C C . LEU A 1 483 ? 63.594 -2.398 -85.062 1.00 93.00 483 LEU A C 1
ATOM 3716 O O . LEU A 1 483 ? 64.548 -2.710 -84.345 1.00 93.00 483 LEU A O 1
ATOM 3720 N N . PRO A 1 484 ? 63.452 -2.924 -86.293 1.00 93.12 484 PRO A N 1
ATOM 3721 C CA . PRO A 1 484 ? 64.380 -3.917 -86.829 1.00 93.12 484 PRO A CA 1
ATOM 3722 C C . PRO A 1 484 ? 65.857 -3.500 -86.701 1.00 93.12 484 PRO A C 1
ATOM 3724 O O . PRO A 1 484 ? 66.229 -2.375 -87.046 1.00 93.12 484 PRO A O 1
ATOM 3727 N N . ASN A 1 485 ? 66.690 -4.425 -86.211 1.00 92.31 485 ASN A N 1
ATOM 3728 C CA . ASN A 1 485 ? 68.137 -4.264 -85.991 1.00 92.31 485 ASN A CA 1
ATOM 3729 C C . ASN A 1 485 ? 68.532 -3.148 -84.994 1.00 92.31 485 ASN A C 1
ATOM 3731 O O . ASN A 1 485 ? 69.666 -2.666 -85.006 1.00 92.31 485 ASN A O 1
ATOM 3735 N N . VAL A 1 486 ? 67.606 -2.717 -84.131 1.00 94.06 486 VAL A N 1
ATOM 3736 C CA . VAL A 1 486 ? 67.867 -1.828 -82.988 1.00 94.06 486 VAL A CA 1
ATOM 3737 C C . VAL A 1 486 ? 67.890 -2.668 -81.710 1.00 94.06 486 VAL A C 1
ATOM 3739 O O . VAL A 1 486 ? 67.017 -3.509 -81.496 1.00 94.06 486 VAL A O 1
ATOM 3742 N N . ILE A 1 487 ? 68.879 -2.439 -80.848 1.00 91.81 487 ILE A N 1
ATOM 3743 C CA . ILE A 1 487 ? 69.100 -3.177 -79.601 1.00 91.81 487 ILE A CA 1
ATOM 3744 C C . ILE A 1 487 ? 69.121 -2.246 -78.382 1.00 91.81 487 ILE A C 1
ATOM 3746 O O . ILE A 1 487 ? 69.062 -1.018 -78.478 1.00 91.81 487 ILE A O 1
ATOM 3750 N N . GLY A 1 488 ? 69.206 -2.865 -77.204 1.00 91.44 488 GLY A N 1
ATOM 3751 C CA . GLY A 1 488 ? 69.204 -2.179 -75.918 1.00 91.44 488 GLY A CA 1
ATOM 3752 C C . GLY A 1 488 ? 67.799 -2.027 -75.339 1.00 91.44 488 GLY A C 1
ATOM 3753 O O . GLY A 1 488 ? 66.790 -2.063 -76.040 1.00 91.44 488 GLY A O 1
ATOM 3754 N N . ARG A 1 489 ? 67.724 -1.847 -74.018 1.00 93.00 489 ARG A N 1
ATOM 3755 C CA . ARG A 1 489 ? 66.441 -1.714 -73.312 1.00 93.00 489 ARG A CA 1
ATOM 3756 C C . ARG A 1 489 ? 65.644 -0.496 -73.780 1.00 93.00 489 ARG A C 1
ATOM 3758 O O . ARG A 1 489 ? 64.428 -0.570 -73.888 1.00 93.00 489 ARG A O 1
ATOM 3765 N N . LEU A 1 490 ? 66.351 0.600 -74.056 1.00 94.06 490 LEU A N 1
ATOM 3766 C CA . LEU A 1 490 ? 65.786 1.880 -74.487 1.00 94.06 490 LEU A CA 1
ATOM 3767 C C . LEU A 1 490 ? 65.657 1.991 -76.014 1.00 94.06 490 LEU A C 1
ATOM 3769 O O . LEU A 1 490 ? 65.208 3.027 -76.494 1.00 94.06 490 LEU A O 1
ATOM 3773 N N . CYS A 1 491 ? 66.069 0.969 -76.775 1.00 93.94 491 CYS A N 1
ATOM 3774 C CA . CYS A 1 491 ? 66.165 1.008 -78.237 1.00 93.94 491 CYS A CA 1
ATOM 3775 C C . CYS A 1 491 ? 66.988 2.199 -78.757 1.00 93.94 491 CYS A C 1
ATOM 3777 O O . CYS A 1 491 ? 66.560 2.944 -79.637 1.00 93.94 491 CYS A O 1
ATOM 3779 N N . ASP A 1 492 ? 68.156 2.432 -78.163 1.00 92.88 492 ASP A N 1
ATOM 3780 C CA . ASP A 1 492 ? 69.000 3.604 -78.403 1.00 92.88 492 ASP A CA 1
ATOM 3781 C C . ASP A 1 492 ? 70.249 3.318 -79.246 1.00 92.88 492 ASP A C 1
ATOM 3783 O O . ASP A 1 492 ? 70.954 4.252 -79.634 1.00 92.88 492 ASP A O 1
ATOM 3787 N N . SER A 1 493 ? 70.508 2.051 -79.559 1.00 92.81 493 SER A N 1
ATOM 3788 C CA . SER A 1 493 ? 71.710 1.600 -80.258 1.00 92.81 493 SER A CA 1
ATOM 3789 C C . SER A 1 493 ? 71.367 0.628 -81.384 1.00 92.81 493 SER A C 1
ATOM 3791 O O . SER A 1 493 ? 70.427 -0.154 -81.281 1.00 92.81 493 SER A O 1
ATOM 3793 N N . CYS A 1 494 ? 72.113 0.688 -82.488 1.00 90.56 494 CYS A N 1
ATOM 3794 C CA . CYS A 1 494 ? 72.009 -0.311 -83.550 1.00 90.56 494 CYS A CA 1
ATOM 3795 C C . CYS A 1 494 ? 72.717 -1.603 -83.134 1.00 90.56 494 CYS A C 1
ATOM 3797 O O . CYS A 1 494 ? 73.712 -1.555 -82.408 1.00 90.56 494 CYS A O 1
ATOM 3799 N N . GLU A 1 495 ? 72.216 -2.741 -83.610 1.00 91.50 495 GLU A N 1
ATOM 3800 C CA . GLU A 1 495 ? 72.931 -4.015 -83.529 1.00 91.50 495 GLU A CA 1
ATOM 3801 C C . GLU A 1 495 ? 74.311 -3.908 -84.204 1.00 91.50 495 GLU A C 1
ATOM 3803 O O . GLU A 1 495 ? 74.531 -3.059 -85.074 1.00 91.50 495 GLU A O 1
ATOM 3808 N N . GLU A 1 496 ? 75.260 -4.753 -83.797 1.00 87.94 496 GLU A N 1
ATOM 3809 C CA . GLU A 1 496 ? 76.589 -4.800 -84.410 1.00 87.94 496 GLU A CA 1
ATOM 3810 C C . GLU A 1 496 ? 76.470 -4.984 -85.935 1.00 87.94 496 GLU A C 1
ATOM 3812 O O . GLU A 1 496 ? 75.698 -5.817 -86.406 1.00 87.94 496 GLU A O 1
ATOM 3817 N N . ASN A 1 497 ? 77.230 -4.196 -86.705 1.00 84.81 497 ASN A N 1
ATOM 3818 C CA . ASN A 1 497 ? 77.167 -4.100 -88.174 1.00 84.81 497 ASN A CA 1
ATOM 3819 C C . ASN A 1 497 ? 75.927 -3.402 -88.765 1.00 84.81 497 ASN A C 1
ATOM 3821 O O . ASN A 1 497 ? 75.689 -3.518 -89.970 1.00 84.81 497 ASN A O 1
ATOM 3825 N N . TYR A 1 498 ? 75.180 -2.631 -87.969 1.00 90.31 498 TYR A N 1
ATOM 3826 C CA . TYR A 1 498 ? 74.084 -1.777 -88.441 1.00 90.31 498 TYR A CA 1
ATOM 3827 C C . TYR A 1 498 ? 74.264 -0.301 -88.017 1.00 90.31 498 TYR A C 1
ATOM 3829 O O . TYR A 1 498 ? 74.880 0.005 -86.998 1.00 90.31 498 TYR A O 1
ATOM 3837 N N . TRP A 1 499 ? 73.721 0.648 -88.790 1.00 87.44 499 TRP A N 1
ATOM 3838 C CA . TRP A 1 499 ? 73.808 2.099 -88.555 1.00 87.44 499 TRP A CA 1
ATOM 3839 C C . TRP A 1 499 ? 72.510 2.830 -88.954 1.00 87.44 499 TRP A C 1
ATOM 3841 O O . TRP A 1 499 ? 71.528 2.219 -89.360 1.00 87.44 499 TRP A O 1
ATOM 3851 N N . ARG A 1 500 ? 72.495 4.168 -88.851 1.00 87.94 500 ARG A N 1
ATOM 3852 C CA . ARG A 1 500 ? 71.391 5.046 -89.307 1.00 87.94 500 ARG A CA 1
ATOM 3853 C C . ARG A 1 500 ? 70.076 4.956 -88.507 1.00 87.94 500 ARG A C 1
ATOM 3855 O O . ARG A 1 500 ? 69.009 5.178 -89.068 1.00 87.94 500 ARG A O 1
ATOM 3862 N N . ILE A 1 501 ? 70.141 4.790 -87.180 1.00 87.75 501 ILE A N 1
ATOM 3863 C CA . ILE A 1 501 ? 68.952 4.790 -86.289 1.00 87.75 501 ILE A CA 1
ATOM 3864 C C . ILE A 1 501 ? 68.042 6.029 -86.437 1.00 87.75 501 ILE A C 1
ATOM 3866 O O . ILE A 1 501 ? 66.834 5.955 -86.244 1.00 87.75 501 ILE A O 1
ATOM 3870 N N . ALA A 1 502 ? 68.598 7.178 -86.842 1.00 85.00 502 ALA A N 1
ATOM 3871 C CA . ALA A 1 502 ? 67.840 8.411 -87.074 1.00 85.00 502 ALA A CA 1
ATOM 3872 C C . ALA A 1 502 ? 66.865 8.344 -88.270 1.00 85.00 502 ALA A C 1
ATOM 3874 O O . ALA A 1 502 ? 66.119 9.297 -88.490 1.00 85.00 502 ALA A O 1
ATOM 3875 N N . SER A 1 503 ? 66.862 7.247 -89.039 1.00 85.81 503 SER A N 1
ATOM 3876 C CA . SER A 1 503 ? 65.874 6.982 -90.092 1.00 85.81 503 SER A CA 1
ATOM 3877 C C . SER A 1 503 ? 64.445 6.850 -89.544 1.00 85.81 503 SER A C 1
ATOM 3879 O O . SER A 1 503 ? 63.490 7.110 -90.275 1.00 85.81 503 SER A O 1
ATOM 3881 N N . GLY A 1 504 ? 64.296 6.440 -88.275 1.00 82.81 504 GLY A N 1
ATOM 3882 C CA . GLY A 1 504 ? 63.005 6.133 -87.654 1.00 82.81 504 GLY A CA 1
ATOM 3883 C C . GLY A 1 504 ? 62.350 4.840 -88.159 1.00 82.81 504 GLY A C 1
ATOM 3884 O O . GLY A 1 504 ? 61.179 4.611 -87.872 1.00 82.81 504 GLY A O 1
ATOM 3885 N N . GLN A 1 505 ? 63.065 4.015 -88.937 1.00 87.50 505 GLN A N 1
ATOM 3886 C CA . GLN A 1 505 ? 62.565 2.753 -89.513 1.00 87.50 505 GLN A CA 1
ATOM 3887 C C . GLN A 1 505 ? 63.371 1.518 -89.071 1.00 87.50 505 GLN A C 1
ATOM 3889 O O . GLN A 1 505 ? 63.103 0.412 -89.535 1.00 87.50 505 GLN A O 1
ATOM 3894 N N . GLY A 1 506 ? 64.338 1.699 -88.169 1.00 87.88 506 GLY A N 1
ATOM 3895 C CA . GLY A 1 506 ? 65.312 0.682 -87.775 1.00 87.88 506 GLY A CA 1
ATOM 3896 C C . GLY A 1 506 ? 66.718 1.018 -88.268 1.00 87.88 506 GLY A C 1
ATOM 3897 O O . GLY A 1 506 ? 66.944 2.082 -88.855 1.00 87.88 506 GLY A O 1
ATOM 3898 N N . CYS A 1 507 ? 67.670 0.126 -88.002 1.00 92.31 507 CYS A N 1
ATOM 3899 C CA . CYS A 1 507 ? 69.045 0.297 -88.465 1.00 92.31 507 CYS A CA 1
ATOM 3900 C C . CYS A 1 507 ? 69.308 -0.485 -89.757 1.00 92.31 507 CYS A C 1
ATOM 3902 O O . CYS A 1 507 ? 68.856 -1.621 -89.929 1.00 92.31 507 CYS A O 1
ATOM 3904 N N . ASP A 1 508 ? 70.058 0.138 -90.662 1.00 90.69 508 ASP A N 1
ATOM 3905 C CA . ASP A 1 508 ? 70.463 -0.424 -91.947 1.00 90.69 508 ASP A CA 1
ATOM 3906 C C . ASP A 1 508 ? 71.833 -1.095 -91.819 1.00 90.69 508 ASP A C 1
ATOM 3908 O O . ASP A 1 508 ? 72.652 -0.631 -91.024 1.00 90.69 508 ASP A O 1
ATOM 3912 N N . PRO A 1 509 ? 72.124 -2.158 -92.585 1.00 89.12 509 PRO A N 1
ATOM 3913 C CA . PRO A 1 509 ? 73.436 -2.795 -92.550 1.00 89.12 509 PRO A CA 1
ATOM 3914 C C . PRO A 1 509 ? 74.549 -1.802 -92.935 1.00 89.12 509 PRO A C 1
ATOM 3916 O O . PRO A 1 509 ? 74.371 -0.949 -93.807 1.00 89.12 509 PRO A O 1
ATOM 3919 N N . CYS A 1 510 ? 75.706 -1.903 -92.276 1.00 85.88 510 CYS A N 1
ATOM 3920 C CA . CYS A 1 510 ? 76.865 -1.030 -92.507 1.00 85.88 510 CYS A CA 1
ATOM 3921 C C . CYS A 1 510 ? 77.456 -1.160 -93.911 1.00 85.88 510 CYS A C 1
ATOM 3923 O O . CYS A 1 510 ? 77.997 -0.181 -94.415 1.00 85.88 510 CYS A O 1
ATOM 3925 N N . GLU A 1 511 ? 77.349 -2.342 -94.529 1.00 83.06 511 GLU A N 1
ATOM 3926 C CA . GLU A 1 511 ? 77.919 -2.630 -95.854 1.00 83.06 511 GLU A CA 1
ATOM 3927 C C . GLU A 1 511 ? 79.382 -2.149 -95.980 1.00 83.06 511 GLU A C 1
ATOM 3929 O O . GLU A 1 511 ? 79.769 -1.509 -96.958 1.00 83.06 511 GLU A O 1
ATOM 3934 N N . CYS A 1 512 ? 80.196 -2.430 -94.954 1.00 80.44 512 CYS A N 1
ATOM 3935 C CA . CYS A 1 512 ? 81.606 -2.049 -94.894 1.00 80.44 512 CYS A CA 1
ATOM 3936 C C . CYS A 1 512 ? 82.382 -2.568 -96.120 1.00 80.44 512 CYS A C 1
ATOM 3938 O O . CYS A 1 512 ? 82.301 -3.746 -96.471 1.00 80.44 512 CYS A O 1
ATOM 3940 N N . ASP A 1 513 ? 83.174 -1.702 -96.760 1.00 78.88 513 ASP A N 1
ATOM 3941 C CA . ASP A 1 513 ? 84.018 -2.092 -97.894 1.00 78.88 513 ASP A CA 1
ATOM 3942 C C . ASP A 1 513 ? 85.186 -2.975 -97.422 1.00 78.88 513 ASP A C 1
ATOM 3944 O O . ASP A 1 513 ? 86.013 -2.555 -96.612 1.00 78.88 513 ASP A O 1
ATOM 3948 N N . ALA A 1 514 ? 85.281 -4.191 -97.965 1.00 72.31 514 ALA A N 1
ATOM 3949 C CA . ALA A 1 514 ? 86.244 -5.207 -97.530 1.00 72.31 514 ALA A CA 1
ATOM 3950 C C . ALA A 1 514 ? 87.728 -4.839 -97.754 1.00 72.31 514 ALA A C 1
ATOM 3952 O O . ALA A 1 514 ? 88.610 -5.548 -97.268 1.00 72.31 514 ALA A O 1
ATOM 3953 N N . VAL A 1 515 ? 88.031 -3.775 -98.509 1.00 71.31 515 VAL A N 1
ATOM 3954 C CA . VAL A 1 515 ? 89.403 -3.309 -98.779 1.00 71.31 515 VAL A CA 1
ATOM 3955 C C . VAL A 1 515 ? 89.712 -2.010 -98.026 1.00 71.31 515 VAL A C 1
ATOM 3957 O O . VAL A 1 515 ? 90.852 -1.799 -97.613 1.00 71.31 515 VAL A O 1
ATOM 3960 N N . GLY A 1 516 ? 88.721 -1.129 -97.873 1.00 73.38 516 GLY A N 1
ATOM 3961 C CA . GLY A 1 516 ? 88.867 0.205 -97.288 1.00 73.38 516 GLY A CA 1
ATOM 3962 C C . GLY A 1 516 ? 88.580 0.309 -95.788 1.00 73.38 516 GLY A C 1
ATOM 3963 O O . GLY A 1 516 ? 89.007 1.287 -95.168 1.00 73.38 516 GLY A O 1
ATOM 3964 N N . SER A 1 517 ? 87.881 -0.661 -95.197 1.00 77.06 517 SER A N 1
ATOM 3965 C CA . SER A 1 517 ? 87.536 -0.651 -93.773 1.00 77.06 517 SER A CA 1
ATOM 3966 C C . SER A 1 517 ? 88.656 -1.230 -92.901 1.00 77.06 517 SER A C 1
ATOM 3968 O O . SER A 1 517 ? 89.313 -2.208 -93.246 1.00 77.06 517 SER A O 1
ATOM 3970 N N . ILE A 1 518 ? 88.899 -0.601 -91.749 1.00 72.06 518 ILE A N 1
ATOM 3971 C CA . ILE A 1 518 ? 89.951 -0.995 -90.791 1.00 72.06 518 ILE A CA 1
ATOM 3972 C C . ILE A 1 518 ? 89.529 -2.127 -89.837 1.00 72.06 518 ILE A C 1
ATOM 3974 O O . ILE A 1 518 ? 90.381 -2.703 -89.162 1.00 72.06 518 ILE A O 1
ATOM 3978 N N . SER A 1 519 ? 88.239 -2.451 -89.795 1.00 65.94 519 SER A N 1
ATOM 3979 C CA . SER A 1 519 ? 87.665 -3.677 -89.237 1.00 65.94 519 SER A CA 1
ATOM 3980 C C . SER A 1 519 ? 86.437 -4.052 -90.063 1.00 65.94 519 SER A C 1
ATOM 3982 O O . SER A 1 519 ? 85.937 -3.202 -90.809 1.00 65.94 519 SER A O 1
ATOM 3984 N N . GLU A 1 520 ? 85.977 -5.300 -89.934 1.00 58.50 520 GLU A N 1
ATOM 3985 C CA . GLU A 1 520 ? 84.617 -5.647 -90.376 1.00 58.50 520 GLU A CA 1
ATOM 3986 C C . GLU A 1 520 ? 83.578 -4.783 -89.654 1.00 58.50 520 GLU A C 1
ATOM 3988 O O . GLU A 1 520 ? 83.834 -4.437 -88.469 1.00 58.50 520 GLU A O 1
#

Secondary structure (DSSP, 8-state):
--EEEE-PPPTT-PPPSSSTTEEEEEETTEEEEEEE----S-EEEEEEEEEEE-SSSEEEEEEEEEEESSPPPTTSTTTT--TTTTEEEEEEETT-SEEE-BS-EEE-TT--EEEEEEEEEE-SS---TT-EEEEEEEEEEEPGGGSTTT-STTHHHHHHHHHHHTTTTGGGG--S---TTS-HHHHHHHHHHHHHHHTS-------TTTBS-S---TTTT---BPTTEESTT--EEPTTEEEEETTEEEE----TTTEEEEEE-TTT--EEEPTTEESTTS-EEPTTEESTTS-EE---TTS-SEE-TTT--EES--TTEESTTS-EEPTTEEEE-STTT-EEEEE--SBS-GGGT-BS-S-EEE-TTT--EEE-PPTTEESTTS-EEPTTEEE-TTSTT--EEE---TT-S-TTSS-SB-TTT--BS---TTEESTTS-EEPTTEES-TTTT--EE----TTTB-TTS-SPPTTT----BPTTEETTTT-EEPTTEE-GGGSS-PEE----TTT-S--

Sequence (520 aa):
NAQVVIREPYRDGRNNSWTGTGFMKVVESSSVNFTVDDIRRSMWYDILVRYEPVHPGLWQEVQIIIERDGPVDPDGPCADWRPEDDRLWVQLPDNARSAIATPSVCLEAGKVYNVILTFRRFDAHADTPTASILIDSIVLRPRIEEIPFFNGEGPGELRKQEYERYRCNELFNSVTPYSRDENDICAKYHNSIGYWVFDGAHSCECNPTGSHSLLCEHYGGTCPCKPNVVGRRCDRCAPGTYGFGPNGCIPCDCNAVGALDNFCDVDTGRCKCRPNTYGRTCGQCEPGFWNFPHCVRCECNGHADSCDSKTGACQNCRDYTTGHNCDTCIDTFYGDPRIGVDIPCRACPCPGTLGSGHAYADSCSLDPVTHDVVCECYEGYSGARCENCAENYFGNPDEMTGKCEACNCNNNTDLARPGNCDPHTGRCLQCLYDTDGPHCEHCKPGFYGDALQRTCTDCFCNVLGTDVSAGPCDHRTGQCPCLPNVIGRLCDSCEENYWRIASGQGCDPCECDAVGSISE

pLDDT: mean 90.46, std 7.16, range [46.59, 97.56]